Protein AF-A0A857J9V1-F1 (afdb_monomer_lite)

Foldseek 3Di:
DDPDPPDDDDDDDDDDDDDDDDDDDDDDDDDDDDDDDDDDDDDDDDDPDDDDPDPCPPPQAEDALVLLVVLLVPDDPPQPQALVSSLVRSVVVSVVVSYDDDPLANSVSNCLVVVVRCCLQAPCSPVLSVVVLVVCVVPVCLLVAQLNVLQVLLVSLVPDDPSVLLCCLRNVQNSSSVSCCVPPVDGDDPCSSCRNLVAPDDLDLVVLLVLCVVPLVVVVVVQVQLQVLFAFDFLSNVSSSVSNVSHHYDPSSSVCVCVNVVQWDDDDRTIHGPQFDFQDAAPDDPSPQLVCQQSQNARRPDPDRQPGHLQSQQCVVPVQFDFPVVSLVSCCVRHVVDDSVRSVVSSVVCVVSQCWDDDDVGTTHGRLRHTTPVVSCSNVVNHDPPPDPPDDD

pLDDT: mean 78.08, std 22.32, range [23.05, 96.94]

Structure (mmCIF, N/CA/C/O backbone):
data_AF-A0A857J9V1-F1
#
_entry.id   AF-A0A857J9V1-F1
#
loop_
_atom_site.group_PDB
_atom_site.id
_atom_site.type_symbol
_atom_site.label_atom_id
_atom_site.label_alt_id
_atom_site.label_comp_id
_atom_site.label_asym_id
_atom_site.label_entity_id
_atom_site.label_seq_id
_atom_site.pdbx_PDB_ins_code
_atom_site.Cartn_x
_atom_site.Cartn_y
_atom_site.Cartn_z
_atom_site.occupancy
_atom_site.B_iso_or_equiv
_atom_site.auth_seq_id
_atom_site.auth_comp_id
_atom_site.auth_asym_id
_atom_site.auth_atom_id
_atom_site.pdbx_PDB_model_num
ATOM 1 N N . MET A 1 1 ? -4.909 -14.129 -3.551 1.00 29.88 1 MET A N 1
ATOM 2 C CA . MET A 1 1 ? -6.300 -13.786 -3.170 1.00 29.88 1 MET A CA 1
ATOM 3 C C . MET A 1 1 ? -6.766 -12.593 -3.989 1.00 29.88 1 MET A C 1
ATOM 5 O O . MET A 1 1 ? -6.153 -11.535 -3.910 1.00 29.88 1 MET A O 1
ATOM 9 N N . ALA A 1 2 ? -7.816 -12.775 -4.790 1.00 23.83 2 ALA A N 1
ATOM 10 C CA . ALA A 1 2 ? -8.486 -11.710 -5.520 1.00 23.83 2 ALA A CA 1
ATOM 11 C C . ALA A 1 2 ? -9.475 -10.995 -4.588 1.00 23.83 2 ALA A C 1
ATOM 13 O O . ALA A 1 2 ? -10.538 -11.529 -4.286 1.00 23.83 2 ALA A O 1
ATOM 14 N N . PHE A 1 3 ? -9.164 -9.768 -4.166 1.00 32.47 3 PHE A N 1
ATOM 15 C CA . PHE A 1 3 ? -10.217 -8.823 -3.788 1.00 32.47 3 PHE A CA 1
ATOM 16 C C . PHE A 1 3 ? -10.818 -8.251 -5.077 1.00 32.47 3 PHE A C 1
ATOM 18 O O . PHE A 1 3 ? -10.561 -7.115 -5.473 1.00 32.47 3 PHE A O 1
ATOM 25 N N . LEU A 1 4 ? -11.597 -9.082 -5.769 1.00 31.44 4 LEU A N 1
ATOM 26 C CA . LEU A 1 4 ? -12.585 -8.616 -6.728 1.00 31.44 4 LEU A CA 1
ATOM 27 C C . LEU A 1 4 ? -13.926 -8.647 -6.010 1.00 31.44 4 LEU A C 1
ATOM 29 O O . LEU A 1 4 ? -14.428 -9.702 -5.633 1.00 31.44 4 LEU A O 1
ATOM 33 N N . ILE A 1 5 ? -14.478 -7.455 -5.802 1.00 33.72 5 ILE A N 1
ATOM 34 C CA . ILE A 1 5 ? -15.889 -7.258 -5.495 1.00 33.72 5 ILE A CA 1
ATOM 35 C C . ILE A 1 5 ? -16.667 -8.026 -6.566 1.00 33.72 5 ILE A C 1
ATOM 37 O O . ILE A 1 5 ? -16.712 -7.611 -7.723 1.00 33.72 5 ILE A O 1
ATOM 41 N N . ARG A 1 6 ? -17.230 -9.177 -6.190 1.00 26.67 6 ARG A N 1
ATOM 42 C CA . ARG A 1 6 ? -18.219 -9.890 -6.992 1.00 26.67 6 ARG A CA 1
ATOM 43 C C . ARG A 1 6 ? -19.479 -9.027 -6.920 1.00 26.67 6 ARG A C 1
ATOM 45 O O . ARG A 1 6 ? -20.184 -9.044 -5.915 1.00 26.67 6 ARG A O 1
ATOM 52 N N . ALA A 1 7 ? -19.674 -8.169 -7.916 1.00 30.17 7 ALA A N 1
ATOM 53 C CA . ALA A 1 7 ? -20.883 -7.369 -8.033 1.00 30.17 7 ALA A CA 1
ATOM 54 C C . ALA A 1 7 ? -22.061 -8.321 -8.290 1.00 30.17 7 ALA A C 1
ATOM 56 O O . ALA A 1 7 ? -22.091 -9.012 -9.306 1.00 30.17 7 ALA A O 1
ATOM 57 N N . ALA A 1 8 ? -22.989 -8.392 -7.337 1.00 28.64 8 ALA A N 1
ATOM 58 C CA . ALA A 1 8 ? -24.312 -8.954 -7.566 1.00 28.64 8 ALA A CA 1
ATOM 59 C C . ALA A 1 8 ? -25.096 -8.001 -8.487 1.00 28.64 8 ALA A C 1
ATOM 61 O O . ALA A 1 8 ? -25.002 -6.781 -8.339 1.00 28.64 8 ALA A O 1
ATOM 62 N N . GLY A 1 9 ? -25.791 -8.573 -9.470 1.00 23.05 9 GLY A N 1
ATOM 63 C CA . GLY A 1 9 ? -26.467 -7.853 -10.544 1.00 23.05 9 GLY A CA 1
ATOM 64 C C . GLY A 1 9 ? -27.858 -7.304 -10.208 1.00 23.05 9 GLY A C 1
ATOM 65 O O . GLY A 1 9 ? -28.424 -7.603 -9.162 1.00 23.05 9 GLY A O 1
ATOM 66 N N . ASN A 1 10 ? -28.349 -6.528 -11.182 1.00 25.45 10 ASN A N 1
ATOM 67 C CA . ASN A 1 10 ? -29.721 -6.131 -11.524 1.00 25.45 10 ASN A CA 1
ATOM 68 C C . ASN A 1 10 ? -30.689 -5.696 -10.412 1.00 25.45 10 ASN A C 1
ATOM 70 O O . ASN A 1 10 ? -31.169 -6.515 -9.635 1.00 25.45 10 ASN A O 1
ATOM 74 N N . SER A 1 11 ? -31.156 -4.445 -10.500 1.00 26.64 11 SER A N 1
ATOM 75 C CA . SER A 1 11 ? -32.552 -4.157 -10.881 1.00 26.64 11 SER A CA 1
ATOM 76 C C . SER A 1 11 ? -32.776 -2.666 -11.153 1.00 26.64 11 SER A C 1
ATOM 78 O O . SER A 1 11 ? -32.128 -1.801 -10.566 1.00 26.64 11 SER A O 1
ATOM 80 N N . ASP A 1 12 ? -33.692 -2.429 -12.086 1.00 27.14 12 ASP A N 1
ATOM 81 C CA . ASP A 1 12 ? -34.246 -1.166 -12.561 1.00 27.14 12 ASP A CA 1
ATOM 82 C C . ASP A 1 12 ? -34.547 -0.111 -11.490 1.00 27.14 12 ASP A C 1
ATOM 84 O O . ASP A 1 12 ? -35.187 -0.398 -10.482 1.00 27.14 12 ASP A O 1
ATOM 88 N N . ALA A 1 13 ? -34.209 1.144 -11.804 1.00 27.61 13 ALA A N 1
ATOM 89 C CA . ALA A 1 13 ? -35.080 2.300 -11.571 1.00 27.61 13 ALA A CA 1
ATOM 90 C C . ALA A 1 13 ? -34.519 3.530 -12.302 1.00 27.61 13 ALA A C 1
ATOM 92 O O . ALA A 1 13 ? -33.662 4.262 -11.805 1.00 27.61 13 ALA A O 1
ATOM 93 N N . ALA A 1 14 ? -35.031 3.766 -13.506 1.00 27.39 14 ALA A N 1
ATOM 94 C CA . ALA A 1 14 ? -35.003 5.075 -14.136 1.00 27.39 14 ALA A CA 1
ATOM 95 C C . ALA A 1 14 ? -35.957 6.039 -13.403 1.00 27.39 14 ALA A C 1
ATOM 97 O O . ALA A 1 14 ? -37.064 5.637 -13.051 1.00 27.39 14 ALA A O 1
ATOM 98 N N . ARG A 1 15 ? -35.565 7.318 -13.282 1.00 27.86 15 ARG A N 1
ATOM 99 C CA . ARG A 1 15 ? -36.303 8.523 -13.743 1.00 27.86 15 ARG A CA 1
ATOM 100 C C . ARG A 1 15 ? -36.040 9.770 -12.875 1.00 27.86 15 ARG A C 1
ATOM 102 O O . ARG A 1 15 ? -35.985 9.705 -11.655 1.00 27.86 15 ARG A O 1
ATOM 109 N N . HIS A 1 16 ? -35.997 10.902 -13.585 1.00 30.16 16 HIS A N 1
ATOM 110 C CA . HIS A 1 16 ? -36.120 12.306 -13.155 1.00 30.16 16 HIS A CA 1
ATOM 111 C C . HIS A 1 16 ? -34.855 13.064 -12.703 1.00 30.16 16 HIS A C 1
ATOM 113 O O . HIS A 1 16 ? -34.537 13.177 -11.525 1.00 30.16 16 HIS A O 1
ATOM 119 N N . LEU A 1 17 ? -34.215 13.703 -13.690 1.00 29.06 17 LEU A N 1
ATOM 120 C CA . LEU A 1 17 ? -33.478 14.967 -13.552 1.00 29.06 17 LEU A CA 1
ATOM 121 C C . LEU A 1 17 ? -34.358 16.126 -14.054 1.00 29.06 17 LEU A C 1
ATOM 123 O O . LEU A 1 17 ? -35.076 15.947 -15.041 1.00 29.06 17 LEU A O 1
ATOM 127 N N . PRO A 1 18 ? -34.232 17.319 -13.451 1.00 30.97 18 PRO A N 1
ATOM 128 C CA . PRO A 1 18 ? -34.243 18.576 -14.208 1.00 30.97 18 PRO A CA 1
ATOM 129 C C . PRO A 1 18 ? -32.953 19.415 -14.006 1.00 30.97 18 PRO A C 1
ATOM 131 O O . PRO A 1 18 ? -32.131 19.081 -13.149 1.00 30.97 18 PRO A O 1
ATOM 134 N N . PRO A 1 19 ? -32.734 20.462 -14.834 1.00 32.84 19 PRO A N 1
ATOM 135 C CA . PRO A 1 19 ? -31.406 20.921 -15.254 1.00 32.84 19 PRO A CA 1
ATOM 136 C C . PRO A 1 19 ? -30.810 22.099 -14.458 1.00 32.84 19 PRO A C 1
ATOM 138 O O . PRO A 1 19 ? -31.499 22.828 -13.748 1.00 32.84 19 PRO A O 1
ATOM 141 N N . SER A 1 20 ? -29.500 22.293 -14.654 1.00 31.33 20 SER A N 1
ATOM 142 C CA . SER A 1 20 ? -28.705 23.478 -14.295 1.00 31.33 20 SER A CA 1
ATOM 143 C C . SER A 1 20 ? -29.239 24.792 -14.874 1.00 31.33 20 SER A C 1
ATOM 145 O O . SER A 1 20 ? -29.762 24.801 -15.987 1.00 31.33 20 SER A O 1
ATOM 147 N N . PRO A 1 21 ? -28.862 25.919 -14.248 1.00 33.75 21 PRO A N 1
ATOM 148 C CA . PRO A 1 21 ? -28.468 27.116 -14.977 1.00 33.75 21 PRO A CA 1
ATOM 149 C C . PRO A 1 21 ? -26.971 27.432 -14.819 1.00 33.75 21 PRO A C 1
ATOM 151 O O . PRO A 1 21 ? -26.328 27.107 -13.818 1.00 33.75 21 PRO A O 1
ATOM 154 N N . ALA A 1 22 ? -26.438 28.032 -15.881 1.00 31.42 22 ALA A N 1
ATOM 155 C CA . ALA A 1 22 ? -25.048 28.414 -16.112 1.00 31.42 22 ALA A CA 1
ATOM 156 C C . ALA A 1 22 ? -24.816 29.914 -15.739 1.00 31.42 22 ALA A C 1
ATOM 158 O O . ALA A 1 22 ? -25.656 30.474 -15.037 1.00 31.42 22 ALA A O 1
ATOM 159 N N . PRO A 1 23 ? -23.678 30.563 -16.073 1.00 39.28 23 PRO A N 1
ATOM 160 C CA . PRO A 1 23 ? -22.876 31.326 -15.115 1.00 39.28 23 PRO A CA 1
ATOM 161 C C . PRO A 1 23 ? -22.947 32.856 -15.291 1.00 39.28 23 PRO A C 1
ATOM 163 O O . PRO A 1 23 ? -23.245 33.359 -16.370 1.00 39.28 23 PRO A O 1
ATOM 166 N N . GLY A 1 24 ? -22.589 33.594 -14.236 1.00 30.06 24 GLY A N 1
ATOM 167 C CA . GLY A 1 24 ? -22.336 35.039 -14.280 1.00 30.06 24 GLY A CA 1
ATOM 168 C C . GLY A 1 24 ? -20.837 35.339 -14.318 1.00 30.06 24 GLY A C 1
ATOM 169 O O . GLY A 1 24 ? -20.082 34.831 -13.487 1.00 30.06 24 GLY A O 1
ATOM 170 N N . ALA A 1 25 ? -20.432 36.123 -15.314 1.00 31.81 25 ALA A N 1
ATOM 171 C CA . ALA A 1 25 ? -19.122 36.747 -15.462 1.00 31.81 25 ALA A CA 1
ATOM 172 C C . ALA A 1 25 ? -18.987 37.968 -14.530 1.00 31.81 25 ALA A C 1
ATOM 174 O O . ALA A 1 25 ? -20.006 38.514 -14.122 1.00 31.81 25 ALA A O 1
ATOM 175 N N . ASP A 1 26 ? -17.749 38.368 -14.202 1.00 32.69 26 ASP A N 1
ATOM 176 C CA . ASP A 1 26 ? -17.271 39.759 -14.354 1.00 32.69 26 ASP A CA 1
ATOM 177 C C . ASP A 1 26 ? -15.811 39.962 -13.863 1.00 32.69 26 ASP A C 1
ATOM 179 O O . ASP A 1 26 ? -15.446 39.627 -12.738 1.00 32.69 26 ASP A O 1
ATOM 183 N N . SER A 1 27 ? -14.981 40.452 -14.800 1.00 32.41 27 SER A N 1
ATOM 184 C CA . SER A 1 27 ? -14.187 41.707 -14.758 1.00 32.41 27 SER A CA 1
ATOM 185 C C . SER A 1 27 ? -13.171 41.935 -13.613 1.00 32.41 27 SER A C 1
ATOM 187 O O . SER A 1 27 ? -13.549 42.113 -12.465 1.00 32.41 27 SER A O 1
ATOM 189 N N . THR A 1 28 ? -11.848 41.810 -13.841 1.00 30.95 28 THR A N 1
ATOM 190 C CA . THR A 1 28 ? -10.831 42.835 -14.257 1.00 30.95 28 THR A CA 1
ATOM 191 C C . THR A 1 28 ? -10.436 43.911 -13.228 1.00 30.95 28 THR A C 1
ATOM 193 O O . THR A 1 28 ? -11.298 44.589 -12.686 1.00 30.95 28 THR A O 1
ATOM 196 N N . GLY A 1 29 ? -9.118 44.160 -13.085 1.00 29.48 29 GLY A N 1
ATOM 197 C CA . GLY A 1 29 ? -8.557 45.400 -12.506 1.00 29.48 29 GLY A CA 1
ATOM 198 C C . GLY A 1 29 ? -7.193 45.239 -11.801 1.00 29.48 29 GLY A C 1
ATOM 199 O O . GLY A 1 29 ? -7.166 44.980 -10.607 1.00 29.48 29 GLY A O 1
ATOM 200 N N . THR A 1 30 ? -6.060 45.125 -12.512 1.00 31.67 30 THR A N 1
ATOM 201 C CA . THR A 1 30 ? -4.981 46.146 -12.677 1.00 31.67 30 THR A CA 1
ATOM 202 C C . THR A 1 30 ? -4.545 46.950 -11.439 1.00 31.67 30 THR A C 1
ATOM 204 O O . THR A 1 30 ? -5.334 47.688 -10.866 1.00 31.67 30 THR A O 1
ATOM 207 N N . GLY A 1 31 ? -3.238 46.924 -11.138 1.00 30.25 31 GLY A N 1
ATOM 208 C CA . GLY A 1 31 ? -2.566 47.879 -10.245 1.00 30.25 31 GLY A CA 1
ATOM 209 C C . GLY A 1 31 ? -1.047 47.668 -10.211 1.00 30.25 31 GLY A C 1
ATOM 210 O O . GLY A 1 31 ? -0.572 46.697 -9.631 1.00 30.25 31 GLY A O 1
ATOM 211 N N . ALA A 1 32 ? -0.306 48.549 -10.888 1.00 31.25 32 ALA A N 1
ATOM 212 C CA . ALA A 1 32 ? 1.154 48.576 -10.994 1.00 31.25 32 ALA A CA 1
ATOM 213 C C . ALA A 1 32 ? 1.828 49.336 -9.825 1.00 31.25 32 ALA A C 1
ATOM 215 O O . ALA A 1 32 ? 1.160 50.020 -9.056 1.00 31.25 32 ALA A O 1
ATOM 216 N N . ALA A 1 33 ? 3.154 49.169 -9.726 1.00 35.25 33 ALA A N 1
ATOM 217 C CA . ALA A 1 33 ? 4.103 49.604 -8.684 1.00 35.25 33 ALA A CA 1
ATOM 218 C C . ALA A 1 33 ? 4.241 51.143 -8.494 1.00 35.25 33 ALA A C 1
ATOM 220 O O . ALA A 1 33 ? 3.613 51.886 -9.248 1.00 35.25 33 ALA A O 1
ATOM 221 N N . PRO A 1 34 ? 5.053 51.651 -7.526 1.00 43.22 34 PRO A N 1
ATOM 222 C CA . PRO A 1 34 ? 6.522 51.722 -7.707 1.00 43.22 34 PRO A CA 1
ATOM 223 C C . PRO A 1 34 ? 7.400 51.612 -6.426 1.00 43.22 34 PRO A C 1
ATOM 225 O O . PRO A 1 34 ? 6.930 51.697 -5.295 1.00 43.22 34 PRO A O 1
ATOM 228 N N . SER A 1 35 ? 8.713 51.440 -6.646 1.00 32.03 35 SER A N 1
ATOM 229 C CA . SER A 1 35 ? 9.822 51.619 -5.682 1.00 32.03 35 SER A CA 1
ATOM 230 C C . SER A 1 35 ? 10.051 53.093 -5.297 1.00 32.03 35 SER A C 1
ATOM 232 O O . SER A 1 35 ? 9.530 53.986 -5.966 1.00 32.03 35 SER A O 1
ATOM 234 N N . PRO A 1 36 ? 10.902 53.363 -4.286 1.00 45.47 36 PRO A N 1
ATOM 235 C CA . PRO A 1 36 ? 12.222 53.917 -4.625 1.00 45.47 36 PRO A CA 1
ATOM 236 C C . PRO A 1 36 ? 13.394 53.404 -3.760 1.00 45.47 36 PRO A C 1
ATOM 238 O O . PRO A 1 36 ? 13.217 52.771 -2.721 1.00 45.47 36 PRO A O 1
ATOM 241 N N . ALA A 1 37 ? 14.603 53.684 -4.252 1.00 32.62 37 ALA A N 1
ATOM 242 C CA . ALA A 1 37 ? 15.912 53.364 -3.687 1.00 32.62 37 ALA A CA 1
ATOM 243 C C . ALA A 1 37 ? 16.472 54.495 -2.802 1.00 32.62 37 ALA A C 1
ATOM 245 O O . ALA A 1 37 ? 16.116 55.654 -3.003 1.00 32.62 37 ALA A O 1
ATOM 246 N N . ALA A 1 38 ? 17.429 54.171 -1.925 1.00 31.53 38 ALA A N 1
ATOM 247 C CA . ALA A 1 38 ? 18.500 55.083 -1.510 1.00 31.53 38 ALA A CA 1
ATOM 248 C C . ALA A 1 38 ? 19.716 54.310 -0.959 1.00 31.53 38 ALA A C 1
ATOM 250 O O . ALA A 1 38 ? 19.573 53.305 -0.264 1.00 31.53 38 ALA A O 1
ATOM 251 N N . SER A 1 39 ? 20.898 54.805 -1.321 1.00 33.28 39 SER A N 1
ATOM 252 C CA . SER A 1 39 ? 22.245 54.261 -1.123 1.00 33.28 39 SER A CA 1
ATOM 253 C C . SER A 1 39 ? 22.914 54.762 0.168 1.00 33.28 39 SER A C 1
ATOM 255 O O . SER A 1 39 ? 22.559 55.826 0.667 1.00 33.28 39 SER A O 1
ATOM 257 N N . GLY A 1 40 ? 23.955 54.063 0.638 1.00 27.55 40 GLY A N 1
ATOM 258 C CA . GLY A 1 40 ? 24.881 54.551 1.670 1.00 27.55 40 GLY A CA 1
ATOM 259 C C . GLY A 1 40 ? 26.092 53.629 1.882 1.00 27.55 40 GLY A C 1
ATOM 260 O O . GLY A 1 40 ? 25.976 52.587 2.516 1.00 27.55 40 GLY A O 1
ATOM 261 N N . THR A 1 41 ? 27.230 54.024 1.309 1.00 33.00 41 THR A N 1
ATOM 262 C CA . THR A 1 41 ? 28.634 53.609 1.560 1.00 33.00 41 THR A CA 1
ATOM 263 C C . THR A 1 41 ? 29.030 53.810 3.035 1.00 33.00 41 THR A C 1
ATOM 265 O O . THR A 1 41 ? 28.459 54.692 3.662 1.00 33.00 41 THR A O 1
ATOM 268 N N . GLY A 1 42 ? 30.000 53.167 3.689 1.00 28.27 42 GLY A N 1
ATOM 269 C CA . GLY A 1 42 ? 31.082 52.228 3.382 1.00 28.27 42 GLY A CA 1
ATOM 270 C C . GLY A 1 42 ? 32.073 52.290 4.571 1.00 28.27 42 GLY A C 1
ATOM 271 O O . GLY A 1 42 ? 32.181 53.353 5.166 1.00 28.27 42 GLY A O 1
ATOM 272 N N . ASP A 1 43 ? 32.706 51.176 4.963 1.00 29.53 43 ASP A N 1
ATOM 273 C CA . ASP A 1 43 ? 34.113 51.086 5.423 1.00 29.53 43 ASP A CA 1
ATOM 274 C C . ASP A 1 43 ? 34.456 49.662 5.909 1.00 29.53 43 ASP A C 1
ATOM 276 O O . ASP A 1 43 ? 33.662 48.999 6.576 1.00 29.53 43 ASP A O 1
ATOM 280 N N . SER A 1 44 ? 35.642 49.184 5.517 1.00 35.81 44 SER A N 1
ATOM 281 C CA . SER A 1 44 ? 36.250 47.886 5.890 1.00 35.81 44 SER A CA 1
ATOM 282 C C . SER A 1 44 ? 37.196 48.084 7.100 1.00 35.81 44 SER A C 1
ATOM 284 O O . SER A 1 44 ? 37.555 49.234 7.353 1.00 35.81 44 SER A O 1
ATOM 286 N N . PRO A 1 45 ? 37.645 47.043 7.845 1.00 40.62 45 PRO A N 1
ATOM 287 C CA . PRO A 1 45 ? 38.672 46.129 7.324 1.00 40.62 45 PRO A CA 1
ATOM 288 C C . PRO A 1 45 ? 38.613 44.662 7.814 1.00 40.62 45 PRO A C 1
ATOM 290 O O . PRO A 1 45 ? 38.079 44.322 8.863 1.00 40.62 45 PRO A O 1
ATOM 293 N N . GLU A 1 46 ? 39.236 43.813 6.996 1.00 33.00 46 GLU A N 1
ATOM 294 C CA . GLU A 1 46 ? 40.029 42.631 7.362 1.00 33.00 46 GLU A CA 1
ATOM 295 C C . GLU A 1 46 ? 39.428 41.550 8.274 1.00 33.00 46 GLU A C 1
ATOM 297 O O . GLU A 1 46 ? 39.500 41.566 9.499 1.00 33.00 46 GLU A O 1
ATOM 302 N N . SER A 1 47 ? 39.025 40.462 7.621 1.00 30.19 47 SER A N 1
ATOM 303 C CA . SER A 1 47 ? 39.239 39.114 8.136 1.00 30.19 47 SER A CA 1
ATOM 304 C C . SER A 1 47 ? 39.511 38.203 6.944 1.00 30.19 47 SER A C 1
ATOM 306 O O . SER A 1 47 ? 38.602 37.766 6.237 1.00 30.19 47 SER A O 1
ATOM 308 N N . SER A 1 48 ? 40.799 37.968 6.696 1.00 36.97 48 SER A N 1
ATOM 309 C CA . SER A 1 48 ? 41.313 36.886 5.858 1.00 36.97 48 SER A CA 1
ATOM 310 C C . SER A 1 48 ? 40.931 35.543 6.486 1.00 36.97 48 SER A C 1
ATOM 312 O O . SER A 1 48 ? 41.732 34.886 7.143 1.00 36.97 48 SER A O 1
ATOM 314 N N . GLY A 1 49 ? 39.672 35.152 6.303 1.00 30.83 49 GLY A N 1
ATOM 315 C CA . GLY A 1 49 ? 39.146 33.823 6.576 1.00 30.83 49 GLY A CA 1
ATOM 316 C C . GLY A 1 49 ? 39.004 33.078 5.259 1.00 30.83 49 GLY A C 1
ATOM 317 O O . GLY A 1 49 ? 38.157 33.408 4.434 1.00 30.83 49 GLY A O 1
ATOM 318 N N . ALA A 1 50 ? 39.884 32.106 5.057 1.00 33.59 50 ALA A N 1
ATOM 319 C CA . ALA A 1 50 ? 39.962 31.220 3.911 1.00 33.59 50 ALA A CA 1
ATOM 320 C C . ALA A 1 50 ? 38.601 30.870 3.267 1.00 33.59 50 ALA A C 1
ATOM 322 O O . ALA A 1 50 ? 37.759 30.201 3.856 1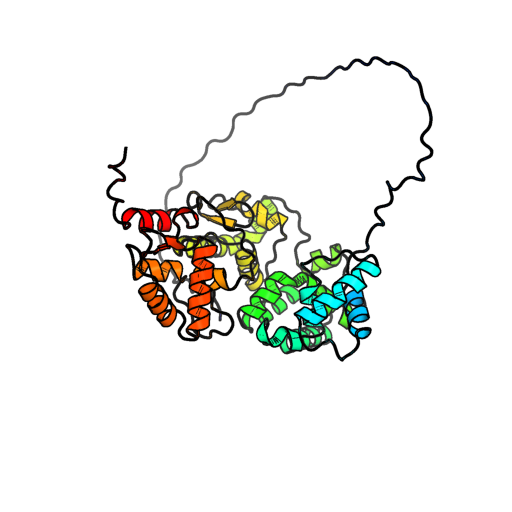.00 33.59 50 ALA A O 1
ATOM 323 N N . GLN A 1 51 ? 38.474 31.288 2.005 1.00 35.88 51 GLN A N 1
ATOM 324 C CA . GLN A 1 51 ? 37.873 30.534 0.904 1.00 35.88 51 GLN A CA 1
ATOM 325 C C . GLN A 1 51 ? 36.492 29.908 1.163 1.00 35.88 51 GLN A C 1
ATOM 327 O O . GLN A 1 51 ? 36.365 28.749 1.547 1.00 35.88 51 GLN A O 1
ATOM 332 N N . ALA A 1 52 ? 35.458 30.671 0.802 1.00 35.53 52 ALA A N 1
ATOM 333 C CA . ALA A 1 52 ? 34.391 30.228 -0.100 1.00 35.53 52 ALA A CA 1
ATOM 334 C C . ALA A 1 52 ? 33.994 28.735 0.000 1.00 35.53 52 ALA A C 1
ATOM 336 O O . ALA A 1 52 ? 34.187 27.959 -0.933 1.00 35.53 52 ALA A O 1
ATOM 337 N N . GLN A 1 53 ? 33.388 28.341 1.123 1.00 34.81 53 GLN A N 1
ATOM 338 C CA . GLN A 1 53 ? 32.674 27.063 1.266 1.00 34.81 53 GLN A CA 1
ATOM 339 C C . GLN A 1 53 ? 31.220 27.125 0.768 1.00 34.81 53 GLN A C 1
ATOM 341 O O . GLN A 1 53 ? 30.416 26.257 1.097 1.00 34.81 53 GLN A O 1
ATOM 346 N N . ASP A 1 54 ? 30.881 28.103 -0.068 1.00 39.88 54 ASP A N 1
ATOM 347 C CA . ASP A 1 54 ? 29.569 28.207 -0.693 1.00 39.88 54 ASP A CA 1
ATOM 348 C C . ASP A 1 54 ? 29.702 28.209 -2.219 1.00 39.88 54 ASP A C 1
ATOM 350 O O . ASP A 1 54 ? 30.519 28.926 -2.789 1.00 39.88 54 ASP A O 1
ATOM 354 N N . PHE A 1 55 ? 28.842 27.411 -2.862 1.00 36.28 55 PHE A N 1
ATOM 355 C CA . PHE A 1 55 ? 28.631 27.262 -4.313 1.00 36.28 55 PHE A CA 1
ATOM 356 C C . PHE A 1 55 ? 29.423 26.193 -5.083 1.00 36.28 55 PHE A C 1
ATOM 358 O O . PHE A 1 55 ? 29.788 26.377 -6.238 1.00 36.28 55 PHE A O 1
ATOM 365 N N . ALA A 1 56 ? 29.488 24.979 -4.537 1.00 37.88 56 ALA A N 1
ATOM 366 C CA . ALA A 1 56 ? 29.299 23.777 -5.354 1.00 37.88 56 ALA A CA 1
ATOM 367 C C . ALA A 1 56 ? 28.743 22.647 -4.484 1.00 37.88 56 ALA A C 1
ATOM 369 O O . ALA A 1 56 ? 29.467 21.752 -4.053 1.00 37.88 56 ALA A O 1
ATOM 370 N N . ALA A 1 57 ? 27.428 22.641 -4.247 1.00 43.84 57 ALA A N 1
ATOM 371 C CA . ALA A 1 57 ? 26.752 21.383 -3.964 1.00 43.84 57 ALA A CA 1
ATOM 372 C C . ALA A 1 57 ? 26.991 20.486 -5.186 1.00 43.84 57 ALA A C 1
ATOM 374 O O . ALA A 1 57 ? 26.263 20.587 -6.175 1.00 43.84 57 ALA A O 1
ATOM 375 N N . ALA A 1 58 ? 28.070 19.694 -5.158 1.00 50.53 58 ALA A N 1
ATOM 376 C CA . ALA A 1 58 ? 28.428 18.762 -6.212 1.00 50.53 58 ALA A CA 1
ATOM 377 C C . ALA A 1 58 ? 27.148 18.021 -6.587 1.00 50.53 58 ALA A C 1
ATOM 379 O O . ALA A 1 58 ? 26.528 17.389 -5.725 1.00 50.53 58 ALA A O 1
ATOM 380 N N . ARG A 1 59 ? 26.682 18.217 -7.828 1.00 62.00 59 ARG A N 1
ATOM 381 C CA . ARG A 1 59 ? 25.417 17.668 -8.323 1.00 62.00 59 ARG A CA 1
ATOM 382 C C . ARG A 1 59 ? 25.499 16.151 -8.206 1.00 62.00 59 ARG A C 1
ATOM 384 O O . ARG A 1 59 ? 26.009 15.481 -9.098 1.00 62.00 59 ARG A O 1
ATOM 391 N N . ARG A 1 60 ? 25.037 15.620 -7.075 1.00 71.81 60 ARG A N 1
ATOM 392 C CA . ARG A 1 60 ? 25.084 14.192 -6.787 1.00 71.81 60 ARG A CA 1
ATOM 393 C C . ARG A 1 60 ? 24.293 13.463 -7.855 1.00 71.81 60 ARG A C 1
ATOM 395 O O . ARG A 1 60 ? 23.127 13.779 -8.101 1.00 71.81 60 ARG A O 1
ATOM 402 N N . LEU A 1 61 ? 24.927 12.482 -8.477 1.00 79.94 61 LEU A N 1
ATOM 403 C CA . LEU A 1 61 ? 24.329 11.747 -9.579 1.00 79.94 61 LEU A CA 1
ATOM 404 C C . LEU A 1 61 ? 23.162 10.885 -9.063 1.00 79.94 61 LEU A C 1
ATOM 406 O O . LEU A 1 61 ? 23.202 10.404 -7.921 1.00 79.94 61 LEU A O 1
ATOM 410 N N . PRO A 1 62 ? 22.099 10.685 -9.861 1.00 82.75 62 PRO A N 1
ATOM 411 C CA . PRO A 1 62 ? 21.020 9.782 -9.482 1.00 82.75 62 PRO A CA 1
ATOM 412 C C . PRO A 1 62 ? 21.557 8.354 -9.328 1.00 82.75 62 PRO A C 1
ATOM 414 O O . PRO A 1 62 ? 22.457 7.940 -10.056 1.00 82.75 62 PRO A O 1
ATOM 417 N N . LEU A 1 63 ? 21.002 7.615 -8.367 1.00 86.25 63 LEU A N 1
ATOM 418 C CA . LEU A 1 63 ? 21.319 6.203 -8.165 1.00 86.25 63 LEU A CA 1
ATOM 419 C C . LEU A 1 63 ? 20.760 5.356 -9.318 1.00 86.25 63 LEU A C 1
ATOM 421 O O . LEU A 1 63 ? 19.588 5.514 -9.674 1.00 86.25 63 LEU A O 1
ATOM 425 N N . THR A 1 64 ? 21.565 4.432 -9.837 1.00 87.75 64 THR A N 1
ATOM 426 C CA . THR A 1 64 ? 21.173 3.440 -10.852 1.00 87.75 64 THR A CA 1
ATOM 427 C C . THR A 1 64 ? 21.206 2.011 -10.286 1.00 87.75 64 THR A C 1
ATOM 429 O O . THR A 1 64 ? 21.824 1.791 -9.242 1.00 87.75 64 THR A O 1
ATOM 432 N N . PRO A 1 65 ? 20.565 1.023 -10.944 1.00 88.38 65 PRO A N 1
ATOM 433 C CA . PRO A 1 65 ? 20.723 -0.386 -10.578 1.00 88.38 65 PRO A CA 1
ATOM 434 C C . PRO A 1 65 ? 22.187 -0.842 -10.609 1.00 88.38 65 PRO A C 1
ATOM 436 O O . PRO A 1 65 ? 22.629 -1.486 -9.662 1.00 88.38 65 PRO A O 1
ATOM 439 N N . THR A 1 66 ? 22.943 -0.435 -11.636 1.00 90.25 66 THR A N 1
ATOM 440 C CA . THR A 1 66 ? 24.369 -0.757 -11.795 1.00 90.25 66 THR A CA 1
ATOM 441 C C . THR A 1 66 ? 25.176 -0.338 -10.571 1.00 90.25 66 THR A C 1
ATOM 443 O O . THR A 1 66 ? 25.918 -1.140 -10.024 1.00 90.25 66 THR A O 1
ATOM 446 N N . ASP A 1 67 ? 24.950 0.876 -10.053 1.00 90.50 67 ASP A N 1
ATOM 447 C CA . ASP A 1 67 ? 25.651 1.352 -8.854 1.00 90.50 67 ASP A CA 1
ATOM 448 C C . ASP A 1 67 ? 25.450 0.431 -7.645 1.00 90.50 67 ASP A C 1
ATOM 450 O O . ASP A 1 67 ? 26.371 0.224 -6.857 1.00 90.50 67 ASP A O 1
ATOM 454 N N . VAL A 1 68 ? 24.232 -0.093 -7.471 1.00 90.81 68 VAL A N 1
ATOM 455 C CA . VAL A 1 68 ? 23.907 -1.001 -6.367 1.00 90.81 68 VAL A CA 1
ATOM 456 C C . VAL A 1 68 ? 24.585 -2.351 -6.576 1.00 90.81 68 VAL A C 1
ATOM 458 O O . VAL A 1 68 ? 25.178 -2.864 -5.632 1.00 90.81 68 VAL A O 1
ATOM 461 N N . ILE A 1 69 ? 24.532 -2.895 -7.792 1.00 90.56 69 ILE A N 1
ATOM 462 C CA . ILE A 1 69 ? 25.161 -4.173 -8.152 1.00 90.56 69 ILE A CA 1
ATOM 463 C C . ILE A 1 69 ? 26.676 -4.105 -7.944 1.00 90.56 69 ILE A C 1
ATOM 465 O O . ILE A 1 69 ? 27.230 -4.952 -7.249 1.00 90.56 69 ILE A O 1
ATOM 469 N N . ASP A 1 70 ? 27.329 -3.056 -8.448 1.00 91.31 70 ASP A N 1
ATOM 470 C CA . ASP A 1 70 ? 28.777 -2.865 -8.328 1.00 91.31 70 ASP A CA 1
ATOM 471 C C . ASP A 1 70 ? 29.218 -2.752 -6.868 1.00 91.31 70 ASP A C 1
ATOM 473 O O . ASP A 1 70 ? 30.258 -3.279 -6.475 1.00 91.31 70 ASP A O 1
ATOM 477 N N . VAL A 1 71 ? 28.442 -2.038 -6.044 1.00 91.56 71 VAL A N 1
ATOM 478 C CA . VAL A 1 71 ? 28.736 -1.948 -4.611 1.00 91.56 71 VAL A CA 1
ATOM 479 C C . VAL A 1 71 ? 28.548 -3.307 -3.949 1.00 91.56 71 VAL A C 1
ATOM 481 O O . VAL A 1 71 ? 29.439 -3.725 -3.218 1.00 91.56 71 VAL A O 1
ATOM 484 N N . LEU A 1 72 ? 27.447 -4.011 -4.221 1.00 90.94 72 LEU A N 1
ATOM 485 C CA . LEU A 1 72 ? 27.190 -5.338 -3.653 1.00 90.94 72 LEU A CA 1
ATOM 486 C C . LEU A 1 72 ? 28.285 -6.348 -4.019 1.00 90.94 72 LEU A C 1
ATOM 488 O O . LEU A 1 72 ? 28.707 -7.104 -3.149 1.00 90.94 72 LEU A O 1
ATOM 492 N N . ALA A 1 73 ? 28.777 -6.326 -5.260 1.00 89.06 73 ALA A N 1
ATOM 493 C CA . ALA A 1 73 ? 29.871 -7.181 -5.721 1.00 89.06 73 ALA A CA 1
ATOM 494 C C . ALA A 1 73 ? 31.208 -6.881 -5.017 1.00 89.06 73 ALA A C 1
ATOM 496 O O . ALA A 1 73 ? 32.048 -7.766 -4.892 1.00 89.06 73 ALA A O 1
ATOM 497 N N . SER A 1 74 ? 31.400 -5.649 -4.533 1.00 87.25 74 SER A N 1
ATOM 498 C CA . SER A 1 74 ? 32.605 -5.234 -3.800 1.00 87.25 74 SER A CA 1
ATOM 499 C C . SER A 1 74 ? 32.564 -5.510 -2.291 1.00 87.25 74 SER A C 1
ATOM 501 O O . SER A 1 74 ? 33.555 -5.268 -1.603 1.00 87.25 74 SER A O 1
ATOM 503 N N . LEU A 1 75 ? 31.433 -5.980 -1.750 1.00 86.06 75 LEU A N 1
ATOM 504 C CA . LEU A 1 75 ? 31.312 -6.277 -0.322 1.00 86.06 75 LEU A CA 1
ATOM 505 C C . LEU A 1 75 ? 31.982 -7.614 0.019 1.00 86.06 75 LEU A C 1
ATOM 507 O O . LEU A 1 75 ? 31.793 -8.611 -0.676 1.00 86.06 75 LEU A O 1
ATOM 511 N N . THR A 1 76 ? 32.689 -7.667 1.149 1.00 77.19 76 THR A N 1
ATOM 512 C CA . THR A 1 76 ? 33.265 -8.915 1.670 1.00 77.19 76 THR A CA 1
ATOM 513 C C . THR A 1 76 ? 32.169 -9.862 2.186 1.00 77.19 76 THR A C 1
ATOM 515 O O . THR A 1 76 ? 31.201 -9.376 2.785 1.00 77.19 76 THR A O 1
ATOM 518 N N . PRO A 1 77 ? 32.273 -11.190 1.968 1.00 70.44 77 PRO A N 1
ATOM 519 C CA . PRO A 1 77 ? 31.224 -12.159 2.318 1.00 70.44 77 PRO A CA 1
ATOM 520 C C . PRO A 1 77 ? 30.836 -12.164 3.805 1.00 70.44 77 PRO A C 1
ATOM 522 O O . PRO A 1 77 ? 29.658 -12.266 4.135 1.00 70.44 77 PRO A O 1
ATOM 525 N N . ASP A 1 78 ? 31.807 -11.951 4.693 1.00 64.75 78 ASP A N 1
ATOM 526 C CA . ASP A 1 78 ? 31.697 -12.194 6.142 1.00 64.75 78 ASP A CA 1
ATOM 527 C C . ASP A 1 78 ? 30.772 -11.217 6.901 1.00 64.75 78 ASP A C 1
ATOM 529 O O . ASP A 1 78 ? 30.588 -11.328 8.111 1.00 64.75 78 ASP A O 1
ATOM 533 N N . ARG A 1 79 ? 30.204 -10.212 6.217 1.00 57.59 79 ARG A N 1
ATOM 534 C CA . ARG A 1 79 ? 29.328 -9.176 6.806 1.00 57.59 79 ARG A CA 1
ATOM 535 C C . ARG A 1 79 ? 27.906 -9.165 6.233 1.00 57.59 79 ARG A C 1
ATOM 537 O O . ARG A 1 79 ? 27.185 -8.179 6.402 1.00 57.59 79 ARG A O 1
ATOM 544 N N . GLN A 1 80 ? 27.497 -10.222 5.528 1.00 68.75 80 GLN A N 1
ATOM 545 C CA . GLN A 1 80 ? 26.326 -10.194 4.638 1.00 68.75 80 GLN A CA 1
ATOM 546 C C . GLN A 1 80 ? 25.117 -11.013 5.111 1.00 68.75 80 GLN A C 1
ATOM 548 O O . GLN A 1 80 ? 24.155 -11.146 4.359 1.00 68.75 80 GLN A O 1
ATOM 553 N N . ASP A 1 81 ? 25.105 -11.496 6.353 1.00 76.69 81 ASP A N 1
ATOM 554 C CA . ASP A 1 81 ? 24.080 -12.445 6.826 1.00 76.69 81 ASP A CA 1
ATOM 555 C C . ASP A 1 81 ? 22.684 -11.831 7.040 1.00 76.69 81 ASP A C 1
ATOM 557 O O . ASP A 1 81 ? 21.720 -12.541 7.322 1.00 76.69 81 ASP A O 1
ATOM 561 N N . SER A 1 82 ? 22.535 -10.504 6.927 1.00 84.75 82 SER A N 1
ATOM 562 C CA . SER A 1 82 ? 21.238 -9.834 7.093 1.00 84.75 82 SER A CA 1
ATOM 563 C C . SER A 1 82 ? 21.030 -8.653 6.149 1.00 84.75 82 SER A C 1
ATOM 565 O O . SER A 1 82 ? 21.960 -7.916 5.803 1.00 84.75 82 SER A O 1
ATOM 567 N N . ALA A 1 83 ? 19.765 -8.416 5.789 1.00 87.81 83 ALA A N 1
ATOM 568 C CA . ALA A 1 83 ? 19.348 -7.267 4.989 1.00 87.81 83 ALA A CA 1
ATOM 569 C C . ALA A 1 83 ? 19.754 -5.927 5.626 1.00 87.81 83 ALA A C 1
ATOM 571 O O . ALA A 1 83 ? 20.164 -5.000 4.923 1.00 87.81 83 ALA A O 1
ATOM 572 N N . GLU A 1 84 ? 19.648 -5.799 6.952 1.00 88.69 84 GLU A N 1
ATOM 573 C CA . GLU A 1 84 ? 20.038 -4.595 7.683 1.00 88.69 84 GLU A CA 1
ATOM 574 C C . GLU A 1 84 ? 21.541 -4.324 7.602 1.00 88.69 84 GLU A C 1
ATOM 576 O O . GLU A 1 84 ? 21.922 -3.165 7.422 1.00 88.69 84 GLU A O 1
ATOM 581 N N . ALA A 1 85 ? 22.379 -5.359 7.726 1.00 87.88 85 ALA A N 1
ATOM 582 C CA . ALA A 1 85 ? 23.831 -5.229 7.625 1.00 87.88 85 ALA A CA 1
ATOM 583 C C . ALA A 1 85 ? 24.243 -4.784 6.216 1.00 87.88 85 ALA A C 1
ATOM 585 O O . ALA A 1 85 ? 24.910 -3.759 6.070 1.00 87.88 85 ALA A O 1
ATOM 586 N N . VAL A 1 86 ? 23.729 -5.451 5.177 1.00 90.38 86 VAL A N 1
ATOM 587 C CA . VAL A 1 86 ? 24.007 -5.081 3.781 1.00 90.38 86 VAL A CA 1
ATOM 588 C C . VAL A 1 86 ? 23.556 -3.649 3.489 1.00 90.38 86 VAL A C 1
ATOM 590 O O . VAL A 1 86 ? 24.320 -2.845 2.962 1.00 90.38 86 VAL A O 1
ATOM 593 N N . LEU A 1 87 ? 22.343 -3.260 3.892 1.00 90.19 87 LEU A N 1
ATOM 594 C CA . LEU A 1 87 ? 21.869 -1.886 3.691 1.00 90.19 87 LEU A CA 1
ATOM 595 C C . LEU A 1 87 ? 22.672 -0.844 4.481 1.00 90.19 87 LEU A C 1
ATOM 597 O O . LEU A 1 87 ? 22.667 0.326 4.092 1.00 90.19 87 LEU A O 1
ATOM 601 N N . ARG A 1 88 ? 23.305 -1.218 5.598 1.00 89.88 88 ARG A N 1
ATOM 602 C CA . ARG A 1 88 ? 24.164 -0.324 6.385 1.00 89.88 88 ARG A CA 1
ATOM 603 C C . ARG A 1 88 ? 25.500 -0.077 5.689 1.00 89.88 88 ARG A C 1
ATOM 605 O O . ARG A 1 88 ? 25.954 1.058 5.732 1.00 89.88 88 ARG A O 1
ATOM 612 N N . GLU A 1 89 ? 26.051 -1.083 5.016 1.00 89.31 89 GLU A N 1
ATOM 613 C CA . GLU A 1 89 ? 27.332 -1.011 4.295 1.00 89.31 89 GLU A CA 1
ATOM 614 C C . GLU A 1 89 ? 27.190 -0.399 2.888 1.00 89.31 89 GLU A C 1
ATOM 616 O O . GLU A 1 89 ? 27.978 0.450 2.477 1.00 89.31 89 GLU A O 1
ATOM 621 N N . VAL A 1 90 ? 26.123 -0.731 2.152 1.00 89.94 90 VAL A N 1
ATOM 622 C CA . VAL A 1 90 ? 25.904 -0.214 0.786 1.00 89.94 90 VAL A CA 1
ATOM 623 C C . VAL A 1 90 ? 25.707 1.310 0.770 1.00 89.94 90 VAL A C 1
ATOM 625 O O . VAL A 1 90 ? 26.176 2.005 -0.131 1.00 89.94 90 VAL A O 1
ATOM 628 N N . LYS A 1 91 ? 25.003 1.860 1.769 1.00 91.38 91 LYS A N 1
ATOM 629 C CA . LYS A 1 91 ? 24.693 3.300 1.848 1.00 91.38 91 LYS A CA 1
ATOM 630 C C . LYS A 1 91 ? 25.932 4.208 1.847 1.00 91.38 91 LYS A C 1
ATOM 632 O O . LYS A 1 91 ? 25.970 5.098 0.995 1.00 91.38 91 LYS A O 1
ATOM 637 N N . PRO A 1 92 ? 26.903 4.065 2.770 1.00 90.12 92 PRO A N 1
ATOM 638 C CA . PRO A 1 92 ? 28.076 4.932 2.809 1.00 90.12 92 PRO A CA 1
ATOM 639 C C . PRO A 1 92 ? 28.921 4.814 1.539 1.00 90.12 92 PRO A C 1
ATOM 641 O O . PRO A 1 92 ? 29.364 5.839 1.033 1.00 90.12 92 PRO A O 1
ATOM 644 N N . LEU A 1 93 ? 29.064 3.617 0.963 1.00 90.38 93 LEU A N 1
ATOM 645 C CA . LEU A 1 93 ? 29.827 3.415 -0.274 1.00 90.38 93 LEU A CA 1
ATOM 646 C C . LEU A 1 93 ? 29.207 4.157 -1.467 1.00 90.38 93 LEU A C 1
ATOM 648 O O . LEU A 1 93 ? 29.901 4.844 -2.214 1.00 90.38 93 LEU A O 1
ATOM 652 N N . LEU A 1 94 ? 27.882 4.097 -1.617 1.00 90.69 94 LEU A N 1
ATOM 653 C CA . LEU A 1 94 ? 27.174 4.858 -2.649 1.00 90.69 94 LEU A CA 1
ATOM 654 C C . LEU A 1 94 ? 27.266 6.375 -2.429 1.00 90.69 94 LEU A C 1
ATOM 656 O O . LEU A 1 94 ? 27.394 7.133 -3.391 1.00 90.69 94 LEU A O 1
ATOM 660 N N . LEU A 1 95 ? 27.207 6.829 -1.174 1.00 90.38 95 LEU A N 1
ATOM 661 C CA . LEU A 1 95 ? 27.379 8.245 -0.837 1.00 90.38 95 LEU A CA 1
ATOM 662 C C . LEU A 1 95 ? 28.802 8.730 -1.134 1.00 90.38 95 LEU A C 1
ATOM 664 O O . LEU A 1 95 ? 28.951 9.823 -1.676 1.00 90.38 95 LEU A O 1
ATOM 668 N N . ALA A 1 96 ? 29.820 7.916 -0.843 1.00 88.69 96 ALA A N 1
ATOM 669 C CA . ALA A 1 96 ? 31.216 8.199 -1.170 1.00 88.69 96 ALA A CA 1
ATOM 670 C C . ALA A 1 96 ? 31.440 8.302 -2.688 1.00 88.69 96 ALA A C 1
ATOM 672 O O . ALA A 1 96 ? 32.208 9.141 -3.143 1.00 88.69 96 ALA A O 1
ATOM 673 N N . ARG A 1 97 ? 30.682 7.537 -3.487 1.00 89.12 97 ARG A N 1
ATOM 674 C CA . ARG A 1 97 ? 30.622 7.664 -4.957 1.00 89.12 97 ARG A CA 1
ATOM 675 C C . ARG A 1 97 ? 29.787 8.861 -5.448 1.00 89.12 97 ARG A C 1
ATOM 677 O O . ARG A 1 97 ? 29.469 8.950 -6.631 1.00 89.12 97 ARG A O 1
ATOM 684 N N . GLY A 1 98 ? 29.365 9.763 -4.560 1.00 86.94 98 GLY A N 1
ATOM 685 C CA . GLY A 1 98 ? 28.602 10.961 -4.916 1.00 86.94 98 GLY A CA 1
ATOM 686 C C . GLY A 1 98 ? 27.170 10.685 -5.387 1.00 86.94 98 GLY A C 1
ATOM 687 O O . GLY A 1 98 ? 26.591 11.515 -6.092 1.00 86.94 98 GLY A O 1
ATOM 688 N N . ARG A 1 99 ? 26.571 9.539 -5.029 1.00 87.75 99 ARG A N 1
ATOM 689 C CA . ARG A 1 99 ? 25.197 9.192 -5.433 1.00 87.75 99 ARG A CA 1
ATOM 690 C C . ARG A 1 99 ? 24.148 9.786 -4.495 1.00 87.75 99 ARG A C 1
ATOM 692 O O . ARG A 1 99 ? 24.313 9.839 -3.276 1.00 87.75 99 ARG A O 1
ATOM 699 N N . THR A 1 100 ? 23.007 10.181 -5.058 1.00 83.94 100 THR A N 1
ATOM 700 C CA . THR A 1 100 ? 21.821 10.555 -4.275 1.00 83.94 100 THR A CA 1
ATOM 701 C C . THR A 1 100 ? 21.011 9.312 -3.925 1.00 83.94 100 THR A C 1
ATOM 703 O O . THR A 1 100 ? 20.415 8.674 -4.793 1.00 83.94 100 THR A O 1
ATOM 706 N N . LEU A 1 101 ? 20.930 8.992 -2.633 1.00 80.31 101 LEU A N 1
ATOM 707 C CA . LEU A 1 101 ? 20.147 7.859 -2.151 1.00 80.31 101 LEU A CA 1
ATOM 708 C C . LEU A 1 101 ? 18.660 8.210 -2.057 1.00 80.31 101 LEU A C 1
ATOM 710 O O . LEU A 1 101 ? 18.207 8.833 -1.098 1.00 80.31 101 LEU A O 1
ATOM 714 N N . SER A 1 102 ? 17.869 7.750 -3.026 1.00 71.06 102 SER A N 1
ATOM 715 C CA . SER A 1 102 ? 16.417 7.703 -2.857 1.00 71.06 102 SER A CA 1
ATOM 716 C C . SER A 1 102 ? 16.044 6.502 -1.990 1.00 71.06 102 SER A C 1
ATOM 718 O O . SER A 1 102 ? 16.260 5.349 -2.375 1.00 71.06 102 SER A O 1
ATOM 720 N N . ALA A 1 103 ? 15.405 6.758 -0.844 1.00 61.75 103 ALA A N 1
ATOM 721 C CA . ALA A 1 103 ? 14.864 5.705 0.018 1.00 61.75 103 ALA A CA 1
ATOM 722 C C . ALA A 1 103 ? 13.873 4.777 -0.717 1.00 61.75 103 ALA A C 1
ATOM 724 O O . ALA A 1 103 ? 13.638 3.657 -0.269 1.00 61.75 103 ALA A O 1
ATOM 725 N N . GLN A 1 104 ? 13.304 5.227 -1.843 1.00 71.31 104 GLN A N 1
ATOM 726 C CA . GLN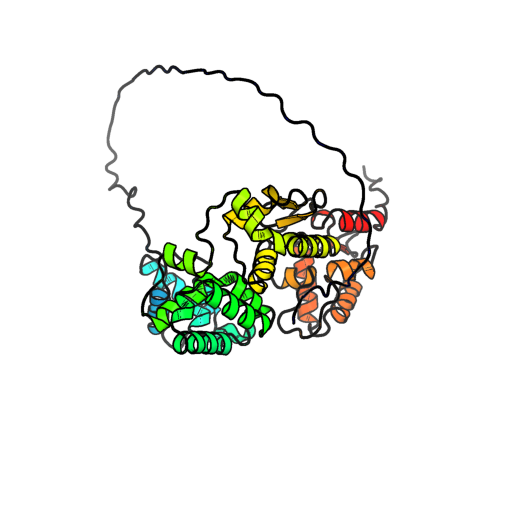 A 1 104 ? 12.339 4.461 -2.633 1.00 71.31 104 GLN A CA 1
ATOM 727 C C . GLN A 1 104 ? 12.978 3.377 -3.511 1.00 71.31 104 GLN A C 1
ATOM 729 O O . GLN A 1 104 ? 12.263 2.455 -3.893 1.00 71.31 104 GLN A O 1
ATOM 734 N N . HIS A 1 105 ? 14.276 3.469 -3.832 1.00 82.50 105 HIS A N 1
ATOM 735 C CA . HIS A 1 105 ? 14.932 2.570 -4.796 1.00 82.50 105 HIS A CA 1
ATOM 736 C C . HIS A 1 105 ? 16.035 1.699 -4.189 1.00 82.50 105 HIS A C 1
ATOM 738 O O . HIS A 1 105 ? 16.178 0.554 -4.596 1.00 82.50 105 HIS A O 1
ATOM 744 N N . LEU A 1 106 ? 16.767 2.181 -3.177 1.00 89.81 106 LEU A N 1
ATOM 745 C CA . LEU A 1 106 ? 17.898 1.420 -2.638 1.00 89.81 106 LEU A CA 1
ATOM 746 C C . LEU A 1 106 ? 17.480 0.057 -2.060 1.00 89.81 106 LEU A C 1
ATOM 748 O O . LEU A 1 106 ? 17.996 -0.973 -2.477 1.00 89.81 106 LEU A O 1
ATOM 752 N N . LYS A 1 107 ? 16.525 0.042 -1.118 1.00 91.69 107 LYS A N 1
ATOM 753 C CA . LYS A 1 107 ? 16.042 -1.207 -0.504 1.00 91.69 107 LYS A CA 1
ATOM 754 C C . LYS A 1 107 ? 15.502 -2.206 -1.542 1.00 91.69 107 LYS A C 1
ATOM 756 O O . LYS A 1 107 ? 15.928 -3.354 -1.486 1.00 91.69 107 LYS A O 1
ATOM 761 N N . PRO A 1 108 ? 14.591 -1.829 -2.463 1.00 92.56 108 PRO A N 1
ATOM 762 C CA . PRO A 1 108 ? 14.081 -2.788 -3.437 1.00 92.56 108 PRO A CA 1
ATOM 763 C C . PRO A 1 108 ? 15.134 -3.248 -4.449 1.00 92.56 108 PRO A C 1
ATOM 765 O O . PRO A 1 108 ? 15.068 -4.401 -4.843 1.00 92.56 108 PRO A O 1
ATOM 768 N N . TRP A 1 109 ? 16.114 -2.426 -4.847 1.00 94.00 109 TRP A N 1
ATOM 769 C CA . TRP A 1 109 ? 17.198 -2.902 -5.720 1.00 94.00 109 TRP A CA 1
ATOM 770 C C . TRP A 1 109 ? 18.113 -3.900 -5.023 1.00 94.00 109 TRP A C 1
ATOM 772 O O . TRP A 1 109 ? 18.357 -4.964 -5.577 1.00 94.00 109 TRP A O 1
ATOM 782 N N . VAL A 1 110 ? 18.523 -3.627 -3.780 1.00 93.88 110 VAL A N 1
ATOM 783 C CA . VAL A 1 110 ? 19.283 -4.606 -2.985 1.00 93.88 110 VAL A CA 1
ATOM 784 C C . VAL A 1 110 ? 18.491 -5.908 -2.828 1.00 93.88 110 VAL A C 1
ATOM 786 O O . VAL A 1 110 ? 19.056 -6.985 -2.957 1.00 93.88 110 VAL A O 1
ATOM 789 N N . ALA A 1 111 ? 17.178 -5.823 -2.610 1.00 94.38 111 ALA A N 1
ATOM 790 C CA . ALA A 1 111 ? 16.335 -7.006 -2.477 1.00 94.38 111 ALA A CA 1
ATOM 791 C C . ALA A 1 111 ? 16.110 -7.776 -3.779 1.00 94.38 111 ALA A C 1
ATOM 793 O O . ALA A 1 111 ? 15.914 -8.983 -3.735 1.00 94.38 111 ALA A O 1
ATOM 794 N N . LEU A 1 112 ? 16.129 -7.107 -4.932 1.00 95.19 112 LEU A N 1
ATOM 795 C CA . LEU A 1 112 ? 16.081 -7.793 -6.219 1.00 95.19 112 LEU A CA 1
ATOM 796 C C . LEU A 1 112 ? 17.405 -8.520 -6.497 1.00 95.19 112 LEU A C 1
ATOM 798 O O . LEU A 1 112 ? 17.373 -9.643 -6.984 1.00 95.19 112 LEU A O 1
ATOM 802 N N . GLU A 1 113 ? 18.550 -7.945 -6.128 1.00 94.31 113 GLU A N 1
ATOM 803 C CA . GLU A 1 113 ? 19.850 -8.604 -6.324 1.00 94.31 113 GLU A CA 1
ATOM 804 C C . GLU A 1 113 ? 20.134 -9.724 -5.315 1.00 94.31 113 GLU A C 1
ATOM 806 O O . GLU A 1 113 ? 20.722 -10.740 -5.679 1.00 94.31 113 GLU A O 1
ATOM 811 N N . ARG A 1 114 ? 19.686 -9.565 -4.064 1.00 93.19 114 ARG A N 1
ATOM 812 C CA . ARG A 1 114 ? 19.897 -10.509 -2.952 1.00 93.19 114 ARG A CA 1
ATOM 813 C C . ARG A 1 114 ? 18.559 -10.921 -2.312 1.00 93.19 114 ARG A C 1
ATOM 815 O O . ARG A 1 114 ? 18.298 -10.567 -1.156 1.00 93.19 114 ARG A O 1
ATOM 822 N N . PRO A 1 115 ? 17.652 -11.589 -3.052 1.00 93.75 115 PRO A N 1
ATOM 823 C CA . PRO A 1 115 ? 16.291 -11.876 -2.588 1.00 93.75 115 PRO A CA 1
ATOM 824 C C . PRO A 1 115 ? 16.235 -12.760 -1.338 1.00 93.75 115 PRO A C 1
ATOM 826 O O . PRO A 1 115 ? 15.305 -12.629 -0.542 1.00 93.75 115 PRO A O 1
ATOM 829 N N . GLU A 1 116 ? 17.234 -13.612 -1.124 1.00 93.25 116 GLU A N 1
ATOM 830 C CA . GLU A 1 116 ? 17.361 -14.481 0.044 1.00 93.25 116 GLU A CA 1
ATOM 831 C C . GLU A 1 116 ? 17.426 -13.696 1.363 1.00 93.25 116 GLU A C 1
ATOM 833 O O . GLU A 1 116 ? 16.798 -14.096 2.342 1.00 93.25 116 GLU A O 1
ATOM 838 N N . LEU A 1 117 ? 18.051 -12.511 1.372 1.00 91.81 117 LEU A N 1
ATOM 839 C CA . LEU A 1 117 ? 18.123 -11.643 2.558 1.00 91.81 117 LEU A CA 1
ATOM 840 C C . LEU A 1 117 ? 16.761 -11.055 2.947 1.00 91.81 117 LEU A C 1
ATOM 842 O O . LEU A 1 117 ? 16.572 -10.584 4.069 1.00 91.81 117 LEU A O 1
ATOM 846 N N . PHE A 1 118 ? 15.805 -11.054 2.017 1.00 92.44 118 PHE A N 1
ATOM 847 C CA . PHE A 1 118 ? 14.480 -10.471 2.195 1.00 92.44 118 PHE A CA 1
ATOM 848 C C . PHE A 1 118 ? 13.371 -11.521 2.191 1.00 92.44 118 PHE A C 1
ATOM 850 O O . PHE A 1 118 ? 12.203 -11.135 2.207 1.00 92.44 118 PHE A O 1
ATOM 857 N N . ALA A 1 119 ? 13.693 -12.819 2.233 1.00 89.12 119 ALA A N 1
ATOM 858 C CA . ALA A 1 119 ? 12.711 -13.902 2.153 1.00 89.12 119 ALA A CA 1
ATOM 859 C C . ALA A 1 119 ? 11.603 -13.799 3.219 1.00 89.12 119 ALA A C 1
ATOM 861 O O . ALA A 1 119 ? 10.444 -14.071 2.925 1.00 89.12 119 ALA A O 1
ATOM 862 N N . ALA A 1 120 ? 11.926 -13.323 4.427 1.00 83.94 120 ALA A N 1
ATOM 863 C CA . ALA A 1 120 ? 10.940 -13.088 5.486 1.00 83.94 120 ALA A CA 1
ATOM 864 C C . ALA A 1 120 ? 10.046 -11.853 5.241 1.00 83.94 120 ALA A C 1
ATOM 866 O O . ALA A 1 120 ? 8.921 -11.792 5.725 1.00 83.94 120 ALA A O 1
ATOM 867 N N . THR A 1 121 ? 10.543 -10.845 4.513 1.00 84.31 121 THR A N 1
ATOM 868 C CA . THR A 1 121 ? 9.792 -9.609 4.215 1.00 84.31 121 THR A CA 1
ATOM 869 C C . THR A 1 121 ? 8.955 -9.744 2.943 1.00 84.31 121 THR A C 1
ATOM 871 O O . THR A 1 121 ? 7.833 -9.244 2.885 1.00 84.31 121 THR A O 1
ATOM 874 N N . TRP A 1 122 ? 9.511 -10.394 1.921 1.00 89.25 122 TRP A N 1
ATOM 875 C CA . TRP A 1 122 ? 8.916 -10.591 0.602 1.00 89.25 122 TRP A CA 1
ATOM 876 C C . TRP A 1 122 ? 9.085 -12.054 0.163 1.00 89.25 122 TRP A C 1
ATOM 878 O O . TRP A 1 122 ? 9.908 -12.346 -0.711 1.00 89.25 122 TRP A O 1
ATOM 888 N N . PRO A 1 123 ? 8.318 -12.984 0.763 1.00 87.88 123 PRO A N 1
ATOM 889 C CA . PRO A 1 123 ? 8.371 -14.392 0.388 1.00 87.88 123 PRO A CA 1
ATOM 890 C C . PRO A 1 123 ? 8.048 -14.561 -1.100 1.00 87.88 123 PRO A C 1
ATOM 892 O O . PRO A 1 123 ? 7.051 -14.023 -1.578 1.00 87.88 123 PRO A O 1
ATOM 895 N N . GLY A 1 124 ? 8.888 -15.291 -1.837 1.00 90.75 124 GLY A N 1
ATOM 896 C CA . GLY A 1 124 ? 8.705 -15.523 -3.275 1.00 90.75 124 GLY A CA 1
ATOM 897 C C . GLY A 1 124 ? 9.375 -14.497 -4.206 1.00 90.75 124 GLY A C 1
ATOM 898 O O . GLY A 1 124 ? 9.217 -14.582 -5.424 1.00 90.75 124 GLY A O 1
ATOM 899 N N . LEU A 1 125 ? 10.107 -13.508 -3.670 1.00 94.56 125 LEU A N 1
ATOM 900 C CA . LEU A 1 125 ? 10.721 -12.445 -4.481 1.00 94.56 125 LEU A CA 1
ATOM 901 C C . LEU A 1 125 ? 11.706 -12.984 -5.531 1.00 94.56 125 LEU A C 1
ATOM 903 O O . LEU A 1 125 ? 11.750 -12.466 -6.646 1.00 94.56 125 LEU A O 1
ATOM 907 N N . ALA A 1 126 ? 12.463 -14.035 -5.199 1.00 94.69 126 ALA A N 1
ATOM 908 C CA . ALA A 1 126 ? 13.391 -14.679 -6.128 1.00 94.69 126 ALA A CA 1
ATOM 909 C C . ALA A 1 126 ? 12.660 -15.263 -7.350 1.00 94.69 126 ALA A C 1
ATOM 911 O O . ALA A 1 126 ? 13.064 -15.022 -8.486 1.00 94.69 126 ALA A O 1
ATOM 912 N N . GLN A 1 127 ? 11.551 -15.974 -7.122 1.00 94.69 127 GLN A N 1
ATOM 913 C CA . GLN A 1 127 ? 10.729 -16.579 -8.171 1.00 94.69 127 GLN A CA 1
ATOM 914 C C . GLN A 1 127 ? 10.058 -15.508 -9.032 1.00 94.69 127 GLN A C 1
ATOM 916 O O . GLN A 1 127 ? 10.102 -15.597 -10.257 1.00 94.69 127 GLN A O 1
ATOM 921 N N . LEU A 1 128 ? 9.506 -14.461 -8.407 1.00 94.75 128 LEU A N 1
ATOM 922 C CA . LEU A 1 128 ? 8.929 -13.320 -9.119 1.00 94.75 128 LEU A CA 1
ATOM 923 C C . LEU A 1 128 ? 9.968 -12.664 -10.041 1.00 94.75 128 LEU A C 1
ATOM 925 O O . LEU A 1 128 ? 9.690 -12.423 -11.214 1.00 94.75 128 LEU A O 1
ATOM 929 N N . ARG A 1 129 ? 11.172 -12.388 -9.521 1.00 95.00 129 ARG A N 1
ATOM 930 C CA . ARG A 1 129 ? 12.277 -11.809 -10.296 1.00 95.00 129 ARG A CA 1
ATOM 931 C C . ARG A 1 129 ? 12.650 -12.698 -11.479 1.00 95.00 129 ARG A C 1
ATOM 933 O O . ARG A 1 129 ? 12.725 -12.199 -12.598 1.00 95.00 129 ARG A O 1
ATOM 940 N N . ALA A 1 130 ? 12.895 -13.984 -11.230 1.00 94.69 130 ALA A N 1
ATOM 941 C CA . ALA A 1 130 ? 13.304 -14.929 -12.263 1.00 94.69 130 ALA A CA 1
ATOM 942 C C . ALA A 1 130 ? 12.232 -15.069 -13.354 1.00 94.69 130 ALA A C 1
ATOM 944 O O . ALA A 1 130 ? 12.556 -14.974 -14.534 1.00 94.69 130 ALA A O 1
ATOM 945 N N . GLY A 1 131 ? 10.961 -15.204 -12.965 1.00 94.75 131 GLY A N 1
ATOM 946 C CA . GLY A 1 131 ? 9.839 -15.320 -13.897 1.00 94.75 131 GLY A CA 1
ATOM 947 C C . GLY A 1 131 ? 9.638 -14.074 -14.759 1.00 94.75 131 GLY A C 1
ATOM 948 O O . GLY A 1 131 ? 9.417 -14.194 -15.959 1.00 94.75 131 GLY A O 1
ATOM 949 N N . LEU A 1 132 ? 9.775 -12.874 -14.185 1.00 94.38 132 LEU A N 1
ATOM 950 C CA . LEU A 1 132 ? 9.689 -11.625 -14.949 1.00 94.38 132 LEU A CA 1
ATOM 951 C C . LEU A 1 132 ? 10.862 -11.448 -15.920 1.00 94.38 132 LEU A C 1
ATOM 953 O O . LEU A 1 132 ? 10.659 -10.988 -17.042 1.00 94.38 132 LEU A O 1
ATOM 957 N N . LEU A 1 133 ? 12.083 -11.804 -15.509 1.00 95.06 133 LEU A N 1
ATOM 958 C CA . LEU A 1 133 ? 13.241 -11.786 -16.407 1.00 95.06 133 LEU A CA 1
ATOM 959 C C . LEU A 1 133 ? 13.055 -12.769 -17.561 1.00 95.06 133 LEU A C 1
ATOM 961 O O . LEU A 1 133 ? 13.291 -12.406 -18.707 1.00 95.06 133 LEU A O 1
ATOM 965 N N . ASP A 1 134 ? 12.617 -13.990 -17.266 1.00 95.44 134 ASP A N 1
ATOM 966 C CA . ASP A 1 134 ? 12.361 -15.016 -18.273 1.00 95.44 134 ASP A CA 1
ATOM 967 C C . ASP A 1 134 ? 11.257 -14.603 -19.261 1.00 95.44 134 ASP A C 1
ATOM 969 O O . ASP A 1 134 ? 11.449 -14.697 -20.472 1.00 95.44 134 ASP A O 1
ATOM 973 N N . ALA A 1 135 ? 10.140 -14.057 -18.770 1.00 93.62 135 ALA A N 1
ATOM 974 C CA . ALA A 1 135 ? 9.065 -13.549 -19.620 1.00 93.62 135 ALA A CA 1
ATOM 975 C C . ALA A 1 135 ? 9.565 -12.461 -20.585 1.00 93.62 135 ALA A C 1
ATOM 977 O O . ALA A 1 135 ? 9.340 -12.551 -21.789 1.00 93.62 135 ALA A O 1
ATOM 978 N N . CYS A 1 136 ? 10.315 -11.478 -20.080 1.00 93.50 136 CYS A N 1
ATOM 979 C CA . CYS A 1 136 ? 10.874 -10.404 -20.903 1.00 93.50 136 CYS A CA 1
ATOM 980 C C . CYS A 1 136 ? 11.998 -10.863 -21.852 1.00 93.50 136 CYS A C 1
ATOM 982 O O . CYS A 1 136 ? 12.258 -10.184 -22.842 1.00 93.50 136 CYS A O 1
ATOM 984 N N . ARG A 1 137 ? 12.680 -11.985 -21.574 1.00 93.81 137 ARG A N 1
ATOM 985 C CA . ARG A 1 137 ? 13.620 -12.605 -22.528 1.00 93.81 137 ARG A CA 1
ATOM 986 C C . ARG A 1 137 ? 12.883 -13.287 -23.673 1.00 93.81 137 ARG A C 1
ATOM 988 O O . ARG A 1 137 ? 13.329 -13.196 -24.811 1.00 93.81 137 ARG A O 1
ATOM 995 N N . ARG A 1 138 ? 11.778 -13.973 -23.365 1.00 93.75 138 ARG A N 1
ATOM 996 C CA . ARG A 1 138 ? 10.958 -14.683 -24.357 1.00 93.75 138 ARG A CA 1
ATOM 997 C C . ARG A 1 138 ? 10.168 -13.735 -25.253 1.00 93.75 138 ARG A C 1
ATOM 999 O O . ARG A 1 138 ? 10.002 -14.028 -26.431 1.00 93.75 138 ARG A O 1
ATOM 1006 N N . ASP A 1 139 ? 9.717 -12.607 -24.712 1.00 91.94 139 ASP A N 1
ATOM 1007 C CA . ASP A 1 139 ? 9.044 -11.552 -25.467 1.00 91.94 139 ASP A CA 1
ATOM 1008 C C . ASP A 1 139 ? 9.697 -10.190 -25.189 1.00 91.94 139 ASP A C 1
ATOM 1010 O O . ASP A 1 139 ? 9.373 -9.482 -24.230 1.00 91.94 139 ASP A O 1
ATOM 1014 N N . SER A 1 140 ? 10.622 -9.808 -26.072 1.00 82.62 140 SER A N 1
ATOM 1015 C CA . SER A 1 140 ? 11.343 -8.535 -25.993 1.00 82.62 140 SER A CA 1
ATOM 1016 C C . SER A 1 140 ? 10.432 -7.313 -26.175 1.00 82.62 140 SER A C 1
ATOM 1018 O O . SER A 1 140 ? 10.791 -6.209 -25.751 1.00 82.62 140 SER A O 1
ATOM 1020 N N . MET A 1 141 ? 9.225 -7.486 -26.732 1.00 86.75 141 MET A N 1
ATOM 1021 C CA . MET A 1 141 ? 8.264 -6.398 -26.916 1.00 86.75 141 MET A CA 1
ATOM 1022 C C . MET A 1 141 ? 7.572 -5.996 -25.613 1.00 86.75 141 MET A C 1
ATOM 1024 O O . MET A 1 141 ? 7.025 -4.891 -25.543 1.00 86.75 141 MET A O 1
ATOM 1028 N N . LEU A 1 142 ? 7.640 -6.815 -24.557 1.00 90.12 142 LEU A N 1
ATOM 1029 C CA . LEU A 1 142 ? 7.048 -6.491 -23.256 1.00 90.12 142 LEU A CA 1
ATOM 1030 C C . LEU A 1 142 ? 7.592 -5.181 -22.681 1.00 90.12 142 LEU A C 1
ATOM 1032 O O . LEU A 1 142 ? 6.828 -4.408 -22.119 1.00 90.12 142 LEU A O 1
ATOM 1036 N N . LEU A 1 143 ? 8.877 -4.868 -22.861 1.00 87.88 143 LEU A N 1
ATOM 1037 C CA . LEU A 1 143 ? 9.461 -3.608 -22.372 1.00 87.88 143 LEU A CA 1
ATOM 1038 C C . LEU A 1 143 ? 9.290 -2.424 -23.336 1.00 87.88 143 LEU A C 1
ATOM 1040 O O . LEU A 1 143 ? 9.572 -1.283 -22.964 1.00 87.88 143 LEU A O 1
ATOM 1044 N N . ALA A 1 144 ? 8.790 -2.670 -24.547 1.00 86.50 144 ALA A N 1
ATOM 1045 C CA . ALA A 1 144 ? 8.472 -1.641 -25.535 1.00 86.50 144 ALA A CA 1
ATOM 1046 C C . ALA A 1 144 ? 6.968 -1.305 -25.580 1.00 86.50 144 ALA A C 1
ATOM 1048 O O . ALA A 1 144 ? 6.588 -0.214 -26.009 1.00 86.50 144 ALA A O 1
ATOM 1049 N N . ASN A 1 145 ? 6.102 -2.210 -25.112 1.00 90.81 145 ASN A N 1
ATOM 1050 C CA . ASN A 1 145 ? 4.650 -2.080 -25.171 1.00 90.81 145 ASN A CA 1
ATOM 1051 C C . ASN A 1 145 ? 4.038 -1.928 -23.773 1.00 90.81 145 ASN A C 1
ATOM 1053 O O . ASN A 1 145 ? 3.924 -2.887 -23.012 1.00 90.81 145 ASN A O 1
ATOM 1057 N N . SER A 1 146 ? 3.552 -0.721 -23.469 1.00 91.62 146 SER A N 1
ATOM 1058 C CA . SER A 1 146 ? 2.920 -0.423 -22.180 1.00 91.62 146 SER A CA 1
ATOM 1059 C C . SER A 1 146 ? 1.749 -1.352 -21.860 1.00 91.62 146 SER A C 1
ATOM 1061 O O . SER A 1 146 ? 1.684 -1.879 -20.756 1.00 91.62 146 SER A O 1
ATOM 1063 N N . LYS A 1 147 ? 0.846 -1.612 -22.813 1.00 92.38 147 LYS A N 1
ATOM 1064 C CA . LYS A 1 147 ? -0.343 -2.443 -22.570 1.00 92.38 147 LYS A CA 1
ATOM 1065 C C . LYS A 1 147 ? 0.049 -3.877 -22.209 1.00 92.38 147 LYS A C 1
ATOM 1067 O O . LYS A 1 147 ? -0.445 -4.412 -21.221 1.00 92.38 147 LYS A O 1
ATOM 1072 N N . ALA A 1 148 ? 0.968 -4.465 -22.974 1.00 93.00 148 ALA A N 1
ATOM 1073 C CA . ALA A 1 148 ? 1.457 -5.818 -22.719 1.00 93.00 148 ALA A CA 1
ATOM 1074 C C . ALA A 1 148 ? 2.194 -5.906 -21.369 1.00 93.00 148 ALA A C 1
ATOM 1076 O O . ALA A 1 148 ? 1.896 -6.780 -20.557 1.00 93.00 148 ALA A O 1
ATOM 1077 N N . PHE A 1 149 ? 3.063 -4.932 -21.070 1.00 93.19 149 PHE A N 1
ATOM 1078 C CA . PHE A 1 149 ? 3.752 -4.852 -19.781 1.00 93.19 149 PHE A CA 1
ATOM 1079 C C . PHE A 1 149 ? 2.787 -4.745 -18.599 1.00 93.19 149 PHE A C 1
ATOM 1081 O O . PHE A 1 149 ? 2.928 -5.440 -17.594 1.00 93.19 149 PHE A O 1
ATOM 1088 N N . ARG A 1 150 ? 1.791 -3.857 -18.703 1.00 92.62 150 ARG A N 1
ATOM 1089 C CA . ARG A 1 150 ? 0.802 -3.621 -17.648 1.00 92.62 150 ARG A CA 1
ATOM 1090 C C . ARG A 1 150 ? -0.030 -4.866 -17.364 1.00 92.62 150 ARG A C 1
ATOM 1092 O O . ARG A 1 150 ? -0.279 -5.137 -16.189 1.00 92.62 150 ARG A O 1
ATOM 1099 N N . ARG A 1 151 ? -0.403 -5.617 -18.404 1.00 93.56 151 ARG A N 1
ATOM 1100 C CA . ARG A 1 151 ? -1.075 -6.914 -18.275 1.00 93.56 151 ARG A CA 1
ATOM 1101 C C . ARG A 1 151 ? -0.207 -7.933 -17.547 1.00 93.56 151 ARG A C 1
ATOM 1103 O O . ARG A 1 151 ? -0.636 -8.439 -16.516 1.00 93.56 151 ARG A O 1
ATOM 1110 N N . MET A 1 152 ? 1.031 -8.140 -17.998 1.00 93.12 152 MET A N 1
ATOM 1111 C CA . MET A 1 152 ? 1.974 -9.051 -17.336 1.00 93.12 152 MET A CA 1
ATOM 1112 C C . MET A 1 152 ? 2.141 -8.693 -15.851 1.00 93.12 152 MET A C 1
ATOM 1114 O O . MET A 1 152 ? 2.031 -9.548 -14.978 1.00 93.12 152 MET A O 1
ATOM 1118 N N . MET A 1 153 ? 2.341 -7.411 -15.533 1.00 91.94 153 MET A N 1
ATOM 1119 C CA . MET A 1 153 ? 2.465 -6.958 -14.145 1.00 91.94 153 MET A CA 1
ATOM 1120 C C . MET A 1 153 ? 1.198 -7.220 -13.313 1.00 91.94 153 MET A C 1
ATOM 1122 O O . MET A 1 153 ? 1.310 -7.542 -12.127 1.00 91.94 153 MET A O 1
ATOM 1126 N N . ALA A 1 154 ? 0.006 -7.081 -13.905 1.00 89.50 154 ALA A N 1
ATOM 1127 C CA . ALA A 1 154 ? -1.266 -7.370 -13.244 1.00 89.50 154 ALA A CA 1
ATOM 1128 C C . ALA A 1 154 ? -1.448 -8.876 -12.986 1.00 89.50 154 ALA A C 1
ATOM 1130 O O . ALA A 1 154 ? -1.803 -9.260 -11.871 1.00 89.50 154 ALA A O 1
ATOM 1131 N N . GLU A 1 155 ? -1.136 -9.722 -13.969 1.00 90.69 155 GLU A N 1
ATOM 1132 C CA . GLU A 1 155 ? -1.162 -11.188 -13.861 1.00 90.69 155 GLU A CA 1
ATOM 1133 C C . GLU A 1 155 ? -0.158 -11.694 -12.816 1.00 90.69 155 GLU A C 1
ATOM 1135 O O . GLU A 1 155 ? -0.501 -12.504 -11.946 1.00 90.69 155 GLU A O 1
ATOM 1140 N N . CYS A 1 156 ? 1.064 -11.147 -12.819 1.00 88.75 156 CYS A N 1
ATOM 1141 C CA . CYS A 1 156 ? 2.062 -11.436 -11.797 1.00 88.75 156 CYS A CA 1
ATOM 1142 C C . CYS A 1 156 ? 1.561 -11.032 -10.410 1.00 88.75 156 CYS A C 1
ATOM 1144 O O . CYS A 1 156 ? 1.625 -11.839 -9.488 1.00 88.75 156 CYS A O 1
ATOM 1146 N N . ALA A 1 157 ? 1.019 -9.824 -10.234 1.00 86.25 157 ALA A N 1
ATOM 1147 C CA . ALA A 1 157 ? 0.477 -9.412 -8.941 1.00 86.25 157 ALA A CA 1
ATOM 1148 C C . ALA A 1 157 ? -0.663 -10.341 -8.480 1.00 86.25 157 ALA A C 1
ATOM 1150 O O . ALA A 1 157 ? -0.668 -10.782 -7.331 1.00 86.25 157 ALA A O 1
ATOM 1151 N N . ALA A 1 158 ? -1.593 -10.702 -9.367 1.00 84.56 158 ALA A N 1
ATOM 1152 C CA . ALA A 1 158 ? -2.720 -11.577 -9.041 1.00 84.56 158 ALA A CA 1
ATOM 1153 C C . ALA A 1 158 ? -2.288 -12.975 -8.558 1.00 84.56 158 ALA A C 1
ATOM 1155 O O . ALA A 1 158 ? -2.957 -13.561 -7.702 1.00 84.56 158 ALA A O 1
ATOM 1156 N N . SER A 1 159 ? -1.156 -13.468 -9.064 1.00 84.94 159 SER A N 1
ATOM 1157 C CA . SER A 1 159 ? -0.636 -14.815 -8.799 1.00 84.94 159 SER A CA 1
ATOM 1158 C C . SER A 1 159 ? 0.188 -14.936 -7.509 1.00 84.94 159 SER A C 1
ATOM 1160 O O . SER A 1 159 ? 0.548 -16.044 -7.124 1.00 84.94 159 SER A O 1
ATOM 1162 N N . HIS A 1 160 ? 0.484 -13.827 -6.822 1.00 85.38 160 HIS A N 1
ATOM 1163 C CA . HIS A 1 160 ? 1.338 -13.817 -5.627 1.00 85.38 160 HIS A CA 1
ATOM 1164 C C . HIS A 1 160 ? 0.607 -13.339 -4.357 1.00 85.38 160 HIS A C 1
ATOM 1166 O O . HIS A 1 160 ? -0.501 -12.796 -4.407 1.00 85.38 160 HIS A O 1
ATOM 1172 N N . GLY A 1 161 ? 1.244 -13.554 -3.199 1.00 80.44 161 GLY A N 1
ATOM 1173 C CA . GLY A 1 161 ? 0.779 -13.092 -1.886 1.00 80.44 161 GLY A CA 1
ATOM 1174 C C . GLY A 1 161 ? 0.757 -11.565 -1.732 1.00 80.44 161 GLY A C 1
ATOM 1175 O O . GLY A 1 161 ? 1.304 -10.823 -2.555 1.00 80.44 161 GLY A O 1
ATOM 1176 N N . ALA A 1 162 ? 0.125 -11.086 -0.657 1.00 75.25 162 ALA A N 1
ATOM 1177 C CA . ALA A 1 162 ? -0.106 -9.659 -0.410 1.00 75.25 162 ALA A CA 1
ATOM 1178 C C . ALA A 1 162 ? 1.202 -8.848 -0.322 1.00 75.25 162 ALA A C 1
ATOM 1180 O O . ALA A 1 162 ? 1.277 -7.719 -0.808 1.00 75.25 162 ALA A O 1
ATOM 1181 N N . GLU A 1 163 ? 2.252 -9.442 0.239 1.00 82.19 163 GLU A N 1
ATOM 1182 C CA . GLU A 1 163 ? 3.575 -8.848 0.405 1.00 82.19 163 GLU A CA 1
ATOM 1183 C C . GLU A 1 163 ? 4.225 -8.526 -0.947 1.00 82.19 163 GLU A C 1
ATOM 1185 O O . GLU A 1 163 ? 4.750 -7.426 -1.145 1.00 82.19 163 GLU A O 1
ATOM 1190 N N . LEU A 1 164 ? 4.152 -9.454 -1.907 1.00 87.69 164 LEU A N 1
ATOM 1191 C CA . LEU A 1 164 ? 4.693 -9.254 -3.253 1.00 87.69 164 LEU A CA 1
ATOM 1192 C C . LEU A 1 164 ? 3.808 -8.345 -4.105 1.00 87.69 164 LEU A C 1
ATOM 1194 O O . LEU A 1 164 ? 4.330 -7.520 -4.852 1.00 87.69 164 LEU A O 1
ATOM 1198 N N . GLN A 1 165 ? 2.485 -8.409 -3.954 1.00 84.69 165 GLN A N 1
ATOM 1199 C CA . GLN A 1 165 ? 1.581 -7.430 -4.570 1.00 84.69 165 GLN A CA 1
ATOM 1200 C C . GLN A 1 165 ? 1.907 -6.004 -4.115 1.00 84.69 165 GLN A C 1
ATOM 1202 O O . GLN A 1 165 ? 1.968 -5.066 -4.923 1.00 84.69 165 GLN A O 1
ATOM 1207 N N . GLN A 1 166 ? 2.163 -5.833 -2.817 1.00 84.12 166 GLN A N 1
ATOM 1208 C CA . GLN A 1 166 ? 2.592 -4.565 -2.253 1.00 84.12 166 GLN A CA 1
ATOM 1209 C C . GLN A 1 166 ? 3.967 -4.152 -2.783 1.00 84.12 166 GLN A C 1
ATOM 1211 O O . GLN A 1 166 ? 4.143 -2.974 -3.120 1.00 84.12 166 GLN A O 1
ATOM 1216 N N . PHE A 1 167 ? 4.919 -5.087 -2.872 1.00 89.38 167 PHE A N 1
ATOM 1217 C CA . PHE A 1 167 ? 6.235 -4.839 -3.458 1.00 89.38 167 PHE A CA 1
ATOM 1218 C C . PHE A 1 167 ? 6.101 -4.319 -4.891 1.00 89.38 167 PHE A C 1
ATOM 1220 O O . PHE A 1 167 ? 6.568 -3.219 -5.179 1.00 89.38 167 PHE A O 1
ATOM 1227 N N . ILE A 1 168 ? 5.375 -5.039 -5.750 1.00 90.38 168 ILE A N 1
ATOM 1228 C CA . ILE A 1 168 ? 5.104 -4.656 -7.141 1.00 90.38 168 ILE A CA 1
ATOM 1229 C C . ILE A 1 168 ? 4.487 -3.256 -7.200 1.00 90.38 168 ILE A C 1
ATOM 1231 O O . ILE A 1 168 ? 4.973 -2.384 -7.914 1.00 90.38 168 ILE A O 1
ATOM 1235 N N . THR A 1 169 ? 3.450 -2.992 -6.404 1.00 86.12 169 THR A N 1
ATOM 1236 C CA . THR A 1 169 ? 2.741 -1.705 -6.448 1.00 86.12 169 THR A CA 1
ATOM 1237 C C . THR A 1 169 ? 3.636 -0.536 -6.018 1.00 86.12 169 THR A C 1
ATOM 1239 O O . THR A 1 169 ? 3.600 0.542 -6.633 1.00 86.12 169 THR A O 1
ATOM 1242 N N . SER A 1 170 ? 4.430 -0.744 -4.962 1.00 86.25 170 SER A N 1
ATOM 1243 C CA . SER A 1 170 ? 5.243 0.287 -4.300 1.00 86.25 170 SER A CA 1
ATOM 1244 C C . SER A 1 170 ? 6.582 0.528 -4.991 1.00 86.25 170 SER A C 1
ATOM 1246 O O . SER A 1 170 ? 7.071 1.657 -4.990 1.00 86.25 170 SER A O 1
ATOM 1248 N N . HIS A 1 171 ? 7.153 -0.517 -5.588 1.00 90.38 171 HIS A N 1
ATOM 1249 C CA . HIS A 1 171 ? 8.512 -0.547 -6.127 1.00 90.38 171 HIS A CA 1
ATOM 1250 C C . HIS A 1 171 ? 8.554 -0.900 -7.621 1.00 90.38 171 HIS A C 1
ATOM 1252 O O . HIS A 1 171 ? 9.605 -1.270 -8.134 1.00 90.38 171 HIS A O 1
ATOM 1258 N N . GLU A 1 172 ? 7.439 -0.725 -8.338 1.00 90.62 172 GLU A N 1
ATOM 1259 C CA . GLU A 1 172 ? 7.342 -0.980 -9.783 1.00 90.62 172 GLU A CA 1
ATOM 1260 C C . GLU A 1 172 ? 8.466 -0.312 -10.591 1.00 90.62 172 GLU A C 1
ATOM 1262 O O . GLU A 1 172 ? 9.042 -0.934 -11.474 1.00 90.62 172 GLU A O 1
ATOM 1267 N N . SER A 1 173 ? 8.824 0.939 -10.271 1.00 89.94 173 SER A N 1
ATOM 1268 C CA . SER A 1 173 ? 9.911 1.648 -10.961 1.00 89.94 173 SER A CA 1
ATOM 1269 C C . SER A 1 173 ? 11.263 0.972 -10.747 1.00 89.94 173 SER A C 1
ATOM 1271 O O . SER A 1 173 ? 12.042 0.846 -11.689 1.00 89.94 173 SER A O 1
ATOM 1273 N N . ALA A 1 174 ? 11.538 0.520 -9.521 1.00 91.50 174 ALA A N 1
ATOM 1274 C CA . ALA A 1 174 ? 12.768 -0.188 -9.199 1.00 91.50 174 ALA A CA 1
ATOM 1275 C C . ALA A 1 174 ? 12.842 -1.516 -9.966 1.00 91.50 174 ALA A C 1
ATOM 1277 O O . ALA A 1 174 ? 13.872 -1.814 -10.567 1.00 91.50 174 ALA A O 1
ATOM 1278 N N . LEU A 1 175 ? 11.729 -2.252 -10.013 1.00 92.69 175 LEU A N 1
ATOM 1279 C CA . LEU A 1 175 ? 11.602 -3.498 -10.763 1.00 92.69 175 LEU A CA 1
ATOM 1280 C C . LEU A 1 175 ? 11.840 -3.294 -12.265 1.00 92.69 175 LEU A C 1
ATOM 1282 O O . LEU A 1 175 ? 12.657 -4.000 -12.841 1.00 92.69 175 LEU A O 1
ATOM 1286 N N . ILE A 1 176 ? 11.200 -2.298 -12.885 1.00 92.44 176 ILE A N 1
ATOM 1287 C CA . ILE A 1 176 ? 11.394 -1.984 -14.310 1.00 92.44 176 ILE A CA 1
ATOM 1288 C C . ILE A 1 176 ? 12.864 -1.664 -14.604 1.00 92.44 176 ILE A C 1
ATOM 1290 O O . ILE A 1 176 ? 13.429 -2.185 -15.561 1.00 92.44 176 ILE A O 1
ATOM 1294 N N . HIS A 1 177 ? 13.497 -0.817 -13.787 1.00 91.88 177 HIS A N 1
ATOM 1295 C CA . HIS A 1 177 ? 14.908 -0.478 -13.969 1.00 91.88 177 HIS A CA 1
ATOM 1296 C C . HIS A 1 177 ? 15.820 -1.698 -13.838 1.00 91.88 177 HIS A C 1
ATOM 1298 O O . HIS A 1 177 ? 16.756 -1.836 -14.617 1.00 91.88 177 HIS A O 1
ATOM 1304 N N . HIS A 1 178 ? 15.536 -2.583 -12.883 1.00 92.25 178 HIS A N 1
ATOM 1305 C CA . HIS A 1 178 ? 16.269 -3.832 -12.722 1.00 92.25 178 HIS A CA 1
ATOM 1306 C C . HIS A 1 178 ? 16.087 -4.745 -13.948 1.00 92.25 178 HIS A C 1
ATOM 1308 O O . HIS A 1 178 ? 17.074 -5.234 -14.486 1.00 92.25 178 HIS A O 1
ATOM 1314 N N . LEU A 1 179 ? 14.855 -4.940 -14.438 1.00 93.00 179 LEU A N 1
ATOM 1315 C CA . LEU A 1 179 ? 14.603 -5.721 -15.658 1.00 93.00 179 LEU A CA 1
ATOM 1316 C C . LEU A 1 179 ? 15.359 -5.136 -16.858 1.00 93.00 179 LEU A C 1
ATOM 1318 O O . LEU A 1 179 ? 16.048 -5.867 -17.560 1.00 93.00 179 LEU A O 1
ATOM 1322 N N . GLN A 1 180 ? 15.296 -3.815 -17.055 1.00 92.12 180 GLN A N 1
ATOM 1323 C CA . GLN A 1 180 ? 16.011 -3.145 -18.142 1.00 92.12 180 GLN A CA 1
ATOM 1324 C C . GLN A 1 180 ? 17.526 -3.346 -18.047 1.00 92.12 180 GLN A C 1
ATOM 1326 O O . GLN A 1 180 ? 18.168 -3.595 -19.065 1.00 92.12 180 GLN A O 1
ATOM 1331 N N . HIS A 1 181 ? 18.091 -3.236 -16.845 1.00 91.69 181 HIS A N 1
ATOM 1332 C CA . HIS A 1 181 ? 19.522 -3.413 -16.632 1.00 91.69 181 HIS A CA 1
ATOM 1333 C C . HIS A 1 181 ? 19.969 -4.832 -17.004 1.00 91.69 181 HIS A C 1
ATOM 1335 O O . HIS A 1 181 ? 20.893 -4.991 -17.793 1.00 91.69 181 HIS A O 1
ATOM 1341 N N . HIS A 1 182 ? 19.270 -5.856 -16.512 1.00 91.88 182 HIS A N 1
ATOM 1342 C CA . HIS A 1 182 ? 19.632 -7.258 -16.760 1.00 91.88 182 HIS A CA 1
ATOM 1343 C C . HIS A 1 182 ? 19.375 -7.731 -18.198 1.00 91.88 182 HIS A C 1
ATOM 1345 O O . HIS A 1 182 ? 19.944 -8.736 -18.613 1.00 91.88 182 HIS A O 1
ATOM 1351 N N . LEU A 1 183 ? 18.512 -7.049 -18.956 1.00 90.94 183 LEU A N 1
ATOM 1352 C CA . LEU A 1 183 ? 18.188 -7.424 -20.339 1.00 90.94 183 LEU A CA 1
ATOM 1353 C C . LEU A 1 183 ? 18.954 -6.604 -21.378 1.00 90.94 183 LEU A C 1
ATOM 1355 O O . LEU A 1 183 ? 19.314 -7.133 -22.421 1.00 90.94 183 LEU A O 1
ATOM 1359 N N . ASN A 1 184 ? 19.197 -5.323 -21.097 1.00 88.19 184 ASN A N 1
ATOM 1360 C CA . ASN A 1 184 ? 19.720 -4.361 -22.070 1.00 88.19 184 ASN A CA 1
ATOM 1361 C C . ASN A 1 184 ? 20.958 -3.594 -21.563 1.00 88.19 184 ASN A C 1
ATOM 1363 O O . ASN A 1 184 ? 21.395 -2.649 -22.214 1.00 88.19 184 ASN A O 1
ATOM 1367 N N . GLY A 1 185 ? 21.483 -3.912 -20.373 1.00 84.44 185 GLY A N 1
ATOM 1368 C CA . GLY A 1 185 ? 22.663 -3.269 -19.771 1.00 84.44 185 GLY A CA 1
ATOM 1369 C C . GLY A 1 185 ? 22.465 -1.813 -19.323 1.00 84.44 185 GLY A C 1
ATOM 1370 O O . GLY A 1 185 ? 23.383 -1.195 -18.789 1.00 84.44 185 GLY A O 1
ATOM 1371 N N . GLY A 1 186 ? 21.274 -1.242 -19.526 1.00 82.25 186 GLY A N 1
ATOM 1372 C CA . GLY A 1 186 ? 21.012 0.190 -19.370 1.00 82.25 186 GLY A CA 1
ATOM 1373 C C . GLY A 1 186 ? 19.987 0.544 -18.293 1.00 82.25 186 GLY A C 1
ATOM 1374 O O . GLY A 1 186 ? 19.237 -0.290 -17.794 1.00 82.25 186 GLY A O 1
ATOM 1375 N N . THR A 1 187 ? 19.909 1.836 -17.969 1.00 83.31 187 THR A N 1
ATOM 1376 C CA . THR A 1 187 ? 18.848 2.405 -17.123 1.00 83.31 187 THR A CA 1
ATOM 1377 C C . THR A 1 187 ? 17.871 3.180 -18.005 1.00 83.31 187 THR A C 1
ATOM 1379 O O . THR A 1 187 ? 18.295 4.038 -18.774 1.00 83.31 187 THR A O 1
ATOM 1382 N N . LEU A 1 188 ? 16.563 2.916 -17.888 1.00 84.25 188 LEU A N 1
ATOM 1383 C CA . LEU A 1 188 ? 15.556 3.686 -18.629 1.00 84.25 188 LEU A CA 1
ATOM 1384 C C . LEU A 1 188 ? 15.621 5.174 -18.281 1.00 84.25 188 LEU A C 1
ATOM 1386 O O . LEU A 1 188 ? 15.610 5.552 -17.108 1.00 84.25 188 LEU A O 1
ATOM 1390 N N . VAL A 1 189 ? 15.576 6.034 -19.296 1.00 86.06 189 VAL A N 1
ATOM 1391 C CA . VAL A 1 189 ? 15.339 7.461 -19.058 1.00 86.06 189 VAL A CA 1
ATOM 1392 C C . VAL A 1 189 ? 13.878 7.700 -18.660 1.00 86.06 189 VAL A C 1
ATOM 1394 O O . VAL A 1 189 ? 12.984 6.886 -18.911 1.00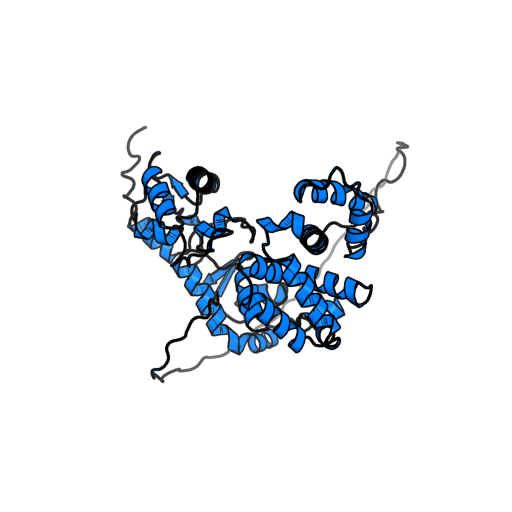 86.06 189 VAL A O 1
ATOM 1397 N N . ARG A 1 190 ? 13.597 8.858 -18.053 1.00 85.56 190 ARG A N 1
ATOM 1398 C CA . ARG A 1 190 ? 12.263 9.197 -17.525 1.00 85.56 190 ARG A CA 1
ATOM 1399 C C . ARG A 1 190 ? 11.137 9.067 -18.558 1.00 85.56 190 ARG A C 1
ATOM 1401 O O . ARG A 1 190 ? 10.032 8.662 -18.197 1.00 85.56 190 ARG A O 1
ATOM 1408 N N . THR A 1 191 ? 11.387 9.428 -19.815 1.00 88.56 191 THR A N 1
ATOM 1409 C CA . THR A 1 191 ? 10.394 9.359 -20.900 1.00 88.56 191 THR A CA 1
ATOM 1410 C C . THR A 1 191 ? 10.035 7.917 -21.249 1.00 88.56 191 THR A C 1
ATOM 1412 O O . THR A 1 191 ? 8.849 7.608 -21.344 1.00 88.56 191 THR A O 1
ATOM 1415 N N . GLN A 1 192 ? 11.028 7.029 -21.349 1.00 90.00 192 GLN A N 1
ATOM 1416 C CA . GLN A 1 192 ? 10.825 5.596 -21.575 1.00 90.00 192 GLN A CA 1
ATOM 1417 C C . GLN A 1 192 ? 10.074 4.958 -20.404 1.00 90.00 192 GLN A C 1
ATOM 1419 O O . GLN A 1 192 ? 9.063 4.296 -20.617 1.00 90.00 192 GLN A O 1
ATOM 1424 N N . MET A 1 193 ? 10.487 5.255 -19.166 1.00 90.25 193 MET A N 1
ATOM 1425 C CA . MET A 1 193 ? 9.789 4.797 -17.961 1.00 90.25 193 MET A CA 1
ATOM 1426 C C . MET A 1 193 ? 8.322 5.247 -17.957 1.00 90.25 193 MET A C 1
ATOM 1428 O O . MET A 1 193 ? 7.417 4.452 -17.722 1.00 90.25 193 MET A O 1
ATOM 1432 N N . SER A 1 194 ? 8.065 6.522 -18.265 1.00 89.69 194 SER A N 1
ATOM 1433 C CA . SER A 1 194 ? 6.700 7.063 -18.301 1.00 89.69 194 SER A CA 1
ATOM 1434 C C . SER A 1 194 ? 5.859 6.429 -19.410 1.00 89.69 194 SER A C 1
ATOM 1436 O O . SER A 1 194 ? 4.662 6.232 -19.212 1.00 89.69 194 SER A O 1
ATOM 1438 N N . SER A 1 195 ? 6.473 6.109 -20.555 1.00 90.62 195 SER A N 1
ATOM 1439 C CA . SER A 1 195 ? 5.829 5.406 -21.667 1.00 90.62 195 SER A CA 1
ATOM 1440 C C . SER A 1 195 ? 5.438 3.989 -21.264 1.00 90.62 195 SER A C 1
ATOM 1442 O O . SER A 1 195 ? 4.269 3.639 -21.363 1.00 90.62 195 SER A O 1
ATOM 1444 N N . LEU A 1 196 ? 6.380 3.210 -20.725 1.00 90.31 196 LEU A N 1
ATOM 1445 C CA . LEU A 1 196 ? 6.140 1.831 -20.298 1.00 90.31 196 LEU A CA 1
ATOM 1446 C C . LEU A 1 196 ? 5.088 1.756 -19.184 1.00 90.31 196 LEU A C 1
ATOM 1448 O O . LEU A 1 196 ? 4.156 0.957 -19.248 1.00 90.31 196 LEU A O 1
ATOM 1452 N N . MET A 1 197 ? 5.170 2.662 -18.207 1.00 90.50 197 MET A N 1
ATOM 1453 C CA . MET A 1 197 ? 4.174 2.776 -17.142 1.00 90.50 197 MET A CA 1
ATOM 1454 C C . MET A 1 197 ? 2.816 3.314 -17.625 1.00 90.50 197 MET A C 1
ATOM 1456 O O . MET A 1 197 ? 1.896 3.358 -16.818 1.00 90.50 197 MET A O 1
ATOM 1460 N N . GLY A 1 198 ? 2.674 3.774 -18.873 1.00 88.88 198 GLY A N 1
ATOM 1461 C CA . GLY A 1 198 ? 1.417 4.325 -19.398 1.00 88.88 198 GLY A CA 1
ATOM 1462 C C . GLY A 1 198 ? 1.037 5.692 -18.811 1.00 88.88 198 GLY A C 1
ATOM 1463 O O . GLY A 1 198 ? -0.122 6.086 -18.827 1.00 88.88 198 GLY A O 1
ATOM 1464 N N . THR A 1 199 ? 2.008 6.439 -18.279 1.00 89.75 199 THR A N 1
ATOM 1465 C CA . THR A 1 199 ? 1.784 7.684 -17.513 1.00 89.75 199 THR A CA 1
ATOM 1466 C C . THR A 1 199 ? 2.246 8.963 -18.214 1.00 89.75 199 THR A C 1
ATOM 1468 O O . THR A 1 199 ? 2.257 10.033 -17.604 1.00 89.75 199 THR A O 1
ATOM 1471 N N . ARG A 1 200 ? 2.625 8.872 -19.496 1.00 85.62 200 ARG A N 1
ATOM 1472 C CA . ARG A 1 200 ? 3.081 10.011 -20.315 1.00 85.62 200 ARG A CA 1
ATOM 1473 C C . ARG A 1 200 ? 1.963 11.011 -20.650 1.00 85.62 200 ARG A C 1
ATOM 1475 O O . ARG A 1 200 ? 2.255 12.136 -21.041 1.00 85.62 200 ARG A O 1
ATOM 1482 N N . GLN A 1 201 ? 0.702 10.601 -20.523 1.00 79.62 201 GLN A N 1
ATOM 1483 C CA . GLN A 1 201 ? -0.452 11.408 -20.916 1.00 79.62 201 GLN A CA 1
ATOM 1484 C C . GLN A 1 201 ? -0.565 12.716 -20.104 1.00 79.62 201 GLN A C 1
ATOM 1486 O O . GLN A 1 201 ? -0.195 12.738 -18.925 1.00 79.62 201 GLN A O 1
ATOM 1491 N N . PRO A 1 202 ? -1.114 13.795 -20.695 1.00 80.12 202 PRO A N 1
ATOM 1492 C CA . PRO A 1 202 ? -1.329 15.059 -19.999 1.00 80.12 202 PRO A CA 1
ATOM 1493 C C . PRO A 1 202 ? -2.185 14.899 -18.737 1.00 80.12 202 PRO A C 1
ATOM 1495 O O . PRO A 1 202 ? -3.221 14.233 -18.743 1.00 80.12 202 PRO A O 1
ATOM 1498 N N . CYS A 1 203 ? -1.798 15.578 -17.657 1.00 78.50 203 CYS A N 1
ATOM 1499 C CA . CYS A 1 203 ? -2.562 15.631 -16.407 1.00 78.50 203 CYS A CA 1
ATOM 1500 C C . CYS A 1 203 ? -3.698 16.671 -16.473 1.00 78.50 203 CYS A C 1
ATOM 1502 O O . CYS A 1 203 ? -3.789 17.529 -15.599 1.00 78.50 203 CYS A O 1
ATOM 1504 N N . THR A 1 204 ? -4.542 16.643 -17.511 1.00 88.88 204 THR A N 1
ATOM 1505 C CA . THR A 1 204 ? -5.739 17.505 -17.542 1.00 88.88 204 THR A CA 1
ATOM 1506 C C . THR A 1 204 ? -6.917 16.811 -16.849 1.00 88.88 204 THR A C 1
ATOM 1508 O O . THR A 1 204 ? -7.015 15.581 -16.919 1.00 88.88 204 THR A O 1
ATOM 1511 N N . PRO A 1 205 ? -7.851 17.555 -16.221 1.00 89.88 205 PRO A N 1
ATOM 1512 C CA . PRO A 1 205 ? -9.050 16.960 -15.633 1.00 89.88 205 PRO A CA 1
ATOM 1513 C C . PRO A 1 205 ? -9.871 16.148 -16.642 1.00 89.88 205 PRO A C 1
ATOM 1515 O O . PRO A 1 205 ? -10.334 15.061 -16.316 1.00 89.88 205 PRO A O 1
ATOM 1518 N N . ARG A 1 206 ? -9.993 16.618 -17.891 1.00 92.12 206 ARG A N 1
ATOM 1519 C CA . ARG A 1 206 ? -10.723 15.907 -18.952 1.00 92.12 206 ARG A CA 1
ATOM 1520 C C . ARG A 1 206 ? -10.074 14.563 -19.292 1.00 92.12 206 ARG A C 1
ATOM 1522 O O . ARG A 1 206 ? -10.766 13.551 -19.340 1.00 92.12 206 ARG A O 1
ATOM 1529 N N . THR A 1 207 ? -8.755 14.544 -19.497 1.00 90.88 207 THR A N 1
ATOM 1530 C CA . THR A 1 207 ? -8.012 13.305 -19.788 1.00 90.88 207 THR A CA 1
ATOM 1531 C C . THR A 1 207 ? -8.097 12.330 -18.620 1.00 90.88 207 THR A C 1
ATOM 1533 O O . THR A 1 207 ? -8.362 11.151 -18.829 1.00 90.88 207 THR A O 1
ATOM 1536 N N . LEU A 1 208 ? -7.931 12.820 -17.386 1.00 93.44 208 LEU A N 1
ATOM 1537 C CA . LEU A 1 208 ? -8.032 11.985 -16.194 1.00 93.44 208 LEU A CA 1
ATOM 1538 C C . LEU A 1 208 ? -9.440 11.398 -16.032 1.00 93.44 208 LEU A C 1
ATOM 1540 O O . LEU A 1 208 ? -9.555 10.212 -15.748 1.00 93.44 208 LEU A O 1
ATOM 1544 N N . ALA A 1 209 ? -10.493 12.197 -16.243 1.00 94.06 209 ALA A N 1
ATOM 1545 C CA . ALA A 1 209 ? -11.879 11.741 -16.159 1.00 94.06 209 ALA A CA 1
ATOM 1546 C C . ALA A 1 209 ? -12.175 10.616 -17.159 1.00 94.06 209 ALA A C 1
ATOM 1548 O O . ALA A 1 209 ? -12.785 9.620 -16.783 1.00 94.06 209 ALA A O 1
ATOM 1549 N N . HIS A 1 210 ? -11.699 10.750 -18.400 1.00 93.25 210 HIS A N 1
ATOM 1550 C CA . HIS A 1 210 ? -11.826 9.702 -19.412 1.00 93.25 210 HIS A CA 1
ATOM 1551 C C . HIS A 1 210 ? -11.058 8.432 -19.015 1.00 93.25 210 HIS A C 1
ATOM 1553 O O . HIS A 1 210 ? -11.619 7.342 -19.037 1.00 93.25 210 HIS A O 1
ATOM 1559 N N . LEU A 1 211 ? -9.808 8.584 -18.566 1.00 91.38 211 LEU A N 1
ATOM 1560 C CA . LEU A 1 211 ? -8.929 7.472 -18.197 1.00 91.38 211 LEU A CA 1
ATOM 1561 C C . LEU A 1 211 ? -9.474 6.620 -17.039 1.00 91.38 211 LEU A C 1
ATOM 1563 O O . LEU A 1 211 ? -9.209 5.424 -16.979 1.00 91.38 211 LEU A O 1
ATOM 1567 N N . ILE A 1 212 ? -10.210 7.226 -16.102 1.00 93.88 212 ILE A N 1
ATOM 1568 C CA . ILE A 1 212 ? -10.762 6.518 -14.937 1.00 93.88 212 ILE A CA 1
ATOM 1569 C C . ILE A 1 212 ? -12.250 6.183 -15.069 1.00 93.88 212 ILE A C 1
ATOM 1571 O O . ILE A 1 212 ? -12.816 5.666 -14.106 1.00 93.88 212 ILE A O 1
ATOM 1575 N N . ALA A 1 213 ? -12.898 6.490 -16.198 1.00 94.62 213 ALA A N 1
ATOM 1576 C CA . ALA A 1 213 ? -14.353 6.400 -16.344 1.00 94.62 213 ALA A CA 1
ATOM 1577 C C . ALA A 1 213 ? -14.890 5.007 -15.965 1.00 94.62 213 ALA A C 1
ATOM 1579 O O . ALA A 1 213 ? -15.741 4.890 -15.084 1.00 94.62 213 ALA A O 1
ATOM 1580 N N . GLU A 1 214 ? -14.297 3.952 -16.526 1.00 93.69 214 GLU A N 1
ATOM 1581 C CA . GLU A 1 214 ? -14.656 2.548 -16.267 1.00 93.69 214 GLU A CA 1
ATOM 1582 C C . GLU A 1 214 ? -14.258 2.060 -14.862 1.00 93.69 214 GLU A C 1
ATOM 1584 O O . GLU A 1 214 ? -14.695 1.010 -14.393 1.00 93.69 214 GLU A O 1
ATOM 1589 N N . HIS A 1 215 ? -13.422 2.818 -14.152 1.00 92.69 215 HIS A N 1
ATOM 1590 C CA . HIS A 1 215 ? -12.901 2.449 -12.835 1.00 92.69 215 HIS A CA 1
ATOM 1591 C C . HIS A 1 215 ? -13.494 3.277 -11.697 1.00 92.69 215 HIS A C 1
ATOM 1593 O O . HIS A 1 215 ? -13.259 2.958 -10.529 1.00 92.69 215 HIS A O 1
ATOM 1599 N N . ARG A 1 216 ? -14.284 4.312 -12.007 1.00 95.25 216 ARG A N 1
ATOM 1600 C CA . ARG A 1 216 ? -14.877 5.230 -11.026 1.00 95.25 216 ARG A CA 1
ATOM 1601 C C . ARG A 1 216 ? -15.635 4.475 -9.935 1.00 95.25 216 ARG A C 1
ATOM 1603 O O . ARG A 1 216 ? -15.415 4.728 -8.751 1.00 95.25 216 ARG A O 1
ATOM 1610 N N . GLN A 1 217 ? -16.471 3.508 -10.320 1.00 92.00 217 GLN A N 1
ATOM 1611 C CA . GLN A 1 217 ? -17.243 2.698 -9.375 1.00 92.00 217 GLN A CA 1
ATOM 1612 C C . GLN A 1 217 ? -16.339 1.839 -8.483 1.00 92.00 217 GLN A C 1
ATOM 1614 O O . GLN A 1 217 ? -16.562 1.772 -7.278 1.00 92.00 217 GLN A O 1
ATOM 1619 N N . ALA A 1 218 ? -15.286 1.231 -9.038 1.00 87.12 218 ALA A N 1
ATOM 1620 C CA . ALA A 1 218 ? -14.339 0.431 -8.263 1.00 87.12 218 ALA A CA 1
ATOM 1621 C C . ALA A 1 218 ? -13.551 1.288 -7.259 1.00 87.12 218 ALA A C 1
ATOM 1623 O O . ALA A 1 218 ? -13.370 0.879 -6.111 1.00 87.12 218 ALA A O 1
ATOM 1624 N N . ILE A 1 219 ? -13.119 2.489 -7.668 1.00 92.12 219 ILE A N 1
ATOM 1625 C CA . ILE A 1 219 ? -12.459 3.460 -6.785 1.00 92.12 219 ILE A CA 1
ATOM 1626 C C . ILE A 1 219 ? -13.407 3.846 -5.646 1.00 92.12 219 ILE A C 1
ATOM 1628 O O . ILE A 1 219 ? -13.026 3.741 -4.482 1.00 92.12 219 ILE A O 1
ATOM 1632 N N . MET A 1 220 ? -14.647 4.238 -5.960 1.00 93.94 220 MET A N 1
ATOM 1633 C CA . MET A 1 220 ? -15.637 4.599 -4.941 1.00 93.94 220 MET A CA 1
ATOM 1634 C C . MET A 1 220 ? -15.948 3.438 -4.002 1.00 93.94 220 MET A C 1
ATOM 1636 O O . MET A 1 220 ? -15.994 3.639 -2.793 1.00 93.94 220 MET A O 1
ATOM 1640 N N . ALA A 1 221 ? -16.115 2.223 -4.523 1.00 87.81 221 ALA A N 1
ATOM 1641 C CA . ALA A 1 221 ? -16.385 1.048 -3.705 1.00 87.81 221 ALA A CA 1
ATOM 1642 C C . ALA A 1 221 ? -15.223 0.746 -2.748 1.00 87.81 221 ALA A C 1
ATOM 1644 O O . ALA A 1 221 ? -15.455 0.498 -1.568 1.00 87.81 221 ALA A O 1
ATOM 1645 N N . CYS A 1 222 ? -13.976 0.844 -3.221 1.00 89.12 222 CYS A N 1
ATOM 1646 C CA . CYS A 1 222 ? -12.788 0.704 -2.380 1.00 89.12 222 CYS A CA 1
ATOM 1647 C C . CYS A 1 222 ? -12.754 1.769 -1.273 1.00 89.12 222 CYS A C 1
ATOM 1649 O O . CYS A 1 222 ? -12.590 1.436 -0.097 1.00 89.12 222 CYS A O 1
ATOM 1651 N N . VAL A 1 223 ? -12.980 3.037 -1.631 1.00 91.75 223 VAL A N 1
ATOM 1652 C CA . VAL A 1 223 ? -12.946 4.149 -0.673 1.00 91.75 223 VAL A CA 1
ATOM 1653 C C . VAL A 1 223 ? -14.058 4.045 0.370 1.00 91.75 223 VAL A C 1
ATOM 1655 O O . VAL A 1 223 ? -13.800 4.200 1.566 1.00 91.75 223 VAL A O 1
ATOM 1658 N N . SER A 1 224 ? -15.280 3.743 -0.061 1.00 90.38 224 SER A N 1
ATOM 1659 C CA . SER A 1 224 ? -16.435 3.564 0.819 1.00 90.38 224 SER A CA 1
ATOM 1660 C C . SER A 1 224 ? -16.286 2.340 1.717 1.00 90.38 224 SER A C 1
ATOM 1662 O O . SER A 1 224 ? -16.622 2.414 2.897 1.00 90.38 224 SER A O 1
ATOM 1664 N N . TYR A 1 225 ? -15.733 1.238 1.202 1.00 88.19 225 TYR A N 1
ATOM 1665 C CA . TYR A 1 225 ? -15.451 0.048 2.002 1.00 88.19 225 TYR A CA 1
ATOM 1666 C C . TYR A 1 225 ? -14.484 0.369 3.145 1.00 88.19 225 TYR A C 1
ATOM 1668 O O . TYR A 1 225 ? -14.801 0.117 4.307 1.00 88.19 225 TYR A O 1
ATOM 1676 N N . MET A 1 226 ? -13.343 0.998 2.844 1.00 88.12 226 MET A N 1
ATOM 1677 C CA . MET A 1 226 ? -12.371 1.376 3.874 1.00 88.12 226 MET A CA 1
ATOM 1678 C C . MET A 1 226 ? -12.961 2.366 4.881 1.00 88.12 226 MET A C 1
ATOM 1680 O O . MET A 1 226 ? -12.764 2.206 6.086 1.00 88.12 226 MET A O 1
ATOM 1684 N N . ALA A 1 227 ? -13.745 3.343 4.416 1.00 90.94 227 ALA A N 1
ATOM 1685 C CA . ALA A 1 227 ? -14.431 4.278 5.302 1.00 90.94 227 ALA A CA 1
ATOM 1686 C C . ALA A 1 227 ? -15.447 3.570 6.219 1.00 90.94 227 ALA A C 1
ATOM 1688 O O . ALA A 1 227 ? -15.543 3.916 7.397 1.00 90.94 227 ALA A O 1
ATOM 1689 N N . GLY A 1 228 ? -16.141 2.540 5.722 1.00 88.12 228 GLY A N 1
ATOM 1690 C CA . GLY A 1 228 ? -17.022 1.670 6.510 1.00 88.12 228 GLY A CA 1
ATOM 1691 C C . GLY A 1 228 ? -16.278 0.842 7.565 1.00 88.12 228 GLY A C 1
ATOM 1692 O O . GLY A 1 228 ? -16.802 0.621 8.657 1.00 88.12 228 GLY A O 1
ATOM 1693 N N . GLN A 1 229 ? -15.023 0.476 7.285 1.00 86.75 229 GLN A N 1
ATOM 1694 C CA . GLN A 1 229 ? -14.077 -0.095 8.256 1.00 86.75 229 GLN A CA 1
ATOM 1695 C C . GLN A 1 229 ? -13.500 0.960 9.219 1.00 86.75 229 GLN A C 1
ATOM 1697 O O . GLN A 1 229 ? -12.738 0.626 10.123 1.00 86.75 229 GLN A O 1
ATOM 1702 N N . GLY A 1 230 ? -13.866 2.233 9.043 1.00 90.06 230 GLY A N 1
ATOM 1703 C CA . GLY A 1 230 ? -13.450 3.351 9.877 1.00 90.06 230 GLY A CA 1
ATOM 1704 C C . GLY A 1 230 ? -12.193 4.072 9.408 1.00 90.06 230 GLY A C 1
ATOM 1705 O O . GLY A 1 230 ? -11.751 4.977 10.104 1.00 90.06 230 GLY A O 1
ATOM 1706 N N . PHE A 1 231 ? -11.611 3.742 8.255 1.00 90.69 231 PHE A N 1
ATOM 1707 C CA . PHE A 1 231 ? -10.319 4.295 7.845 1.00 90.69 231 PHE A CA 1
ATOM 1708 C C . PHE A 1 231 ? -10.367 5.008 6.494 1.00 90.69 231 PHE A C 1
ATOM 1710 O O . PHE A 1 231 ? -11.034 4.549 5.569 1.00 90.69 231 PHE A O 1
ATOM 1717 N N . PRO A 1 232 ? -9.592 6.092 6.316 1.00 90.69 232 PRO A N 1
ATOM 1718 C CA . PRO A 1 232 ? -9.363 6.622 4.984 1.00 90.69 232 PRO A CA 1
ATOM 1719 C C . PRO A 1 232 ? -8.567 5.617 4.138 1.00 90.69 232 PRO A C 1
ATOM 1721 O O . PRO A 1 232 ? -7.817 4.787 4.660 1.00 90.69 232 PRO A O 1
ATOM 1724 N N . THR A 1 233 ? -8.698 5.726 2.822 1.00 89.62 233 THR A N 1
ATOM 1725 C CA . THR A 1 233 ? -7.958 4.935 1.831 1.00 89.62 233 THR A CA 1
ATOM 1726 C C . THR A 1 233 ? -6.676 5.656 1.441 1.00 89.62 233 THR A C 1
ATOM 1728 O O . THR A 1 233 ? -6.692 6.841 1.120 1.00 89.62 233 THR A O 1
ATOM 1731 N N . MET A 1 234 ? -5.540 4.974 1.457 1.00 87.62 234 MET A N 1
ATOM 1732 C CA . MET A 1 234 ? -4.289 5.504 0.931 1.00 87.62 234 MET A CA 1
ATOM 1733 C C . MET A 1 234 ? -4.308 5.555 -0.593 1.00 87.62 234 MET A C 1
ATOM 1735 O O . MET A 1 234 ? -4.784 4.642 -1.262 1.00 87.62 234 MET A O 1
ATOM 1739 N N . MET A 1 235 ? -3.607 6.530 -1.164 1.00 88.81 235 MET A N 1
ATOM 1740 C CA . MET A 1 235 ? -3.325 6.553 -2.603 1.00 88.81 235 MET A CA 1
ATOM 1741 C C . MET A 1 235 ? -2.646 5.282 -3.121 1.00 88.81 235 MET A C 1
ATOM 1743 O O . MET A 1 235 ? -2.882 4.899 -4.262 1.00 88.81 235 MET A O 1
ATOM 1747 N N . LEU A 1 236 ? -1.813 4.619 -2.310 1.00 85.00 236 LEU A N 1
ATOM 1748 C CA . LEU A 1 236 ? -1.190 3.356 -2.712 1.00 85.00 236 LEU A CA 1
ATOM 1749 C C . LEU A 1 236 ? -2.227 2.236 -2.895 1.00 85.00 236 LEU A C 1
ATOM 1751 O O . LEU A 1 236 ? -2.063 1.419 -3.793 1.00 85.00 236 LEU A O 1
ATOM 1755 N N . GLU A 1 237 ? -3.300 2.224 -2.101 1.00 86.38 237 GLU A N 1
ATOM 1756 C CA . GLU A 1 237 ? -4.388 1.242 -2.224 1.00 86.38 237 GLU A CA 1
ATOM 1757 C C . GLU A 1 237 ? -5.153 1.466 -3.539 1.00 86.38 237 GLU A C 1
ATOM 1759 O O . GLU A 1 237 ? -5.393 0.516 -4.280 1.00 86.38 237 GLU A O 1
ATOM 1764 N N . ILE A 1 238 ? -5.401 2.727 -3.918 1.00 89.69 238 ILE A N 1
ATOM 1765 C CA . ILE A 1 238 ? -5.937 3.062 -5.251 1.00 89.69 238 ILE A CA 1
ATOM 1766 C C . ILE A 1 238 ? -4.965 2.658 -6.360 1.00 89.69 238 ILE A C 1
ATOM 1768 O O . ILE A 1 238 ? -5.370 2.145 -7.399 1.00 89.69 238 ILE A O 1
ATOM 1772 N N . ARG A 1 239 ? -3.663 2.842 -6.143 1.00 89.12 239 ARG A N 1
ATOM 1773 C CA . ARG A 1 239 ? -2.637 2.452 -7.110 1.00 89.12 239 ARG A CA 1
ATOM 1774 C C . ARG A 1 239 ? -2.592 0.938 -7.332 1.00 89.12 239 ARG A C 1
ATOM 1776 O O . ARG A 1 239 ? -2.410 0.519 -8.470 1.00 89.12 239 ARG A O 1
ATOM 1783 N N . ALA A 1 240 ? -2.765 0.146 -6.275 1.00 85.44 240 ALA A N 1
ATOM 1784 C CA . ALA A 1 240 ? -2.873 -1.309 -6.357 1.00 85.44 240 ALA A CA 1
ATOM 1785 C C . ALA A 1 240 ? -4.153 -1.727 -7.100 1.00 85.44 240 ALA A C 1
ATOM 1787 O O . ALA A 1 240 ? -4.090 -2.539 -8.019 1.00 85.44 240 ALA A O 1
ATOM 1788 N N . LEU A 1 241 ? -5.292 -1.112 -6.756 1.00 89.00 241 LEU A N 1
ATOM 1789 C CA . LEU A 1 241 ? -6.598 -1.365 -7.375 1.00 89.00 241 LEU A CA 1
ATOM 1790 C C . LEU A 1 241 ? -6.604 -1.112 -8.888 1.00 89.00 241 LEU A C 1
ATOM 1792 O O . LEU A 1 241 ? -7.181 -1.891 -9.646 1.00 89.00 241 LEU A O 1
ATOM 1796 N N . LEU A 1 242 ? -6.022 0.010 -9.312 1.00 90.62 242 LEU A N 1
ATOM 1797 C CA . LEU A 1 242 ? -5.899 0.345 -10.728 1.00 90.62 242 LEU A CA 1
ATOM 1798 C C . LEU A 1 242 ? -4.843 -0.529 -11.397 1.00 90.62 242 LEU A C 1
ATOM 1800 O O . LEU A 1 242 ? -5.044 -0.976 -12.520 1.00 90.62 242 LEU A O 1
ATOM 1804 N N . GLY A 1 243 ? -3.763 -0.844 -10.677 1.00 87.44 243 GLY A N 1
ATOM 1805 C CA . GLY A 1 243 ? -2.695 -1.693 -11.179 1.00 87.44 243 GLY A CA 1
ATOM 1806 C C . GLY A 1 243 ? -3.169 -3.090 -11.572 1.00 87.44 243 GLY A C 1
ATOM 1807 O O . GLY A 1 243 ? -2.749 -3.576 -12.619 1.00 87.44 243 GLY A O 1
ATOM 1808 N N . SER A 1 244 ? -4.078 -3.688 -10.792 1.00 85.31 244 SER A N 1
ATOM 1809 C CA . SER A 1 244 ? -4.724 -4.970 -11.120 1.00 85.31 244 SER A CA 1
ATOM 1810 C C . SER A 1 244 ? -5.739 -4.886 -12.263 1.00 85.31 244 SER A C 1
ATOM 1812 O O . SER A 1 244 ? -6.176 -5.912 -12.767 1.00 85.31 244 SER A O 1
ATOM 1814 N N . ARG A 1 245 ? -6.098 -3.671 -12.688 1.00 87.69 245 ARG A N 1
ATOM 1815 C CA . ARG A 1 245 ? -6.930 -3.372 -13.864 1.00 87.69 245 ARG A CA 1
ATOM 1816 C C . ARG A 1 245 ? -6.094 -2.826 -15.018 1.00 87.69 245 ARG A C 1
ATOM 1818 O O . ARG A 1 245 ? -6.592 -2.062 -15.832 1.00 87.69 245 ARG A O 1
ATOM 1825 N N . GLU A 1 246 ? -4.803 -3.156 -15.032 1.00 91.00 246 GLU A N 1
ATOM 1826 C CA . GLU A 1 246 ? -3.836 -2.739 -16.052 1.00 91.00 246 GLU A CA 1
ATOM 1827 C C . GLU A 1 246 ? -3.619 -1.209 -16.141 1.00 91.00 246 GLU A C 1
ATOM 1829 O O . GLU A 1 246 ? -2.801 -0.749 -16.935 1.00 91.00 246 GLU A O 1
ATOM 1834 N N . LEU A 1 247 ? -4.243 -0.403 -15.271 1.00 91.19 247 LEU A N 1
ATOM 1835 C CA . LEU A 1 247 ? -4.144 1.054 -15.283 1.00 91.19 247 LEU A CA 1
ATOM 1836 C C . LEU A 1 247 ? -3.118 1.572 -14.270 1.00 91.19 247 LEU A C 1
ATOM 1838 O O . LEU A 1 247 ? -3.050 1.159 -13.110 1.00 91.19 247 LEU A O 1
ATOM 1842 N N . ARG A 1 248 ? -2.347 2.579 -14.679 1.00 91.25 248 ARG A N 1
ATOM 1843 C CA . ARG A 1 248 ? -1.417 3.288 -13.804 1.00 91.25 248 ARG A CA 1
ATOM 1844 C C . ARG A 1 248 ? -1.657 4.785 -13.878 1.00 91.25 248 ARG A C 1
ATOM 1846 O O . ARG A 1 248 ? -1.657 5.379 -14.946 1.00 91.25 248 ARG A O 1
ATOM 1853 N N . LEU A 1 249 ? -1.764 5.398 -12.705 1.00 90.88 249 LEU A N 1
ATOM 1854 C CA . LEU A 1 249 ? -1.751 6.846 -12.555 1.00 90.88 249 LEU A CA 1
ATOM 1855 C C . LEU A 1 249 ? -0.412 7.293 -11.963 1.00 90.88 249 LEU A C 1
ATOM 1857 O O . LEU A 1 249 ? 0.150 6.645 -11.065 1.00 90.88 249 LEU A O 1
ATOM 1861 N N . ASN A 1 250 ? 0.110 8.413 -12.459 1.00 89.62 250 ASN A N 1
ATOM 1862 C CA . ASN A 1 250 ? 1.246 9.086 -11.842 1.00 89.62 250 ASN A CA 1
ATOM 1863 C C . ASN A 1 250 ? 0.814 9.814 -10.546 1.00 89.62 250 ASN A C 1
ATOM 1865 O O . ASN A 1 250 ? -0.380 10.006 -10.298 1.00 89.62 250 ASN A O 1
ATOM 1869 N N . PRO A 1 251 ? 1.762 10.237 -9.686 1.00 88.75 251 PRO A N 1
ATOM 1870 C CA . PRO A 1 251 ? 1.421 10.899 -8.426 1.00 88.75 251 PRO A CA 1
ATOM 1871 C C . PRO A 1 251 ? 0.602 12.187 -8.586 1.00 88.75 251 PRO A C 1
ATOM 1873 O O . PRO A 1 251 ? -0.203 12.496 -7.713 1.00 88.75 251 PRO A O 1
ATOM 1876 N N . ALA A 1 252 ? 0.786 12.942 -9.676 1.00 89.88 252 ALA A N 1
ATOM 1877 C CA . ALA A 1 252 ? 0.001 14.149 -9.927 1.00 89.88 252 ALA A CA 1
ATOM 1878 C C . ALA A 1 252 ? -1.456 13.800 -10.273 1.00 89.88 252 ALA A C 1
ATOM 1880 O O . ALA A 1 252 ? -2.361 14.333 -9.642 1.00 89.88 252 ALA A O 1
ATOM 1881 N N . GLN A 1 253 ? -1.672 12.833 -11.168 1.00 92.06 253 GLN A N 1
ATOM 1882 C CA . GLN A 1 253 ? -2.996 12.306 -11.521 1.00 92.06 253 GLN A CA 1
ATOM 1883 C C . GLN A 1 253 ? -3.731 11.731 -10.302 1.00 92.06 253 GLN A C 1
ATOM 1885 O O . GLN A 1 253 ? -4.905 12.021 -10.105 1.00 92.06 253 GLN A O 1
ATOM 1890 N N . LEU A 1 254 ? -3.039 10.978 -9.435 1.00 91.62 254 LEU A N 1
ATOM 1891 C CA . LEU A 1 254 ? -3.628 10.468 -8.187 1.00 91.62 254 LEU A CA 1
ATOM 1892 C C . LEU A 1 254 ? -4.084 11.598 -7.252 1.00 91.62 254 LEU A C 1
ATOM 1894 O O . LEU A 1 254 ? -5.139 11.489 -6.631 1.00 91.62 254 LEU A O 1
ATOM 1898 N N . ARG A 1 255 ? -3.305 12.686 -7.137 1.00 91.94 255 ARG A N 1
ATOM 1899 C CA . ARG A 1 255 ? -3.693 13.862 -6.333 1.00 91.94 255 ARG A CA 1
ATOM 1900 C C . ARG A 1 255 ? -4.921 14.573 -6.883 1.00 91.94 255 ARG A C 1
ATOM 1902 O O . ARG A 1 255 ? -5.685 15.111 -6.083 1.00 91.94 255 ARG A O 1
ATOM 1909 N N . ASP A 1 256 ? -5.097 14.535 -8.196 1.00 92.62 256 ASP A N 1
ATOM 1910 C CA . ASP A 1 256 ? -6.170 15.218 -8.910 1.00 92.62 256 ASP A CA 1
ATOM 1911 C C . ASP A 1 256 ? -7.442 14.373 -9.061 1.00 92.62 256 ASP A C 1
ATOM 1913 O O . ASP A 1 256 ? -8.432 14.867 -9.594 1.00 92.62 256 ASP A O 1
ATOM 1917 N N . LEU A 1 257 ? -7.477 13.144 -8.527 1.00 92.94 257 LEU A N 1
ATOM 1918 C CA . LEU A 1 257 ? -8.682 12.302 -8.533 1.00 92.94 257 LEU A CA 1
ATOM 1919 C C . LEU A 1 257 ? -9.918 13.029 -7.982 1.00 92.94 257 LEU A C 1
ATOM 1921 O O . LEU A 1 257 ? -10.998 12.910 -8.549 1.00 92.94 257 LEU A O 1
ATOM 1925 N N . THR A 1 258 ? -9.771 13.846 -6.935 1.00 94.81 258 THR A N 1
ATOM 1926 C CA . THR A 1 258 ? -10.897 14.595 -6.344 1.00 94.81 258 THR A CA 1
ATOM 1927 C C . THR A 1 258 ? -11.450 15.692 -7.256 1.00 94.81 258 THR A C 1
ATOM 1929 O O . THR A 1 258 ? -12.558 16.162 -7.035 1.00 94.81 258 THR A O 1
ATOM 1932 N N . ARG A 1 259 ? -10.701 16.122 -8.283 1.00 94.31 259 ARG A N 1
ATOM 1933 C CA . ARG A 1 259 ? -11.184 17.100 -9.274 1.00 94.31 259 ARG A CA 1
ATOM 1934 C C . ARG A 1 259 ? -12.177 16.478 -10.254 1.00 94.31 259 ARG A C 1
ATOM 1936 O O . ARG A 1 259 ? -13.030 17.180 -10.777 1.00 94.31 259 ARG A O 1
ATOM 1943 N N . VAL A 1 260 ? -12.051 15.176 -10.510 1.00 95.44 260 VAL A N 1
ATOM 1944 C CA . VAL A 1 260 ? -12.883 14.426 -11.470 1.00 95.44 260 VAL A CA 1
ATOM 1945 C C . VAL A 1 260 ? -13.906 13.511 -10.782 1.00 95.44 260 VAL A C 1
ATOM 1947 O O . VAL A 1 260 ? -14.878 13.076 -11.402 1.00 95.44 260 VAL A O 1
ATOM 1950 N N . MET A 1 261 ? -13.708 13.248 -9.489 1.00 96.56 261 MET A N 1
ATOM 1951 C CA . MET A 1 261 ? -14.600 12.502 -8.601 1.00 96.56 261 MET A CA 1
ATOM 1952 C C . MET A 1 261 ? -14.945 13.374 -7.378 1.00 96.56 261 MET A C 1
ATOM 1954 O O . MET A 1 261 ? -14.310 13.227 -6.330 1.00 96.56 261 MET A O 1
ATOM 1958 N N . PRO A 1 262 ? -15.898 14.320 -7.500 1.00 94.94 262 PRO A N 1
ATOM 1959 C CA . PRO A 1 262 ? -16.250 15.272 -6.437 1.00 94.94 262 PRO A CA 1
ATOM 1960 C C . PRO A 1 262 ? -16.866 14.630 -5.178 1.00 94.94 262 PRO A C 1
ATOM 1962 O O . PRO A 1 262 ? -17.023 15.293 -4.153 1.00 94.94 262 PRO A O 1
ATOM 1965 N N . GLU A 1 263 ? -17.212 13.345 -5.233 1.00 96.50 263 GLU A N 1
ATOM 1966 C CA . GLU A 1 263 ? -17.649 12.529 -4.097 1.00 96.50 263 GLU A CA 1
ATOM 1967 C C . GLU A 1 263 ? -16.493 12.167 -3.151 1.00 96.50 263 GLU A C 1
ATOM 1969 O O . GLU A 1 263 ? -16.726 11.674 -2.045 1.00 96.50 263 GLU A O 1
ATOM 1974 N N . LEU A 1 264 ? -15.249 12.407 -3.578 1.00 96.81 264 LEU A N 1
ATOM 1975 C CA . LEU A 1 264 ? -14.038 12.149 -2.815 1.00 96.81 264 LEU A CA 1
ATOM 1976 C C . LEU A 1 264 ? -13.429 13.438 -2.267 1.00 96.81 264 LEU A C 1
ATOM 1978 O O . LEU A 1 264 ? -13.295 14.446 -2.958 1.00 96.81 264 LEU A O 1
ATOM 1982 N N . GLU A 1 265 ? -12.934 13.354 -1.040 1.00 96.25 265 GLU A N 1
ATOM 1983 C CA . GLU A 1 265 ? -12.070 14.359 -0.433 1.00 96.25 265 GLU A CA 1
ATOM 1984 C C . GLU A 1 265 ? -10.664 13.789 -0.228 1.00 96.25 265 GLU A C 1
ATOM 1986 O O . GLU A 1 265 ? -10.465 12.578 -0.083 1.00 96.25 265 GLU A O 1
ATOM 1991 N N . ARG A 1 266 ? -9.665 14.679 -0.211 1.00 94.75 266 ARG A N 1
ATOM 1992 C CA . ARG A 1 266 ? -8.259 14.312 -0.036 1.00 94.75 266 ARG A CA 1
ATOM 1993 C C . ARG A 1 266 ? -7.602 15.135 1.058 1.00 94.75 266 ARG A C 1
ATOM 1995 O O . ARG A 1 266 ? -7.693 16.360 1.068 1.00 94.75 266 ARG A O 1
ATOM 2002 N N . LYS A 1 267 ? -6.804 14.473 1.897 1.00 92.69 267 LYS A N 1
ATOM 2003 C CA . LYS A 1 267 ? -5.851 15.131 2.803 1.00 92.69 267 LYS A CA 1
ATOM 2004 C C . LYS A 1 267 ? -4.512 14.403 2.792 1.00 92.69 267 LYS A C 1
ATOM 2006 O O . LYS A 1 267 ? -4.406 13.249 3.194 1.00 92.69 267 LYS A O 1
ATOM 2011 N N . GLY A 1 268 ? -3.467 15.070 2.299 1.00 89.62 268 GLY A N 1
ATOM 2012 C CA . GLY A 1 268 ? -2.169 14.426 2.071 1.00 89.62 268 GLY A CA 1
ATOM 2013 C C . GLY A 1 268 ? -2.289 13.260 1.081 1.00 89.62 268 GLY A C 1
ATOM 2014 O O . GLY A 1 268 ? -2.748 13.463 -0.045 1.00 89.62 268 GLY A O 1
ATOM 2015 N N . PHE A 1 269 ? -1.899 12.058 1.513 1.00 88.25 269 PHE A N 1
ATOM 2016 C CA . PHE A 1 269 ? -1.958 10.811 0.732 1.00 88.25 269 PHE A CA 1
ATOM 2017 C C . PHE A 1 269 ? -3.229 9.983 0.978 1.00 88.25 269 PHE A C 1
ATOM 2019 O O . PHE A 1 269 ? -3.287 8.816 0.590 1.00 88.25 269 PHE A O 1
ATOM 2026 N N . TRP A 1 270 ? -4.223 10.572 1.641 1.00 91.44 270 TRP A N 1
ATOM 2027 C CA . TRP A 1 270 ? -5.452 9.908 2.056 1.00 91.44 270 TRP A CA 1
ATOM 2028 C C . TRP A 1 270 ? -6.651 10.399 1.258 1.00 91.44 270 TRP A C 1
ATOM 2030 O O . TRP A 1 270 ? -6.795 11.605 1.051 1.00 91.44 270 TRP A O 1
ATOM 2040 N N . LEU A 1 271 ? -7.508 9.459 0.876 1.00 93.00 271 LEU A N 1
ATOM 2041 C CA . LEU A 1 271 ? -8.791 9.640 0.214 1.00 93.00 271 LEU A CA 1
ATOM 2042 C C . LEU A 1 271 ? -9.902 9.094 1.109 1.00 93.00 271 LEU A C 1
ATOM 2044 O O . LEU A 1 271 ? -9.728 8.087 1.795 1.00 93.00 271 LEU A O 1
ATOM 2048 N N . PHE A 1 272 ? -11.041 9.763 1.116 1.00 95.19 272 PHE A N 1
ATOM 2049 C CA . PHE A 1 272 ? -12.219 9.361 1.880 1.00 95.19 272 PHE A CA 1
ATOM 2050 C C . PHE A 1 272 ? -13.473 9.928 1.206 1.00 95.19 272 PHE A C 1
ATOM 2052 O O . PHE A 1 272 ? -13.358 10.896 0.447 1.00 95.19 272 PHE A O 1
ATOM 2059 N N . PRO A 1 273 ? -14.664 9.353 1.456 1.00 96.94 273 PRO A N 1
ATOM 2060 C CA . PRO A 1 273 ? -15.901 9.940 0.964 1.00 96.94 273 PRO A CA 1
ATOM 2061 C C . PRO A 1 273 ? -16.083 11.353 1.524 1.00 96.94 273 PRO A C 1
ATOM 2063 O O . PRO A 1 273 ? -15.670 11.642 2.654 1.00 96.94 273 PRO A O 1
ATOM 2066 N N . LYS A 1 274 ? -16.725 12.226 0.751 1.00 96.75 274 LYS A N 1
ATOM 2067 C CA . LYS A 1 274 ? -17.002 13.606 1.152 1.00 96.75 274 LYS A CA 1
ATOM 2068 C C . LYS A 1 274 ? -17.683 13.664 2.523 1.00 96.75 274 LYS A C 1
ATOM 2070 O O . LYS A 1 274 ? -18.669 12.972 2.775 1.00 96.75 274 LYS A O 1
ATOM 2075 N N . GLY A 1 275 ? -17.140 14.469 3.436 1.00 95.75 275 GLY A N 1
ATOM 2076 C CA . GLY A 1 275 ? -17.678 14.631 4.789 1.00 95.75 275 GLY A CA 1
ATOM 2077 C C . GLY A 1 275 ? -17.397 13.469 5.754 1.00 95.75 275 GLY A C 1
ATOM 2078 O O . GLY A 1 275 ? -17.877 13.502 6.891 1.00 95.75 275 GLY A O 1
ATOM 2079 N N . GLN A 1 276 ? -16.609 12.462 5.354 1.00 96.69 276 GLN A N 1
ATOM 2080 C CA . GLN A 1 276 ? -16.211 11.325 6.200 1.00 96.69 276 GLN A CA 1
ATOM 2081 C C . GLN A 1 276 ? -14.799 11.457 6.791 1.00 96.69 276 GLN A C 1
ATOM 2083 O O . GLN A 1 276 ? -14.290 10.506 7.388 1.00 96.69 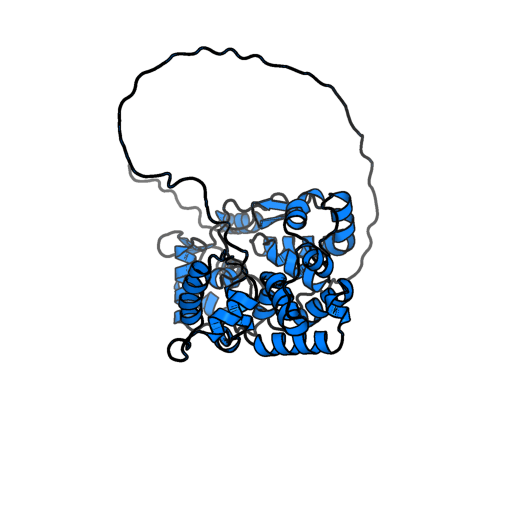276 GLN A O 1
ATOM 2088 N N . ALA A 1 277 ? -14.164 12.626 6.676 1.00 94.06 277 ALA A N 1
ATOM 2089 C CA . ALA A 1 277 ? -12.798 12.849 7.141 1.00 94.06 277 ALA A CA 1
ATOM 2090 C C . ALA A 1 277 ? -12.587 12.486 8.635 1.00 94.06 277 ALA A C 1
ATOM 2092 O O . ALA A 1 277 ? -13.382 12.895 9.503 1.00 94.06 277 ALA A O 1
ATOM 2093 N N . PRO A 1 278 ? -11.488 11.784 8.980 1.00 93.00 278 PRO A N 1
ATOM 2094 C CA . PRO A 1 278 ? -11.023 11.732 10.359 1.00 93.00 278 PRO A CA 1
ATOM 2095 C C . PRO A 1 278 ? -10.524 13.117 10.800 1.00 93.00 278 PRO A C 1
ATOM 2097 O O . PRO A 1 278 ? -10.118 13.951 9.985 1.00 93.00 278 PRO A O 1
ATOM 2100 N N . TRP A 1 279 ? -10.534 13.379 12.107 1.00 93.62 279 TRP A N 1
ATOM 2101 C CA . TRP A 1 279 ? -10.027 14.647 12.652 1.00 93.62 279 TRP A CA 1
ATOM 2102 C C . TRP A 1 279 ? -8.503 14.726 12.586 1.00 93.62 279 TRP A C 1
ATOM 2104 O O . TRP A 1 279 ? -7.924 15.787 12.348 1.00 93.62 279 TRP A O 1
ATOM 2114 N N . ARG A 1 280 ? -7.845 13.584 12.776 1.00 90.19 280 ARG A N 1
ATOM 2115 C CA . ARG A 1 280 ? -6.397 13.432 12.758 1.00 90.19 280 ARG A CA 1
ATOM 2116 C C . ARG A 1 280 ? -6.018 12.311 11.804 1.00 90.19 280 ARG A C 1
ATOM 2118 O O . ARG A 1 280 ? -6.695 11.297 11.703 1.00 90.19 280 ARG A O 1
ATOM 2125 N N . PHE A 1 281 ? -4.898 12.504 11.123 1.00 83.88 281 PHE A N 1
ATOM 2126 C CA . PHE A 1 281 ? -4.337 11.529 10.198 1.00 83.88 281 PHE A CA 1
ATOM 2127 C C . PHE A 1 281 ? -3.028 11.031 10.791 1.00 83.88 281 PHE A C 1
ATOM 2129 O O . PHE A 1 281 ? -2.172 11.834 11.170 1.00 83.88 281 PHE A O 1
ATOM 2136 N N . THR A 1 282 ? -2.862 9.716 10.885 1.00 73.88 282 THR A N 1
ATOM 2137 C CA . THR A 1 282 ? -1.582 9.136 11.289 1.00 73.88 282 THR A CA 1
ATOM 2138 C C . THR A 1 282 ? -0.563 9.295 10.160 1.00 73.88 282 THR A C 1
ATOM 2140 O O . THR A 1 282 ? -0.892 9.216 8.972 1.00 73.88 282 THR A O 1
ATOM 2143 N N . ARG A 1 283 ? 0.707 9.523 10.519 1.00 67.44 283 ARG A N 1
ATOM 2144 C CA . ARG A 1 283 ? 1.826 9.404 9.575 1.00 67.44 283 ARG A CA 1
ATOM 2145 C C . ARG A 1 283 ? 2.065 7.913 9.324 1.00 67.44 283 ARG A C 1
ATOM 2147 O O . ARG A 1 283 ? 2.890 7.297 9.986 1.00 67.44 283 ARG A O 1
ATOM 2154 N N . PHE A 1 284 ? 1.285 7.323 8.425 1.00 65.69 284 PHE A N 1
ATOM 2155 C CA . PHE A 1 284 ? 1.388 5.910 8.070 1.00 65.69 284 PHE A CA 1
ATOM 2156 C C . PHE A 1 284 ? 2.377 5.723 6.922 1.00 65.69 284 PHE A C 1
ATOM 2158 O O . PHE A 1 284 ? 2.346 6.454 5.930 1.00 65.69 284 PHE A O 1
ATOM 2165 N N . ARG A 1 285 ? 3.247 4.724 7.056 1.00 64.19 285 ARG A N 1
ATOM 2166 C CA . ARG A 1 285 ? 4.003 4.184 5.927 1.00 64.19 285 ARG A CA 1
ATOM 2167 C C . ARG A 1 285 ? 3.265 2.952 5.439 1.00 64.19 285 ARG A C 1
ATOM 2169 O O . ARG A 1 285 ? 2.833 2.147 6.250 1.00 64.19 285 ARG A O 1
ATOM 2176 N N . ALA A 1 286 ? 3.151 2.786 4.128 1.00 58.47 286 ALA A N 1
ATOM 2177 C CA . ALA A 1 286 ? 2.387 1.686 3.554 1.00 58.47 286 ALA A CA 1
ATOM 2178 C C . ALA A 1 286 ? 2.823 0.287 4.030 1.00 58.47 286 ALA A C 1
ATOM 2180 O O . ALA A 1 286 ? 2.011 -0.626 4.045 1.00 58.47 286 ALA A O 1
ATOM 2181 N N . ASN A 1 287 ? 4.087 0.120 4.417 1.00 62.00 287 ASN A N 1
ATOM 2182 C CA . ASN A 1 287 ? 4.681 -1.135 4.883 1.00 62.00 287 ASN A CA 1
ATOM 2183 C C . ASN A 1 287 ? 4.656 -1.310 6.413 1.00 62.00 287 ASN A C 1
ATOM 2185 O O . ASN A 1 287 ? 5.399 -2.121 6.961 1.00 62.00 287 ASN A O 1
ATOM 2189 N N . ASP A 1 288 ? 3.867 -0.515 7.130 1.00 74.88 288 ASP A N 1
ATOM 2190 C CA . ASP A 1 288 ? 3.810 -0.572 8.585 1.00 74.88 288 ASP A CA 1
ATOM 2191 C C . ASP A 1 288 ? 2.829 -1.656 9.056 1.00 74.88 288 ASP A C 1
ATOM 2193 O O . ASP A 1 288 ? 1.628 -1.429 9.220 1.00 74.88 288 ASP A O 1
ATOM 2197 N N . ALA A 1 289 ? 3.380 -2.849 9.297 1.00 69.12 289 ALA A N 1
ATOM 2198 C CA . ALA A 1 289 ? 2.643 -4.052 9.685 1.00 69.12 289 ALA A CA 1
ATOM 2199 C C . ALA A 1 289 ? 1.765 -3.877 10.942 1.00 69.12 289 ALA A C 1
ATOM 2201 O O . ALA A 1 289 ? 0.781 -4.589 11.114 1.00 69.12 289 ALA A O 1
ATOM 2202 N N . VAL A 1 290 ? 2.095 -2.926 11.830 1.00 74.50 290 VAL A N 1
ATOM 2203 C CA . VAL A 1 290 ? 1.285 -2.641 13.030 1.00 74.50 290 VAL A CA 1
ATOM 2204 C C . VAL A 1 290 ? -0.070 -2.062 12.632 1.00 74.50 290 VAL A C 1
ATOM 2206 O O . VAL A 1 290 ? -1.100 -2.426 13.195 1.00 74.50 290 VAL A O 1
ATOM 2209 N N . LEU A 1 291 ? -0.067 -1.134 11.680 1.00 80.00 291 LEU A N 1
ATOM 2210 C CA . LEU A 1 291 ? -1.264 -0.442 11.214 1.00 80.00 291 LEU A CA 1
ATOM 2211 C C . LEU A 1 291 ? -2.009 -1.245 10.143 1.00 80.00 291 LEU A C 1
ATOM 2213 O O . LEU A 1 291 ? -3.226 -1.110 10.045 1.00 80.00 291 LEU A O 1
ATOM 2217 N N . ALA A 1 292 ? -1.299 -2.091 9.391 1.00 79.12 292 ALA A N 1
ATOM 2218 C CA . ALA A 1 292 ? -1.874 -3.032 8.435 1.00 79.12 292 ALA A CA 1
ATOM 2219 C C . ALA A 1 292 ? -2.950 -3.905 9.106 1.00 79.12 292 ALA A C 1
ATOM 2221 O O . ALA A 1 292 ? -4.123 -3.801 8.749 1.00 79.12 292 ALA A O 1
ATOM 2222 N N . LEU A 1 293 ? -2.584 -4.633 10.169 1.00 82.44 293 LEU A N 1
ATOM 2223 C CA . LEU A 1 293 ? -3.518 -5.483 10.915 1.00 82.44 293 LEU A CA 1
ATOM 2224 C C . LEU A 1 293 ? -4.680 -4.685 11.526 1.00 82.44 293 LEU A C 1
ATOM 2226 O O . LEU A 1 293 ? -5.841 -5.078 11.426 1.00 82.44 293 LEU A O 1
ATOM 2230 N N . PHE A 1 294 ? -4.379 -3.512 12.094 1.00 88.38 294 PHE A N 1
ATOM 2231 C CA . PHE A 1 294 ? -5.389 -2.639 12.700 1.00 88.38 294 PHE A CA 1
ATOM 2232 C C . PHE A 1 294 ? -6.467 -2.195 11.693 1.00 88.38 294 PHE A C 1
ATOM 2234 O O . PHE A 1 294 ? -7.649 -2.131 12.035 1.00 88.38 294 PHE A O 1
ATOM 2241 N N . ARG A 1 295 ? -6.062 -1.931 10.441 1.00 85.19 295 ARG A N 1
ATOM 2242 C CA . ARG A 1 295 ? -6.925 -1.510 9.322 1.00 85.19 295 ARG A CA 1
ATOM 2243 C C . ARG A 1 295 ? -7.534 -2.672 8.527 1.00 85.19 295 ARG A C 1
ATOM 2245 O O . ARG A 1 295 ? -8.374 -2.411 7.673 1.00 85.19 295 ARG A O 1
ATOM 2252 N N . GLY A 1 296 ? -7.146 -3.921 8.802 1.00 74.00 296 GLY A N 1
ATOM 2253 C CA . GLY A 1 296 ? -7.685 -5.114 8.129 1.00 74.00 296 GLY A CA 1
ATOM 2254 C C . GLY A 1 296 ? -6.901 -5.610 6.931 1.00 74.00 296 GLY A C 1
ATOM 2255 O O . GLY A 1 296 ? -7.446 -6.338 6.110 1.00 74.00 296 GLY A O 1
ATOM 2256 N N . GLN A 1 297 ? -5.632 -5.228 6.822 1.00 69.44 297 GLN A N 1
ATOM 2257 C CA . GLN A 1 297 ? -4.696 -5.946 5.970 1.00 69.44 297 GLN A CA 1
ATOM 2258 C C . GLN A 1 297 ? -4.162 -7.166 6.741 1.00 69.44 297 GLN A C 1
ATOM 2260 O O . GLN A 1 297 ? -3.911 -7.043 7.944 1.00 69.44 297 GLN A O 1
ATOM 2265 N N . PRO A 1 298 ? -4.015 -8.333 6.089 1.00 49.38 298 PRO A N 1
ATOM 2266 C CA . PRO A 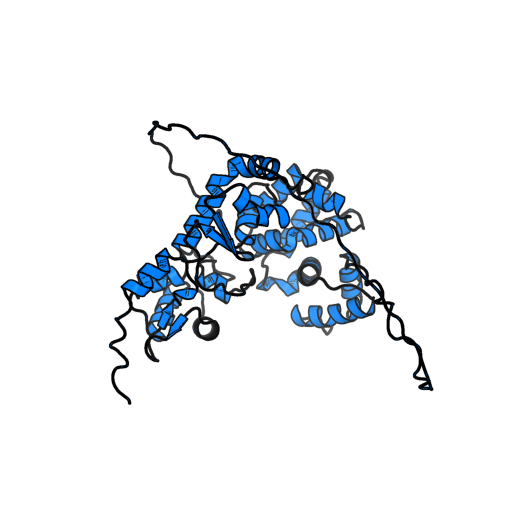1 298 ? -3.529 -9.546 6.743 1.00 49.38 298 PRO A CA 1
ATOM 2267 C C . PRO A 1 298 ? -2.167 -9.303 7.402 1.00 49.38 298 PRO A C 1
ATOM 2269 O O . PRO A 1 298 ? -1.352 -8.518 6.906 1.00 49.38 298 PRO A O 1
ATOM 2272 N N . ALA A 1 299 ? -1.922 -9.955 8.541 1.00 46.81 299 ALA A N 1
ATOM 2273 C CA . ALA A 1 299 ? -0.581 -9.993 9.109 1.00 46.81 299 ALA A CA 1
ATOM 2274 C C . ALA A 1 299 ? 0.362 -10.702 8.126 1.00 46.81 299 ALA A C 1
ATOM 2276 O O . ALA A 1 299 ? -0.045 -11.641 7.443 1.00 46.81 299 ALA A O 1
ATOM 2277 N N . THR A 1 300 ? 1.617 -10.253 8.057 1.00 45.19 300 THR A N 1
ATOM 2278 C CA . THR A 1 300 ? 2.643 -10.892 7.225 1.00 45.19 300 THR A CA 1
ATOM 2279 C C . THR A 1 300 ? 2.724 -12.384 7.556 1.00 45.19 300 THR A C 1
ATOM 2281 O O . THR A 1 300 ? 2.920 -12.724 8.723 1.00 45.19 300 THR A O 1
ATOM 2284 N N . GLY A 1 301 ? 2.545 -13.253 6.554 1.00 36.25 301 GLY A N 1
ATOM 2285 C CA . GLY A 1 301 ? 2.526 -14.716 6.728 1.00 36.25 301 GLY A CA 1
ATOM 2286 C C . GLY A 1 301 ? 1.179 -15.345 7.128 1.00 36.25 301 GLY A C 1
ATOM 2287 O O . GLY A 1 301 ? 1.130 -16.549 7.363 1.00 36.25 301 GLY A O 1
ATOM 2288 N N . SER A 1 302 ? 0.087 -14.574 7.191 1.00 38.91 302 SER A N 1
ATOM 2289 C CA . SER A 1 302 ? -1.260 -15.092 7.478 1.00 38.91 302 SER A CA 1
ATOM 2290 C C . SER A 1 302 ? -1.973 -15.580 6.213 1.00 38.91 302 SER A C 1
ATOM 2292 O O . SER A 1 302 ? -2.070 -14.857 5.220 1.00 38.91 302 SER A O 1
ATOM 2294 N N . THR A 1 303 ? -2.519 -16.797 6.254 1.00 46.62 303 THR A N 1
ATOM 2295 C CA . THR A 1 303 ? -3.330 -17.387 5.172 1.00 46.62 303 THR A CA 1
ATOM 2296 C C . THR A 1 303 ? -4.833 -17.147 5.345 1.00 46.62 303 THR A C 1
ATOM 2298 O O . THR A 1 303 ? -5.614 -17.476 4.451 1.00 46.62 303 THR A O 1
ATOM 2301 N N . THR A 1 304 ? -5.262 -16.586 6.480 1.00 42.34 304 THR A N 1
ATOM 2302 C CA . THR A 1 304 ? -6.682 -16.452 6.829 1.00 42.34 304 THR A CA 1
ATOM 2303 C C . THR A 1 304 ? -7.264 -15.149 6.264 1.00 42.34 304 THR A C 1
ATOM 2305 O O . THR A 1 304 ? -6.747 -14.068 6.555 1.00 42.34 304 THR A O 1
ATOM 2308 N N . PRO A 1 305 ? -8.358 -15.186 5.478 1.00 45.81 305 PRO A N 1
ATOM 2309 C CA . PRO A 1 305 ? -9.014 -13.966 5.026 1.00 45.81 305 PRO A CA 1
ATOM 2310 C C . PRO A 1 305 ? -9.656 -13.212 6.185 1.00 45.81 305 PRO A C 1
ATOM 2312 O O . PRO A 1 305 ? -10.627 -13.671 6.788 1.00 45.81 305 PRO A O 1
ATOM 2315 N N . LEU A 1 306 ? -9.147 -12.013 6.459 1.00 51.75 306 LEU A N 1
ATOM 2316 C CA . LEU A 1 306 ? -9.733 -11.125 7.456 1.00 51.75 306 LEU A CA 1
ATOM 2317 C C . LEU A 1 306 ? -11.083 -10.582 6.962 1.00 51.75 306 LEU A C 1
ATOM 2319 O O . LEU A 1 306 ? -11.188 -10.006 5.879 1.00 51.75 306 LEU A O 1
ATOM 2323 N N . ARG A 1 307 ? -12.125 -10.731 7.791 1.00 55.44 307 ARG A N 1
ATOM 2324 C CA . ARG A 1 307 ? -13.511 -10.286 7.530 1.00 55.44 307 ARG A CA 1
ATOM 2325 C C . ARG A 1 307 ? -13.755 -8.790 7.828 1.00 55.44 307 ARG A C 1
ATOM 2327 O O . ARG A 1 307 ? -14.889 -8.379 8.057 1.00 55.44 307 ARG A O 1
ATOM 2334 N N . GLY A 1 308 ? -12.705 -7.969 7.844 1.00 63.41 308 GLY A N 1
ATOM 2335 C CA . GLY A 1 308 ? -12.738 -6.553 8.232 1.00 63.41 308 GLY A CA 1
ATOM 2336 C C . GLY A 1 308 ? -11.482 -6.146 9.005 1.00 63.41 308 GLY A C 1
ATOM 2337 O O . GLY A 1 308 ? -10.625 -6.983 9.269 1.00 63.41 308 GLY A O 1
ATOM 2338 N N . GLY A 1 309 ? -11.339 -4.865 9.353 1.00 82.19 309 GLY A N 1
ATOM 2339 C CA . GLY A 1 309 ? -10.218 -4.390 10.173 1.00 82.19 309 GLY A CA 1
ATOM 2340 C C . GLY A 1 309 ? -10.316 -4.798 11.633 1.00 82.19 309 GLY A C 1
ATOM 2341 O O . GLY A 1 309 ? -11.419 -4.817 12.176 1.00 82.19 309 GLY A O 1
ATOM 2342 N N . PHE A 1 310 ? -9.177 -5.058 12.294 1.00 89.25 310 PHE A N 1
ATOM 2343 C CA . PHE A 1 310 ? -9.172 -5.382 13.727 1.00 89.25 310 PHE A CA 1
ATOM 2344 C C . PHE A 1 310 ? -9.863 -4.289 14.553 1.00 89.25 310 PHE A C 1
ATOM 2346 O O . PHE A 1 310 ? -10.565 -4.599 15.506 1.00 89.25 310 PHE A O 1
ATOM 2353 N N . ALA A 1 311 ? -9.748 -3.015 14.161 1.00 91.50 311 ALA A N 1
ATOM 2354 C CA . ALA A 1 311 ? -10.493 -1.942 14.814 1.00 91.50 311 ALA A CA 1
ATOM 2355 C C . ALA A 1 311 ? -12.017 -2.119 14.688 1.00 91.50 311 ALA A C 1
ATOM 2357 O O . ALA A 1 311 ? -12.729 -2.024 15.681 1.00 91.50 311 ALA A O 1
ATOM 2358 N N . LEU A 1 312 ? -12.546 -2.418 13.495 1.00 90.81 312 LEU A N 1
ATOM 2359 C CA . LEU A 1 312 ? -13.984 -2.662 13.356 1.00 90.81 312 LEU A CA 1
ATOM 2360 C C . LEU A 1 312 ? -14.417 -3.882 14.175 1.00 90.81 312 LEU A C 1
ATOM 2362 O O . LEU A 1 312 ? -15.426 -3.804 14.872 1.00 90.81 312 LEU A O 1
ATOM 2366 N N . TYR A 1 313 ? -13.635 -4.960 14.124 1.00 91.81 313 TYR A N 1
ATOM 2367 C CA . TYR A 1 313 ? -13.882 -6.169 14.904 1.00 91.81 313 TYR A CA 1
ATOM 2368 C C . TYR A 1 313 ? -13.926 -5.873 16.409 1.00 91.81 313 TYR A C 1
ATOM 2370 O O . TYR A 1 313 ? -14.903 -6.205 17.078 1.00 91.81 313 TYR A O 1
ATOM 2378 N N . LEU A 1 314 ? -12.926 -5.160 16.932 1.00 93.06 314 LEU A N 1
ATOM 2379 C CA . LEU A 1 314 ? -12.862 -4.779 18.340 1.00 93.06 314 LEU A CA 1
ATOM 2380 C C . LEU A 1 314 ? -14.073 -3.931 18.750 1.00 93.06 314 LEU A C 1
ATOM 2382 O O . LEU A 1 314 ? -14.643 -4.162 19.809 1.00 93.06 314 LEU A O 1
ATOM 2386 N N . LEU A 1 315 ? -14.520 -2.999 17.901 1.00 92.00 315 LEU A N 1
ATOM 2387 C CA . LEU A 1 315 ? -15.707 -2.176 18.169 1.00 92.00 315 LEU A CA 1
ATOM 2388 C C . LEU A 1 315 ? -17.020 -2.974 18.149 1.00 92.00 315 LEU A C 1
ATOM 2390 O O . LEU A 1 315 ? -17.990 -2.585 18.802 1.00 92.00 315 LEU A O 1
ATOM 2394 N N . GLN A 1 316 ? -17.085 -4.042 17.353 1.00 91.19 316 GLN A N 1
ATOM 2395 C CA . GLN A 1 316 ? -18.246 -4.929 17.291 1.00 91.19 316 GLN A CA 1
ATOM 2396 C C . GLN A 1 316 ? -18.340 -5.805 18.541 1.00 91.19 316 GLN A C 1
ATOM 2398 O O . GLN A 1 316 ? -19.429 -5.922 19.093 1.00 91.19 316 GLN A O 1
ATOM 2403 N N . GLN A 1 317 ? -17.213 -6.361 18.993 1.00 92.94 317 GLN A N 1
ATOM 2404 C CA . GLN A 1 317 ? -17.152 -7.212 20.187 1.00 92.94 317 GLN A CA 1
ATOM 2405 C C . GLN A 1 317 ? -17.248 -6.404 21.486 1.00 92.94 317 GLN A C 1
ATOM 2407 O O . GLN A 1 317 ? -17.951 -6.785 22.414 1.00 92.94 317 GLN A O 1
ATOM 2412 N N . HIS A 1 318 ? -16.582 -5.250 21.532 1.00 93.56 318 HIS A N 1
ATOM 2413 C CA . HIS A 1 318 ? -16.444 -4.420 22.726 1.00 93.56 318 HIS A CA 1
ATOM 2414 C C . HIS A 1 318 ? -16.874 -2.968 22.442 1.00 93.56 318 HIS A C 1
ATOM 2416 O O . HIS A 1 318 ? -16.046 -2.052 22.380 1.00 93.56 318 HIS A O 1
ATOM 2422 N N . PRO A 1 319 ? -18.185 -2.718 22.252 1.00 90.69 319 PRO A N 1
ATOM 2423 C CA . PRO A 1 319 ? -18.714 -1.410 21.857 1.00 90.69 319 PRO A CA 1
ATOM 2424 C C . PRO A 1 319 ? -18.414 -0.267 22.835 1.00 90.69 319 PRO A C 1
ATOM 2426 O O . PRO A 1 319 ? -18.286 0.877 22.399 1.00 90.69 319 PRO A O 1
ATOM 2429 N N . ALA A 1 320 ? -18.309 -0.568 24.131 1.00 89.44 320 ALA A N 1
ATOM 2430 C CA . ALA A 1 320 ? -18.009 0.399 25.190 1.00 89.44 320 ALA A CA 1
ATOM 2431 C C . ALA A 1 320 ? -16.498 0.555 25.460 1.00 89.44 320 ALA A C 1
ATOM 2433 O O . ALA A 1 320 ? -16.105 1.332 26.327 1.00 89.44 320 ALA A O 1
ATOM 2434 N N . GLY A 1 321 ? -15.652 -0.148 24.700 1.00 92.00 321 GLY A N 1
ATOM 2435 C CA . GLY A 1 321 ? -14.240 -0.348 25.009 1.00 92.00 321 GLY A CA 1
ATOM 2436 C C . GLY A 1 321 ? -13.984 -1.699 25.675 1.00 92.00 321 GLY A C 1
ATOM 2437 O O . GLY A 1 321 ? -14.918 -2.426 26.003 1.00 92.00 321 GLY A O 1
ATOM 2438 N N . CYS A 1 322 ? -12.708 -2.031 25.841 1.00 93.94 322 CYS A N 1
ATOM 2439 C CA . CYS A 1 322 ? -12.222 -3.297 26.382 1.00 93.94 322 CYS A CA 1
ATOM 2440 C C . CYS A 1 322 ? -11.012 -3.080 27.299 1.00 93.94 322 CYS A C 1
ATOM 2442 O O . CYS A 1 322 ? -10.215 -2.158 27.102 1.00 93.94 322 CYS A O 1
ATOM 2444 N N . SER A 1 323 ? -10.815 -3.976 28.252 1.00 94.94 323 SER A N 1
ATOM 2445 C CA . SER A 1 323 ? -9.563 -4.141 28.986 1.00 94.94 323 SER A CA 1
ATOM 2446 C C . SER A 1 323 ? -8.424 -4.637 28.079 1.00 94.94 323 SER A C 1
ATOM 2448 O O . SER A 1 323 ? -8.626 -5.062 26.936 1.00 94.94 323 SER A O 1
ATOM 2450 N N . ALA A 1 324 ? -7.188 -4.613 28.588 1.00 94.19 324 ALA A N 1
ATOM 2451 C CA . ALA A 1 324 ? -6.041 -5.181 27.875 1.00 94.19 324 ALA A CA 1
ATOM 2452 C C . ALA A 1 324 ? -6.182 -6.700 27.637 1.00 94.19 324 ALA A C 1
ATOM 2454 O O . ALA A 1 324 ? -5.787 -7.184 26.579 1.00 94.19 324 ALA A O 1
ATOM 2455 N N . ALA A 1 325 ? -6.765 -7.432 28.594 1.00 94.12 325 ALA A N 1
ATOM 2456 C CA . ALA A 1 325 ? -6.977 -8.876 28.492 1.00 94.12 325 ALA A CA 1
ATOM 2457 C C . ALA A 1 325 ? -8.018 -9.224 27.418 1.00 94.12 325 ALA A C 1
ATOM 2459 O O . ALA A 1 325 ? -7.777 -10.089 26.581 1.00 94.12 325 ALA A O 1
ATOM 2460 N N . GLU A 1 326 ? -9.134 -8.493 27.383 1.00 95.81 326 GLU A N 1
ATOM 2461 C CA . GLU A 1 326 ? -10.153 -8.640 26.337 1.00 95.81 326 GLU A CA 1
ATOM 2462 C C . GLU A 1 326 ? -9.603 -8.281 24.953 1.00 95.81 326 GLU A C 1
ATOM 2464 O O . GLU A 1 326 ? -9.893 -8.965 23.977 1.00 95.81 326 GLU A O 1
ATOM 2469 N N . CYS A 1 327 ? -8.753 -7.253 24.858 1.00 94.56 327 CYS A N 1
ATOM 2470 C CA . CYS A 1 327 ? -8.099 -6.902 23.600 1.00 94.56 327 CYS A CA 1
ATOM 2471 C C . CYS A 1 327 ? -7.145 -8.007 23.110 1.00 94.56 327 CYS A C 1
ATOM 2473 O O . CYS A 1 327 ? -7.142 -8.312 21.917 1.00 94.56 327 CYS A O 1
ATOM 2475 N N . ASP A 1 328 ? -6.361 -8.631 24.003 1.00 94.44 328 ASP A N 1
ATOM 2476 C CA . ASP A 1 328 ? -5.512 -9.775 23.631 1.00 94.44 328 ASP A CA 1
ATOM 2477 C C . ASP A 1 328 ? -6.351 -10.978 23.190 1.00 94.44 328 ASP A C 1
ATOM 2479 O O . ASP A 1 328 ? -6.050 -11.572 22.157 1.00 94.44 328 ASP A O 1
ATOM 2483 N N . ALA A 1 329 ? -7.435 -11.291 23.908 1.00 94.88 329 ALA A N 1
ATOM 2484 C CA . ALA A 1 329 ? -8.353 -12.369 23.544 1.00 94.88 329 ALA A CA 1
ATOM 2485 C C . ALA A 1 329 ? -9.013 -12.118 22.178 1.00 94.88 329 ALA A C 1
ATOM 2487 O O . ALA A 1 329 ? -9.036 -12.999 21.315 1.00 94.88 329 ALA A O 1
ATOM 2488 N N . ALA A 1 330 ? -9.476 -10.889 21.937 1.00 93.12 330 ALA A N 1
ATOM 2489 C CA . ALA A 1 330 ? -10.010 -10.463 20.651 1.00 93.12 330 ALA A CA 1
ATOM 2490 C C . ALA A 1 330 ? -8.962 -10.599 19.536 1.00 93.12 330 ALA A C 1
ATOM 2492 O O . ALA A 1 330 ? -9.287 -11.056 18.441 1.00 93.12 330 ALA A O 1
ATOM 2493 N N . LEU A 1 331 ? -7.703 -10.237 19.803 1.00 90.94 331 LEU A N 1
ATOM 2494 C CA . LEU A 1 331 ? -6.617 -10.348 18.831 1.00 90.94 331 LEU A CA 1
ATOM 2495 C C . LEU A 1 331 ? -6.223 -11.803 18.558 1.00 90.94 331 LEU A C 1
ATOM 2497 O O . LEU A 1 331 ? -5.958 -12.141 17.409 1.00 90.94 331 LEU A O 1
ATOM 2501 N N . ALA A 1 332 ? -6.219 -12.659 19.579 1.00 91.75 332 ALA A N 1
ATOM 2502 C CA . ALA A 1 332 ? -5.976 -14.091 19.440 1.00 91.75 332 ALA A CA 1
ATOM 2503 C C . ALA A 1 332 ? -7.062 -14.769 18.596 1.00 91.75 332 ALA A C 1
ATOM 2505 O O . ALA A 1 332 ? -6.757 -15.642 17.792 1.00 91.75 332 ALA A O 1
ATOM 2506 N N . HIS A 1 333 ? -8.317 -14.340 18.734 1.00 90.25 333 HIS A N 1
ATOM 2507 C CA . HIS A 1 333 ? -9.400 -14.833 17.888 1.00 90.25 333 HIS A CA 1
ATOM 2508 C C . HIS A 1 333 ? -9.311 -14.292 16.453 1.00 90.25 333 HIS A C 1
ATOM 2510 O O . HIS A 1 333 ? -9.541 -15.020 15.493 1.00 90.25 333 HIS A O 1
ATOM 2516 N N . PHE A 1 334 ? -8.977 -13.009 16.299 1.00 86.56 334 PHE A N 1
ATOM 2517 C CA . PHE A 1 334 ? -8.934 -12.342 14.998 1.00 86.56 334 PHE A CA 1
ATOM 2518 C C . PHE A 1 334 ? -7.732 -12.762 14.133 1.00 86.56 334 PHE A C 1
ATOM 2520 O O . PHE A 1 334 ? -7.858 -12.828 12.913 1.00 86.56 334 PHE A O 1
ATOM 2527 N N . ALA A 1 335 ? -6.578 -13.020 14.752 1.00 86.38 335 ALA A N 1
ATOM 2528 C CA . ALA A 1 335 ? -5.328 -13.409 14.099 1.00 86.38 335 ALA A CA 1
ATOM 2529 C C . ALA A 1 335 ? -4.653 -14.552 14.892 1.00 86.38 335 ALA A C 1
ATOM 2531 O O . ALA A 1 335 ? -3.676 -14.308 15.615 1.00 86.38 335 ALA A O 1
ATOM 2532 N N . PRO A 1 336 ? -5.191 -15.786 14.808 1.00 85.75 336 PRO A N 1
ATOM 2533 C CA . PRO A 1 336 ? -4.768 -16.928 15.628 1.00 85.75 336 PRO A CA 1
ATOM 2534 C C . PRO A 1 336 ? -3.307 -17.342 15.423 1.00 85.75 336 PRO A C 1
ATOM 2536 O O . PRO A 1 336 ? -2.692 -17.913 16.319 1.00 85.75 336 PRO A O 1
ATOM 2539 N N . GLU A 1 337 ? -2.723 -17.012 14.276 1.00 82.88 337 GLU A N 1
ATOM 2540 C CA . GLU A 1 337 ? -1.317 -17.248 13.953 1.00 82.88 337 GLU A CA 1
ATOM 2541 C C . GLU A 1 337 ? -0.335 -16.380 14.761 1.00 82.88 337 GLU A C 1
ATOM 2543 O O . GLU A 1 337 ? 0.862 -16.669 14.813 1.00 82.88 337 GLU A O 1
ATOM 2548 N N . LEU A 1 338 ? -0.803 -15.298 15.395 1.00 84.62 338 LEU A N 1
ATOM 2549 C CA . LEU A 1 338 ? 0.064 -14.429 16.183 1.00 84.62 338 LEU A CA 1
ATOM 2550 C C . LEU A 1 338 ? 0.364 -15.043 17.549 1.00 84.62 338 LEU A C 1
ATOM 2552 O O . LEU A 1 338 ? -0.524 -15.201 18.391 1.00 84.62 338 LEU A O 1
ATOM 2556 N N . SER A 1 339 ? 1.649 -15.272 17.821 1.00 88.38 339 SER A N 1
ATOM 2557 C CA . SER A 1 339 ? 2.122 -15.672 19.147 1.00 88.38 339 SER A CA 1
ATOM 2558 C C . SER A 1 339 ? 1.787 -14.620 20.215 1.00 88.38 339 SER A C 1
ATOM 2560 O O . SER A 1 339 ? 1.715 -13.419 19.936 1.00 88.38 339 SER A O 1
ATOM 2562 N N . ALA A 1 340 ? 1.619 -15.053 21.468 1.00 90.69 340 ALA A N 1
ATOM 2563 C CA . ALA A 1 340 ? 1.297 -14.153 22.579 1.00 90.69 340 ALA A CA 1
ATOM 2564 C C . ALA A 1 340 ? 2.289 -12.973 22.737 1.00 90.69 340 ALA A C 1
ATOM 2566 O O . ALA A 1 340 ? 1.832 -11.838 22.908 1.00 90.69 340 ALA A O 1
ATOM 2567 N N . PRO A 1 341 ? 3.622 -13.157 22.593 1.00 92.38 341 PRO A N 1
ATOM 2568 C CA . PRO A 1 341 ? 4.563 -12.035 22.608 1.00 92.38 341 PRO A CA 1
ATOM 2569 C C . PRO A 1 341 ? 4.309 -11.014 21.490 1.00 92.38 341 PRO A C 1
ATOM 2571 O O . PRO A 1 341 ? 4.350 -9.806 21.734 1.00 92.38 341 PRO A O 1
ATOM 2574 N N . LEU A 1 342 ? 3.999 -11.479 20.273 1.00 88.81 342 LEU A N 1
ATOM 2575 C CA . LEU A 1 342 ? 3.701 -10.598 19.143 1.00 88.81 342 LEU A CA 1
ATOM 2576 C C . LEU A 1 342 ? 2.398 -9.831 19.361 1.00 88.81 342 LEU A C 1
ATOM 2578 O O . LEU A 1 342 ? 2.369 -8.625 19.120 1.00 88.81 342 LEU A O 1
ATOM 2582 N N . ARG A 1 343 ? 1.344 -10.484 19.862 1.00 90.75 343 ARG A N 1
ATOM 2583 C CA . ARG A 1 343 ? 0.075 -9.813 20.190 1.00 90.75 343 ARG A CA 1
ATOM 2584 C C . ARG A 1 343 ? 0.268 -8.710 21.225 1.00 90.75 343 ARG A C 1
ATOM 2586 O O . ARG A 1 343 ? -0.142 -7.572 20.988 1.00 90.75 343 ARG A O 1
ATOM 2593 N N . ARG A 1 344 ? 1.007 -8.992 22.302 1.00 91.62 344 ARG A N 1
ATOM 2594 C CA . ARG A 1 344 ? 1.358 -7.995 23.325 1.00 91.62 344 ARG A CA 1
ATOM 2595 C C . ARG A 1 344 ? 2.140 -6.820 22.737 1.00 91.62 344 ARG A C 1
ATOM 2597 O O . ARG A 1 344 ? 1.823 -5.664 23.014 1.00 91.62 344 ARG A O 1
ATOM 2604 N N . ALA A 1 345 ? 3.116 -7.095 21.870 1.00 90.44 345 ALA A N 1
ATOM 2605 C CA . ALA A 1 345 ? 3.874 -6.056 21.177 1.00 90.44 345 ALA A CA 1
ATOM 2606 C C . ALA A 1 345 ? 2.992 -5.200 20.245 1.00 90.44 345 ALA A C 1
ATOM 2608 O O . ALA A 1 345 ? 3.177 -3.981 20.175 1.00 90.44 345 ALA A O 1
ATOM 2609 N N . ARG A 1 346 ? 2.012 -5.800 19.547 1.00 90.44 346 ARG A N 1
ATOM 2610 C CA . ARG A 1 346 ? 1.034 -5.065 18.721 1.00 90.44 346 ARG A CA 1
ATOM 2611 C C . ARG A 1 346 ? 0.161 -4.154 19.577 1.00 90.44 346 ARG A C 1
ATOM 2613 O O . ARG A 1 346 ? 0.081 -2.966 19.268 1.00 90.44 346 ARG A O 1
ATOM 2620 N N . PHE A 1 347 ? -0.409 -4.677 20.660 1.00 92.56 347 PHE A N 1
ATOM 2621 C CA . PHE A 1 347 ? -1.223 -3.910 21.603 1.00 92.56 347 PHE A CA 1
ATOM 2622 C C . PHE A 1 347 ? -0.470 -2.689 22.153 1.00 92.56 347 PHE A C 1
ATOM 2624 O O . PHE A 1 347 ? -0.943 -1.555 22.040 1.00 92.56 347 PHE A O 1
ATOM 2631 N N . GLU A 1 348 ? 0.750 -2.889 22.656 1.00 92.62 348 GLU A N 1
ATOM 2632 C CA . GLU A 1 348 ? 1.582 -1.798 23.170 1.00 92.62 348 GLU A CA 1
ATOM 2633 C C . GLU A 1 348 ? 1.948 -0.779 22.083 1.00 92.62 348 GLU A C 1
ATOM 2635 O O . GLU A 1 348 ? 1.941 0.433 22.317 1.00 92.62 348 GLU A O 1
ATOM 2640 N N . SER A 1 349 ? 2.202 -1.237 20.855 1.00 91.31 349 SER A N 1
ATOM 2641 C CA . SER A 1 349 ? 2.440 -0.345 19.720 1.00 91.31 349 SER A CA 1
ATOM 2642 C C . SER A 1 349 ? 1.205 0.497 19.380 1.00 91.31 349 SER A C 1
ATOM 2644 O O . SER A 1 349 ? 1.324 1.703 19.148 1.00 91.31 349 SER A O 1
ATOM 2646 N N . TRP A 1 350 ? 0.005 -0.089 19.410 1.00 92.50 350 TRP A N 1
ATOM 2647 C CA . TRP A 1 350 ? -1.253 0.628 19.182 1.00 92.50 350 TRP A CA 1
ATOM 2648 C C . TRP A 1 350 ? -1.538 1.675 20.256 1.00 92.50 350 TRP A C 1
ATOM 2650 O O . TRP A 1 350 ? -1.964 2.781 19.913 1.00 92.50 350 TRP A O 1
ATOM 2660 N N . ARG A 1 351 ? -1.236 1.381 21.526 1.00 92.31 351 ARG A N 1
ATOM 2661 C CA . ARG A 1 351 ? -1.311 2.356 22.626 1.00 92.31 351 ARG A CA 1
ATOM 2662 C C . ARG A 1 351 ? -0.330 3.506 22.431 1.00 92.31 351 ARG A C 1
ATOM 2664 O O . ARG A 1 351 ? -0.742 4.665 22.389 1.00 92.31 351 ARG A O 1
ATOM 2671 N N . LYS A 1 352 ? 0.958 3.204 22.230 1.00 90.62 352 LYS A N 1
ATOM 2672 C CA . LYS A 1 352 ? 2.015 4.217 22.027 1.00 90.62 352 LYS A CA 1
ATOM 2673 C C . LYS A 1 352 ? 1.715 5.135 20.840 1.00 90.62 352 LYS A C 1
ATOM 2675 O O . LYS A 1 352 ? 1.968 6.336 20.894 1.00 90.62 352 LYS A O 1
ATOM 2680 N N . ARG A 1 353 ? 1.122 4.585 19.778 1.00 88.81 353 ARG A N 1
ATOM 2681 C CA . ARG A 1 353 ? 0.732 5.319 18.562 1.00 88.81 353 ARG A CA 1
ATOM 2682 C C . ARG A 1 353 ? -0.655 5.958 18.640 1.00 88.81 353 ARG A C 1
ATOM 2684 O O . ARG A 1 353 ? -1.095 6.556 17.659 1.00 88.81 353 ARG A O 1
ATOM 2691 N N . ARG A 1 354 ? -1.329 5.856 19.790 1.00 91.06 354 ARG A N 1
ATOM 2692 C CA . ARG A 1 354 ? -2.668 6.400 20.054 1.00 91.06 354 ARG A CA 1
ATOM 2693 C C . ARG A 1 354 ? -3.744 5.895 19.088 1.00 91.06 354 ARG A C 1
ATOM 2695 O O . ARG A 1 354 ? -4.695 6.625 18.820 1.00 91.06 354 ARG A O 1
ATOM 2702 N N . LEU A 1 355 ? -3.600 4.679 18.554 1.00 91.69 355 LEU A N 1
ATOM 2703 C CA . LEU A 1 355 ? -4.673 3.997 17.817 1.00 91.69 355 LEU A CA 1
ATOM 2704 C C . LEU A 1 355 ? -5.746 3.493 18.778 1.00 91.69 355 LEU A C 1
ATOM 2706 O O . LEU A 1 355 ? -6.935 3.590 18.484 1.00 91.69 355 LEU A O 1
ATOM 2710 N N . LEU A 1 356 ? -5.299 3.025 19.943 1.00 93.75 356 LEU A N 1
ATOM 2711 C CA . LEU A 1 356 ? -6.132 2.797 21.111 1.00 93.75 356 LEU A CA 1
ATOM 2712 C C . LEU A 1 356 ? -5.987 3.991 22.062 1.00 93.75 356 LEU A C 1
ATOM 2714 O O . LEU A 1 356 ? -4.875 4.447 22.336 1.00 93.75 356 LEU A O 1
ATOM 2718 N N . GLN A 1 357 ? -7.113 4.509 22.537 1.00 92.31 357 GLN A N 1
ATOM 2719 C CA . GLN A 1 357 ? -7.215 5.573 23.526 1.00 92.31 357 GLN A CA 1
ATOM 2720 C C . GLN A 1 357 ? -7.690 4.980 24.853 1.00 92.31 357 GLN A C 1
ATOM 2722 O O . GLN A 1 357 ? -8.639 4.203 24.882 1.00 92.31 357 GLN A O 1
ATOM 2727 N N . THR A 1 358 ? -7.044 5.373 25.948 1.00 91.62 358 THR A N 1
ATOM 2728 C CA . THR A 1 358 ? -7.461 5.012 27.306 1.00 91.62 358 THR A CA 1
ATOM 2729 C C . THR A 1 358 ? -8.723 5.779 27.708 1.00 91.62 358 THR A C 1
ATOM 2731 O O . THR A 1 358 ? -8.791 6.993 27.504 1.00 91.62 358 THR A O 1
ATOM 2734 N N . LEU A 1 359 ? -9.698 5.072 28.282 1.00 87.00 359 LEU A N 1
ATOM 2735 C CA . LEU A 1 359 ? -10.924 5.639 28.848 1.00 87.00 359 LEU A CA 1
ATOM 2736 C C . LEU A 1 359 ? -10.754 5.973 30.337 1.00 87.00 359 LEU A C 1
ATOM 2738 O O . LEU A 1 359 ? -11.046 7.099 30.733 1.00 87.00 359 LEU A O 1
ATOM 2742 N N . ASP A 1 360 ? -10.232 5.030 31.129 1.00 80.88 360 ASP A N 1
ATOM 2743 C CA . ASP A 1 360 ? -10.124 5.110 32.596 1.00 80.88 360 ASP A CA 1
ATOM 2744 C C . ASP A 1 360 ? -8.932 4.296 33.160 1.00 80.88 360 ASP A C 1
ATOM 2746 O O . ASP A 1 360 ? -9.059 3.469 34.055 1.00 80.88 360 ASP A O 1
ATOM 2750 N N . GLY A 1 361 ? -7.729 4.493 32.620 1.00 77.56 361 GLY A N 1
ATOM 2751 C CA . GLY A 1 361 ? -6.505 3.802 33.060 1.00 77.56 361 GLY A CA 1
ATOM 2752 C C . GLY A 1 361 ? -6.420 2.316 32.673 1.00 77.56 361 GLY A C 1
ATOM 2753 O O . GLY A 1 361 ? -5.354 1.875 32.242 1.00 77.56 361 GLY A O 1
ATOM 2754 N N . LEU A 1 362 ? -7.528 1.574 32.759 1.00 86.25 362 LEU A N 1
ATOM 2755 C CA . LEU A 1 362 ? -7.613 0.127 32.538 1.00 86.25 362 LEU A CA 1
ATOM 2756 C C . LEU A 1 362 ? -8.403 -0.248 31.278 1.00 86.25 362 LEU A C 1
ATOM 2758 O O . LEU A 1 362 ? -8.109 -1.286 30.679 1.00 86.25 362 LEU A O 1
ATOM 2762 N N . TRP A 1 363 ? -9.344 0.594 30.838 1.00 92.19 363 TRP A N 1
ATOM 2763 C CA . TRP A 1 363 ? -10.112 0.371 29.614 1.00 92.19 363 TRP A CA 1
ATOM 2764 C C . TRP A 1 363 ? -9.587 1.174 28.429 1.00 92.19 363 TRP A C 1
ATOM 2766 O O . TRP A 1 363 ? -9.111 2.309 28.544 1.00 92.19 363 TRP A O 1
ATOM 2776 N N . PHE A 1 364 ? -9.716 0.576 27.250 1.00 94.38 364 PHE A N 1
ATOM 2777 C CA . PHE A 1 364 ? -9.257 1.102 25.977 1.00 94.38 364 PHE A CA 1
ATOM 2778 C C . PHE A 1 364 ? -10.388 1.092 24.956 1.00 94.38 364 PHE A C 1
ATOM 2780 O O . PHE A 1 364 ? -11.213 0.187 24.911 1.00 94.38 364 PHE A O 1
ATOM 2787 N N . THR A 1 365 ? -10.393 2.084 24.080 1.00 94.75 365 THR A N 1
ATOM 2788 C CA . THR A 1 365 ? -11.253 2.124 22.898 1.00 94.75 365 THR A CA 1
ATOM 2789 C C . THR A 1 365 ? -10.439 2.534 21.681 1.00 94.75 365 THR A C 1
ATOM 2791 O O . THR A 1 365 ? -9.304 2.994 21.801 1.00 94.75 365 THR A O 1
ATOM 2794 N N . ILE A 1 366 ? -11.009 2.408 20.490 1.00 94.62 366 ILE A N 1
ATOM 2795 C CA . ILE A 1 366 ? -10.398 2.948 19.274 1.00 94.62 366 ILE A CA 1
ATOM 2796 C C . ILE A 1 366 ? -10.443 4.468 19.350 1.00 94.62 366 ILE A C 1
ATOM 2798 O O . ILE A 1 366 ? -11.473 5.050 19.677 1.00 94.62 366 ILE A O 1
ATOM 2802 N N . ASN A 1 367 ? -9.339 5.126 19.013 1.00 93.88 367 ASN A N 1
ATOM 2803 C CA . ASN A 1 367 ? -9.277 6.579 19.044 1.00 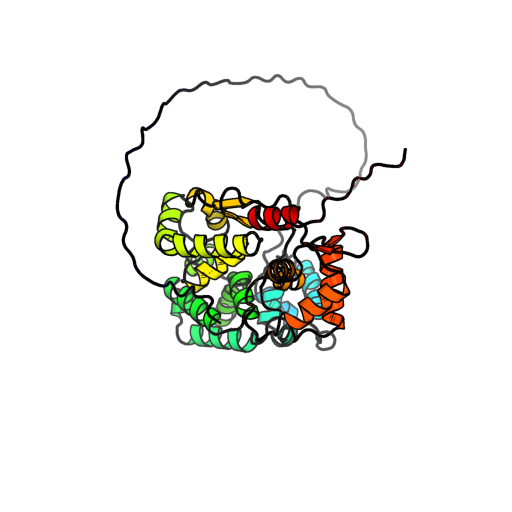93.88 367 ASN A CA 1
ATOM 2804 C C . ASN A 1 367 ? -10.239 7.201 18.004 1.00 93.88 367 ASN A C 1
ATOM 2806 O O . ASN A 1 367 ? -9.963 7.125 16.799 1.00 93.88 367 ASN A O 1
ATOM 2810 N N . PRO A 1 368 ? -11.319 7.886 18.435 1.00 93.62 368 PRO A N 1
ATOM 2811 C CA . PRO A 1 368 ? -12.330 8.442 17.538 1.00 93.62 368 PRO A CA 1
ATOM 2812 C C . PRO A 1 368 ? -11.777 9.530 16.607 1.00 93.62 368 PRO A C 1
ATOM 2814 O O . PRO A 1 368 ? -12.349 9.790 15.550 1.00 93.62 368 PRO A O 1
ATOM 2817 N N . ALA A 1 369 ? -10.657 10.169 16.961 1.00 93.25 369 ALA A N 1
ATOM 2818 C CA . ALA A 1 369 ? -10.051 11.206 16.133 1.00 93.25 369 ALA A CA 1
ATOM 2819 C C . ALA A 1 369 ? -9.378 10.645 14.870 1.00 93.25 369 ALA A C 1
ATOM 2821 O O . ALA A 1 369 ? -9.208 11.390 13.906 1.00 93.25 369 ALA A O 1
ATOM 2822 N N . LEU A 1 370 ? -8.979 9.369 14.876 1.00 91.81 370 LEU A N 1
ATOM 2823 C CA . LEU A 1 370 ? -8.218 8.737 13.790 1.00 91.81 370 LEU A CA 1
ATOM 2824 C C . LEU A 1 370 ? -9.091 7.986 12.782 1.00 91.81 370 LEU A C 1
ATOM 2826 O O . LEU A 1 370 ? -8.578 7.536 11.759 1.00 91.81 370 LEU A O 1
ATOM 2830 N N . VAL A 1 371 ? -10.388 7.863 13.065 1.00 92.94 371 VAL A N 1
ATOM 2831 C CA . VAL A 1 371 ? -11.338 7.115 12.241 1.00 92.94 371 VAL A CA 1
ATOM 2832 C C . VAL A 1 371 ? -12.334 8.029 11.529 1.00 92.94 371 VAL A C 1
ATOM 2834 O O . VAL A 1 371 ? -12.584 9.168 11.941 1.00 92.94 371 VAL A O 1
ATOM 2837 N N . CYS A 1 372 ? -12.897 7.526 10.433 1.00 94.25 372 CYS A N 1
ATOM 2838 C CA . CYS A 1 372 ? -13.917 8.205 9.644 1.00 94.25 372 CYS A CA 1
ATOM 2839 C C . CYS A 1 372 ? -15.175 8.510 10.469 1.00 94.25 372 CYS A C 1
ATOM 2841 O O . CYS A 1 372 ? -15.467 7.853 11.475 1.00 94.25 372 CYS A O 1
ATOM 2843 N N . LYS A 1 373 ? -15.921 9.536 10.036 1.00 95.44 373 LYS A N 1
ATOM 2844 C CA . LYS A 1 373 ? -17.045 10.128 10.784 1.00 95.44 373 LYS A CA 1
ATOM 2845 C C . LYS A 1 373 ? -18.058 9.088 11.266 1.00 95.44 373 LYS A C 1
ATOM 2847 O O . LYS A 1 373 ? -18.517 9.193 12.400 1.00 95.44 373 LYS A O 1
ATOM 2852 N N . ASP A 1 374 ? -18.392 8.090 10.458 1.00 92.44 374 ASP A N 1
ATOM 2853 C CA . ASP A 1 374 ? -19.391 7.084 10.834 1.00 92.44 374 ASP A CA 1
ATOM 2854 C C . ASP A 1 374 ? -18.934 6.177 11.977 1.00 92.44 374 ASP A C 1
ATOM 2856 O O . ASP A 1 374 ? -19.657 6.025 12.964 1.00 92.44 374 ASP A O 1
ATOM 2860 N N . MET A 1 375 ? -17.714 5.639 11.905 1.00 92.69 375 MET A N 1
ATOM 2861 C CA . MET A 1 375 ? -17.151 4.868 13.015 1.00 92.69 375 MET A CA 1
ATOM 2862 C C . MET A 1 375 ? -16.949 5.751 14.251 1.00 92.69 375 MET A C 1
ATOM 2864 O O . MET A 1 375 ? -17.278 5.330 15.357 1.00 92.69 375 MET A O 1
ATOM 2868 N N . ARG A 1 376 ? -16.502 7.002 14.072 1.00 94.94 376 ARG A N 1
ATOM 2869 C CA . ARG A 1 376 ? -16.399 7.981 15.163 1.00 94.94 376 ARG A CA 1
ATOM 2870 C C . ARG A 1 376 ? -17.735 8.158 15.885 1.00 94.94 376 ARG A C 1
ATOM 2872 O O . ARG A 1 376 ? -17.766 8.095 17.108 1.00 94.94 376 ARG A O 1
ATOM 2879 N N . ARG A 1 377 ? -18.839 8.336 15.147 1.00 94.12 377 ARG A N 1
ATOM 2880 C CA . ARG A 1 377 ? -20.189 8.440 15.730 1.00 94.12 377 ARG A CA 1
ATOM 2881 C C . ARG A 1 377 ? -20.548 7.193 16.538 1.00 94.12 377 ARG A C 1
ATOM 2883 O O . ARG A 1 377 ? -21.016 7.336 17.662 1.00 94.12 377 ARG A O 1
ATOM 2890 N N . ARG A 1 378 ? -20.276 5.993 16.006 1.00 91.81 378 ARG A N 1
ATOM 2891 C CA . ARG A 1 378 ? -20.527 4.720 16.709 1.00 91.81 378 ARG A CA 1
ATOM 2892 C C . ARG A 1 378 ? -19.757 4.639 18.024 1.00 91.81 378 ARG A C 1
ATOM 2894 O O . ARG A 1 378 ? -20.375 4.353 19.044 1.00 91.81 378 ARG A O 1
ATOM 2901 N N . ILE A 1 379 ? -18.459 4.949 18.006 1.00 91.94 379 ILE A N 1
ATOM 2902 C CA . ILE A 1 379 ? -17.620 4.986 19.212 1.00 91.94 379 ILE A CA 1
ATOM 2903 C C . ILE A 1 379 ? -18.220 5.977 20.214 1.00 91.94 379 ILE A C 1
ATOM 2905 O O . ILE A 1 379 ? -18.651 5.577 21.288 1.00 91.94 379 ILE A O 1
ATOM 2909 N N . CYS A 1 380 ? -18.352 7.253 19.841 1.00 91.06 380 CYS A N 1
ATOM 2910 C CA . CYS A 1 380 ? -18.814 8.300 20.755 1.00 91.06 380 CYS A CA 1
ATOM 2911 C C . CYS A 1 380 ? -20.221 8.053 21.326 1.00 91.06 380 CYS A C 1
ATOM 2913 O O . CYS A 1 380 ? -20.485 8.466 22.447 1.00 91.06 380 CYS A O 1
ATOM 2915 N N . SER A 1 381 ? -21.113 7.382 20.588 1.00 89.25 381 SER A N 1
ATOM 2916 C CA . SER A 1 381 ? -22.466 7.050 21.067 1.00 89.25 381 SER A CA 1
ATOM 2917 C C . SER A 1 381 ? -22.515 5.928 22.110 1.00 89.25 381 SER A C 1
ATOM 2919 O O . SER A 1 381 ? -23.506 5.812 22.823 1.00 89.25 381 SER A O 1
ATOM 2921 N N . ARG A 1 382 ? -21.476 5.088 22.170 1.00 84.12 382 ARG A N 1
ATOM 2922 C CA . ARG A 1 382 ? -21.422 3.868 22.994 1.00 84.12 382 ARG A CA 1
ATOM 2923 C C . ARG A 1 382 ? -20.460 3.983 24.168 1.00 84.12 382 ARG A C 1
ATOM 2925 O O . ARG A 1 382 ? -20.512 3.157 25.074 1.00 84.12 382 ARG A O 1
ATOM 2932 N N . LEU A 1 383 ? -19.587 4.989 24.151 1.00 81.00 383 LEU A N 1
ATOM 2933 C CA . LEU A 1 383 ? -18.735 5.274 25.291 1.00 81.00 383 LEU A CA 1
ATOM 2934 C C . LEU A 1 383 ? -19.605 5.671 26.487 1.00 81.00 383 LEU A C 1
ATOM 2936 O O . LEU A 1 383 ? -20.514 6.495 26.321 1.00 81.00 383 LEU A O 1
ATOM 2940 N N . PRO A 1 384 ? -19.322 5.134 27.688 1.00 67.88 384 PRO A N 1
ATOM 2941 C CA . PRO A 1 384 ? -19.921 5.647 28.906 1.00 67.88 384 PRO A CA 1
ATOM 2942 C C . PRO A 1 384 ? -19.725 7.160 28.910 1.00 67.88 384 PRO A C 1
ATOM 2944 O O . PRO A 1 384 ? -18.599 7.635 28.725 1.00 67.88 384 PRO A O 1
ATOM 2947 N N . ARG A 1 385 ? -20.814 7.928 29.069 1.00 60.03 385 ARG A N 1
ATOM 2948 C CA . ARG A 1 385 ? -20.697 9.364 29.345 1.00 60.03 385 ARG A CA 1
ATOM 2949 C C . ARG A 1 385 ? -19.719 9.454 30.501 1.00 60.03 385 ARG A C 1
ATOM 2951 O O . ARG A 1 385 ? -20.020 8.900 31.556 1.00 60.03 385 ARG A O 1
ATOM 2958 N N . GLN A 1 386 ? -18.552 10.060 30.285 1.00 53.91 386 GLN A N 1
ATOM 2959 C CA . GLN A 1 386 ? -17.624 10.322 31.373 1.00 53.91 386 GLN A CA 1
ATOM 2960 C C . GLN A 1 386 ? -18.430 11.109 32.404 1.00 53.91 386 GLN A C 1
ATOM 2962 O O . GLN A 1 386 ? -18.746 12.279 32.183 1.00 53.91 386 GLN A O 1
ATOM 2967 N N . ARG A 1 387 ? -18.879 10.426 33.467 1.00 40.03 387 ARG A N 1
ATOM 2968 C CA . ARG A 1 387 ? -19.489 11.079 34.619 1.00 40.03 387 ARG A CA 1
ATOM 2969 C C . ARG A 1 387 ? -18.448 12.090 35.058 1.00 40.03 387 ARG A C 1
ATOM 2971 O O . ARG A 1 387 ? -17.271 11.747 35.151 1.00 40.03 387 ARG A O 1
ATOM 2978 N N . GLY A 1 388 ? -18.886 13.341 35.120 1.00 36.72 388 GLY A N 1
ATOM 2979 C CA . GLY A 1 388 ? -18.006 14.488 35.052 1.00 36.72 388 GLY A CA 1
ATOM 2980 C C . GLY A 1 388 ? -16.809 14.369 35.983 1.00 36.72 388 GLY A C 1
ATOM 2981 O O . GLY A 1 388 ? -16.925 13.915 37.117 1.00 36.72 388 GLY A O 1
ATOM 2982 N N . ARG A 1 389 ? -15.686 14.927 35.536 1.00 38.19 389 ARG A N 1
ATOM 2983 C CA . ARG A 1 389 ? -14.851 15.696 36.456 1.00 38.19 389 ARG A CA 1
ATOM 2984 C C . ARG A 1 389 ? -15.650 16.932 36.884 1.00 38.19 389 ARG A C 1
ATOM 2986 O O . ARG A 1 389 ? -15.413 18.035 36.415 1.00 38.19 389 ARG A O 1
ATOM 2993 N N . ALA A 1 390 ? -16.679 16.696 37.685 1.00 39.91 390 ALA A N 1
ATOM 2994 C CA . ALA A 1 390 ? -17.037 17.580 38.767 1.00 39.91 390 ALA A CA 1
ATOM 2995 C C . ALA A 1 390 ? -16.339 16.996 40.003 1.00 39.91 390 ALA A C 1
ATOM 2997 O O . ALA A 1 390 ? -16.287 15.775 40.149 1.00 39.91 390 ALA A O 1
ATOM 2998 N N . SER A 1 391 ? -15.821 17.885 40.842 1.00 34.47 391 SER A N 1
ATOM 2999 C CA . SER A 1 391 ? -15.056 17.659 42.075 1.00 34.47 391 SER A CA 1
ATOM 3000 C C . SER A 1 391 ? -13.537 17.787 41.939 1.00 34.47 391 SER A C 1
ATOM 3002 O O . SER A 1 391 ? -12.874 16.952 41.325 1.00 34.47 391 SER A O 1
ATOM 3004 N N . GLN A 1 392 ? -13.060 18.819 42.652 1.00 32.34 392 GLN A N 1
ATOM 3005 C CA . GLN A 1 392 ? -11.703 19.342 42.882 1.00 32.34 392 GLN A CA 1
ATOM 3006 C C . GLN A 1 392 ? -11.363 20.488 41.912 1.00 32.34 392 GLN A C 1
ATOM 3008 O O . GLN A 1 392 ? -10.959 20.241 40.779 1.00 32.34 392 GLN A O 1
ATOM 3013 N N . ALA A 1 393 ? -11.799 21.730 42.182 1.00 34.25 393 ALA A N 1
ATOM 3014 C CA . ALA A 1 393 ? -11.410 22.612 43.304 1.00 34.25 393 ALA A CA 1
ATOM 3015 C C . ALA A 1 393 ? -9.901 22.861 43.320 1.00 34.25 393 ALA A C 1
ATOM 3017 O O . ALA A 1 393 ? -9.165 21.868 43.508 1.00 34.25 393 ALA A O 1
#

Organism: NCBI:txid2697032

Sequence (393 aa):
MAFLIRAAGNSDAARHLPPSPAPGADSTGTGAAPSPAASGTGDSPESSGAQAQDFAAARRLPLTPTDVIDVLASLTPDRQDSAEAVLREVKPLLLARGRTLSAQHLKPWVALERPELFAATWPGLAQLRAGLLDACRRDSMLLANSKAFRRMMAECAASHGAELQQFITSHESALIHHLQHHLNGGTLVRTQMSSLMGTRQPCTPRTLAHLIAEHRQAIMACVSYMAGQGFPTMMLEIRALLGSRELRLNPAQLRDLTRVMPELERKGFWLFPKGQAPWRFTRFRANDAVLALFRGQPATGSTTPLRGGFALYLLQQHPAGCSAAECDAALAHFAPELSAPLRRARFESWRKRRLLQTLDGLWFTINPALVCKDMRRRICSRLPRQRGRASQA

Radius of gyration: 26.78 Å; chains: 1; bounding box: 78×72×70 Å

Secondary structure (DSSP, 8-state):
------------------------------------------------------S----PEEP-HHHHHHHHHTS-GGG-SSHHHHHHHHHHHHHHTTEE--TTTHHHHHHHHSGGGGTTTSTTHHHHHHHHHHHHHH-GGGGT-HHHHHHHHHHHHHHS-HHHHHHHHHHHHHHHHHHHHHHHSS---HHHHHHHTT--S---HHHHHHHTGGGHHHHHHHHHHHHHTT-PEEHHHHHHHHHTTT----HHHHHTHHHH-TTEEEETTEEEETT---SS-----TT-HHHHHHHTPPPTT--S--SS-HHHHHHHH-TT-EEHHHHHHHHHHH-TTS-HHHHHHHHHHHHHTTSEEESSSSEEEE-GGGS-HHHHHHHHHHS----------